Protein AF-A0A928EPZ6-F1 (afdb_monomer)

Nearest PDB structures (foldseek):
  7zp0-assembly1_A  TM=9.014E-01  e=3.364E-17  Escherichia coli 'BL21-Gold(DE3)pLysS AG'
  4q20-assembly1_B  TM=8.459E-01  e=1.369E-17  Caulobacter vibrioides CB15
  4q20-assembly1_A  TM=7.774E-01  e=3.218E-18  Caulobacter vibrioides CB15
  5c93-assembly1_B  TM=6.772E-01  e=2.621E-17  Lactiplantibacillus plantarum 16
  9eut-assembly1_B  TM=2.921E-01  e=4.269E-15  Pseudomonas aeruginosa

Mean predicted aligned error: 16.67 Å

Radius of gyration: 68.42 Å; Cα contacts (8 Å, |Δi|>4): 790; chains: 1; bounding box: 118×77×187 Å

Foldseek 3Di:
DCPAPLNVQLVVLLVVLVVVLVVVLVCVLCVLVVVVLVCLLVLVCCQCPPPHPLLVQLLVLQVDPPSQVSNVVSCVVCCVSNVPDPFKKKFKFFLVRHGDDIPDPPDDDDDCDPQNVCVNVVHWRSDDDPPDQKGKTKHWHHPPPGIIIIIMIGRCPVVVVVSVVVVVVSVVVSVVSSVVSSVVSVVVSCVPVVLVVVLVVVVVCVVVVNLPDQDDQPDPDPSSVVSVVSNVVSVVVVVVVVVVVVVVVVVLVCQQPDLKWKFWAFPQQATPDTHPNVCVQCPPVDDNRDGNCNVCVLQVNNVCVCCLVPPPDPQSKDWDFQRDHPQWGKIKIKGWDWDADPNDIGIIMMIIIDGCRVVVVVVVLVVVVVVLLVVQLVVLVVLLVVLVVVCVVCVPDDPVSNVVSVVSNVVSVVQNVVLVVLVVLVVCLVVVNDAWAWDWDDVVVLVVVLLVVCVVLLVVLQEAEEEAEDPDDDIATTRSVLLSLLVNLVVVVQSLQAHRHWYWYWYWDDDDQKIKIKIWTQGQWDDPVCQVVLLPAQDDDPVQPPDPSDDRSSSSVSSQSRLVQQVKGWHKDIDGRRTIMIMIMGGRYGPDDHDPD

Solvent-accessible surface area (backbone atoms only — not comparable to full-atom values): 32699 Å² total; per-residue (Å²): 138,86,82,49,68,50,60,54,52,35,49,51,53,50,52,50,50,53,52,53,48,52,52,50,49,54,51,49,52,52,49,53,52,53,50,52,55,50,48,53,52,53,51,46,46,66,42,62,37,92,90,20,67,60,37,52,55,46,38,57,30,55,79,45,96,62,20,62,62,53,36,47,55,53,50,58,76,39,22,78,75,68,59,51,55,98,53,24,40,46,33,36,20,39,60,86,68,48,78,76,40,59,74,54,94,85,65,72,88,82,76,85,42,75,26,50,54,33,16,55,73,68,37,74,10,68,75,79,61,90,89,53,78,46,50,56,39,14,39,49,43,63,67,91,84,49,55,35,28,46,35,38,42,27,48,47,58,70,57,54,54,52,51,51,51,52,51,52,53,52,53,52,51,50,54,54,48,50,54,52,45,47,54,52,33,53,52,52,36,51,68,57,49,52,59,55,50,50,52,54,52,49,53,58,34,44,77,71,72,53,67,88,74,78,74,86,66,89,50,95,49,74,67,16,55,50,40,50,54,50,43,50,52,46,49,52,54,45,51,54,50,52,50,52,50,49,53,47,52,50,51,52,52,51,51,45,67,37,79,51,21,35,41,30,26,38,76,89,25,40,66,71,45,70,25,54,32,31,51,63,71,45,47,89,79,57,53,94,83,47,32,50,67,56,52,30,53,76,62,75,45,57,80,52,54,62,50,72,77,67,56,80,88,64,87,62,58,46,80,49,71,77,44,73,53,95,98,33,29,28,35,37,40,36,32,70,35,81,48,77,56,96,92,37,86,43,65,21,38,32,39,40,35,38,83,40,35,75,58,52,53,50,55,48,52,51,51,51,48,55,52,48,54,55,51,68,54,46,54,41,53,51,52,34,48,50,32,53,49,51,51,68,76,46,76,84,58,58,68,70,62,52,50,49,37,51,48,53,30,50,51,34,51,54,48,50,52,50,50,54,52,53,51,54,50,46,54,28,53,77,68,69,66,60,84,47,66,53,40,80,44,56,59,68,58,52,52,52,50,52,52,57,66,48,42,61,62,31,50,76,41,52,37,49,79,45,80,50,67,64,98,76,74,78,65,31,34,35,40,63,70,61,52,48,54,34,51,52,55,50,50,52,49,44,54,72,50,27,58,75,58,32,48,35,40,39,36,46,49,80,54,97,71,30,38,38,39,36,43,36,28,53,14,54,39,42,57,78,88,49,60,86,46,53,54,38,76,60,38,74,65,72,86,56,70,82,44,95,80,61,76,79,28,41,62,56,29,48,33,47,53,55,37,45,63,39,68,25,49,75,49,79,51,50,40,67,69,60,7,37,38,39,39,36,38,34,41,38,70,30,85,57,75,38,74,82,129

Sequence (597 aa):
MYRSIYFKIVSIFAVFMVTVMVVVTAVLINGVFGFYTNEFVAQLDAHFKEGAQLRSDLESALSDESYAALQKDVLTAYSTALGIDDYRHFYICDQNGTRLESSTADAGYLQKTPNLLRAMNGEIGVEQTWGSLHTDYAVPLSNGSRSCIIYIYDTQEEMEALAWQIFTIILQALLIGLIIAVILSFVLSKAITAPIQNITRGANRIAKGEFSQKLVSYSNDEIGVLTDTFNDMSSVLKNTLDEVSGEREKLETVFSYLQDAVLAFTVDGRILNINKSAVALLGRSYNENLSFDRFLELLDIGYVRDYIENGEDNGGQFTLRDVVFDDKALDINIGRLRYIEDKQIREGTIAVIHDITARYELDKAQREFVANVSHELRTPLTSIKGATETLLMYPDMNADMRDNFLNMAVEECNRMLRIVMDLLTLSRLDNHKTKWKVARFDLKQTLIHICQVMQVESAAHRHSLRLTVPESLPEMVGDAERIEQVLINILSNAVKYTPDGGEIEVSAEHRDGFTAVSIQDNGIGIPAEDLPRLFERFYRVEKARTSEMGGTGLGLAIAKEIIAAHGGSINISSEVGKGTLVTITLPLDSKLKGEEN

Structure (mmCIF, N/CA/C/O backbone):
data_AF-A0A928EPZ6-F1
#
_entry.id   AF-A0A928EPZ6-F1
#
loop_
_atom_site.group_PDB
_atom_site.id
_atom_site.type_symbol
_atom_site.label_atom_id
_atom_site.label_alt_id
_atom_site.label_comp_id
_atom_site.label_asym_id
_atom_site.label_entity_id
_atom_site.label_seq_id
_atom_site.pdbx_PDB_ins_code
_atom_site.Cartn_x
_atom_site.Cartn_y
_atom_site.Cartn_z
_atom_site.occupancy
_atom_site.B_iso_or_equiv
_atom_site.auth_seq_id
_atom_site.auth_comp_id
_atom_site.auth_asym_id
_atom_site.auth_atom_id
_atom_site.pdbx_PDB_model_num
ATOM 1 N N . MET A 1 1 ? 10.414 8.515 -52.363 1.00 44.12 1 MET A N 1
ATOM 2 C CA . MET A 1 1 ? 11.389 7.467 -52.746 1.00 44.12 1 MET A CA 1
ATOM 3 C C . MET A 1 1 ? 12.785 7.621 -52.107 1.00 44.12 1 MET A C 1
ATOM 5 O O . MET A 1 1 ? 13.472 6.621 -51.990 1.00 44.12 1 MET A O 1
ATOM 9 N N . TYR A 1 2 ? 13.185 8.797 -51.587 1.00 45.88 2 TYR A N 1
ATOM 10 C CA . TYR A 1 2 ? 14.539 9.085 -51.047 1.00 45.88 2 TYR A CA 1
ATOM 11 C C . TYR A 1 2 ? 14.718 8.974 -49.510 1.00 45.88 2 TYR A C 1
ATOM 13 O O . TYR A 1 2 ? 15.541 9.679 -48.928 1.00 45.88 2 TYR A O 1
ATOM 21 N N . ARG A 1 3 ? 13.928 8.160 -48.795 1.00 55.47 3 ARG A N 1
ATOM 22 C CA . ARG A 1 3 ? 13.965 8.148 -47.310 1.00 55.47 3 ARG A CA 1
ATOM 23 C C . ARG A 1 3 ? 14.787 7.027 -46.671 1.00 55.47 3 ARG A C 1
ATOM 25 O O . ARG A 1 3 ? 15.021 7.090 -45.470 1.00 55.47 3 ARG A O 1
ATOM 32 N N . SER A 1 4 ? 15.249 6.038 -47.435 1.00 70.62 4 SER A N 1
ATOM 33 C CA . SER A 1 4 ? 16.093 4.977 -46.877 1.00 70.62 4 SER A CA 1
ATOM 34 C C . SER A 1 4 ? 17.544 5.446 -46.757 1.00 70.62 4 SER A C 1
ATOM 36 O O . SER A 1 4 ? 18.095 5.991 -47.716 1.00 70.62 4 SER A O 1
ATOM 38 N N . ILE A 1 5 ? 18.162 5.204 -45.596 1.00 73.75 5 ILE A N 1
ATOM 39 C CA . ILE A 1 5 ? 19.595 5.436 -45.343 1.00 73.75 5 ILE A CA 1
ATOM 40 C C . ILE A 1 5 ? 20.442 4.756 -46.427 1.00 73.75 5 ILE A C 1
ATOM 42 O O . ILE A 1 5 ? 21.387 5.359 -46.925 1.00 73.75 5 ILE A O 1
ATOM 46 N N . TYR A 1 6 ? 20.016 3.574 -46.882 1.00 76.56 6 TYR A N 1
ATOM 47 C CA . TYR A 1 6 ? 20.621 2.853 -48.000 1.00 76.56 6 TYR A CA 1
ATOM 48 C C . TYR A 1 6 ? 20.804 3.733 -49.241 1.00 76.56 6 TYR A C 1
ATOM 50 O O . TYR A 1 6 ? 21.912 3.882 -49.747 1.00 76.56 6 TYR A O 1
ATOM 58 N N . PHE A 1 7 ? 19.726 4.372 -49.706 1.00 77.31 7 PHE A N 1
ATOM 59 C CA . PHE A 1 7 ? 19.772 5.171 -50.928 1.00 77.31 7 PHE A CA 1
ATOM 60 C C . PHE A 1 7 ? 20.712 6.372 -50.771 1.00 77.31 7 PHE A C 1
ATOM 62 O O . PHE A 1 7 ? 21.450 6.698 -51.696 1.00 77.31 7 PHE A O 1
ATOM 69 N N . LYS A 1 8 ? 20.731 6.996 -49.584 1.00 82.94 8 LYS A N 1
ATOM 70 C CA . LYS A 1 8 ? 21.642 8.109 -49.289 1.00 82.94 8 LYS A CA 1
ATOM 71 C C . LYS A 1 8 ? 23.103 7.665 -49.354 1.00 82.94 8 LYS A C 1
ATOM 73 O O . LYS A 1 8 ? 23.880 8.307 -50.053 1.00 82.94 8 LYS A O 1
ATOM 78 N N . ILE A 1 9 ? 23.459 6.553 -48.707 1.00 82.50 9 ILE A N 1
ATOM 79 C CA . ILE A 1 9 ? 24.836 6.034 -48.710 1.00 82.50 9 ILE A CA 1
ATOM 80 C C . ILE A 1 9 ? 25.271 5.669 -50.136 1.00 82.50 9 ILE A C 1
ATOM 82 O O . ILE A 1 9 ? 26.319 6.130 -50.580 1.00 82.50 9 ILE A O 1
ATOM 86 N N . VAL A 1 10 ? 24.443 4.930 -50.893 1.00 83.81 10 VAL A N 1
ATOM 87 C CA . VAL A 1 10 ? 24.735 4.607 -52.305 1.00 83.81 10 VAL A CA 1
ATOM 88 C C . VAL A 1 10 ? 24.951 5.882 -53.121 1.00 83.81 10 VAL A C 1
ATOM 90 O O . VAL A 1 10 ? 25.933 5.976 -53.851 1.00 83.81 10 VAL A O 1
ATOM 93 N N . SER A 1 11 ? 24.065 6.875 -52.985 1.00 83.62 11 SER A N 1
ATOM 94 C CA . SER A 1 11 ? 24.166 8.118 -53.755 1.00 83.62 11 SER A CA 1
ATOM 95 C C . SER A 1 11 ? 25.433 8.912 -53.435 1.00 83.62 11 SER A C 1
ATOM 97 O O . SER A 1 11 ? 26.060 9.427 -54.354 1.00 83.62 11 SER A O 1
ATOM 99 N N . ILE A 1 12 ? 25.857 8.957 -52.167 1.00 86.88 12 ILE A N 1
ATOM 100 C CA . ILE A 1 12 ? 27.088 9.644 -51.756 1.00 86.88 12 ILE A CA 1
ATOM 101 C C . ILE A 1 12 ? 28.307 8.962 -52.379 1.00 86.88 12 ILE A C 1
ATOM 103 O O . ILE A 1 12 ? 29.127 9.641 -52.992 1.00 86.88 12 ILE A O 1
ATOM 107 N N . PHE A 1 13 ? 28.409 7.632 -52.285 1.00 85.88 13 PHE A N 1
ATOM 108 C CA . PHE A 1 13 ? 29.525 6.897 -52.887 1.00 85.88 13 PHE A CA 1
ATOM 109 C C . PHE A 1 13 ? 29.539 7.002 -54.413 1.00 85.88 13 PHE A C 1
ATOM 111 O O . PHE A 1 13 ? 30.608 7.173 -54.993 1.00 85.88 13 PHE A O 1
ATOM 118 N N . ALA A 1 14 ? 28.375 6.942 -55.064 1.00 85.94 14 ALA A N 1
ATOM 119 C CA . ALA A 1 14 ? 28.275 7.085 -56.513 1.00 85.94 14 ALA A CA 1
ATOM 120 C C . ALA A 1 14 ? 28.704 8.486 -56.972 1.00 85.94 14 ALA A C 1
ATOM 122 O O . ALA A 1 14 ? 29.526 8.607 -57.876 1.00 85.94 14 ALA A O 1
ATOM 123 N N . VAL A 1 15 ? 28.202 9.543 -56.322 1.00 89.25 15 VAL A N 1
ATOM 124 C CA . VAL A 1 15 ? 28.590 10.929 -56.630 1.00 89.25 15 VAL A CA 1
ATOM 125 C C . VAL A 1 15 ? 30.080 11.139 -56.380 1.00 89.25 15 VAL A C 1
ATOM 127 O O . VAL A 1 15 ? 30.765 11.686 -57.241 1.00 89.25 15 VAL A O 1
ATOM 130 N N . PHE A 1 16 ? 30.606 10.668 -55.248 1.00 88.94 16 PHE A N 1
ATOM 131 C CA . PHE A 1 16 ? 32.037 10.725 -54.948 1.00 88.94 16 PHE A CA 1
ATOM 132 C C . PHE A 1 16 ? 32.877 10.020 -56.020 1.00 88.94 16 PHE A C 1
ATOM 134 O O . PHE A 1 16 ? 33.815 10.611 -56.546 1.00 88.94 16 PHE A O 1
ATOM 141 N N . MET A 1 17 ? 32.508 8.797 -56.403 1.00 88.31 17 MET A N 1
ATOM 142 C CA . MET A 1 17 ? 33.229 8.022 -57.411 1.00 88.31 17 MET A CA 1
ATOM 143 C C . MET A 1 17 ? 33.209 8.690 -58.786 1.00 88.31 17 MET A C 1
ATOM 145 O O . MET A 1 17 ? 34.255 8.788 -59.421 1.00 88.31 17 MET A O 1
ATOM 149 N N . VAL A 1 18 ? 32.052 9.193 -59.228 1.00 88.81 18 VAL A N 1
ATOM 150 C CA . VAL A 1 18 ? 31.943 9.943 -60.488 1.00 88.81 18 VAL A CA 1
ATOM 151 C C . VAL A 1 18 ? 32.808 11.199 -60.432 1.00 88.81 18 VAL A C 1
ATOM 153 O O . VAL A 1 18 ? 33.526 11.485 -61.381 1.00 88.81 18 VAL A O 1
ATOM 156 N N . THR A 1 19 ? 32.800 11.916 -59.307 1.00 91.44 19 THR A N 1
ATOM 157 C CA . THR A 1 19 ? 33.573 13.155 -59.145 1.00 91.44 19 THR A CA 1
ATOM 158 C C . THR A 1 19 ? 35.073 12.871 -59.214 1.00 91.44 19 THR A C 1
ATOM 160 O O . THR A 1 19 ? 35.788 13.523 -59.971 1.00 91.44 19 THR A O 1
ATOM 163 N N . VAL A 1 20 ? 35.549 11.854 -58.488 1.00 91.12 20 VAL A N 1
ATOM 164 C CA . VAL A 1 20 ? 36.949 11.410 -58.534 1.00 91.12 20 VAL A CA 1
ATOM 165 C C . VAL A 1 20 ? 37.326 10.963 -59.944 1.00 91.12 20 VAL A C 1
ATOM 167 O O . VAL A 1 20 ? 38.368 11.374 -60.443 1.00 91.12 20 VAL A O 1
ATOM 170 N N . MET A 1 21 ? 36.476 10.187 -60.621 1.00 89.62 21 MET A N 1
ATOM 171 C CA . MET A 1 21 ? 36.755 9.725 -61.983 1.00 89.62 21 MET A CA 1
ATOM 172 C C . MET A 1 21 ? 36.803 10.869 -62.992 1.00 89.62 21 MET A C 1
ATOM 174 O O . MET A 1 21 ? 37.692 10.874 -63.836 1.00 89.62 21 MET A O 1
ATOM 178 N N . VAL A 1 22 ? 35.929 11.872 -62.889 1.00 90.25 22 VAL A N 1
ATOM 179 C CA . VAL A 1 22 ? 35.982 13.069 -63.747 1.00 90.25 22 VAL A CA 1
ATOM 180 C C . VAL A 1 22 ? 37.292 13.831 -63.538 1.00 90.25 22 VAL A C 1
ATOM 182 O O . VAL A 1 22 ? 37.942 14.198 -64.514 1.00 90.25 22 VAL A O 1
ATOM 185 N N . VAL A 1 23 ? 37.720 14.015 -62.286 1.00 92.25 23 VAL A N 1
ATOM 186 C CA . VAL A 1 23 ? 38.991 14.688 -61.971 1.00 92.25 23 VAL A CA 1
ATOM 187 C C . VAL A 1 23 ? 40.182 13.893 -62.504 1.00 92.25 23 VAL A C 1
ATOM 189 O O . VAL A 1 23 ? 41.041 14.462 -63.170 1.00 92.25 23 VAL A O 1
ATOM 192 N N . VAL A 1 24 ? 40.220 12.579 -62.268 1.00 89.25 24 VAL A N 1
ATOM 193 C CA . VAL A 1 24 ? 41.286 11.699 -62.773 1.00 89.25 24 VAL A CA 1
ATOM 194 C C . VAL A 1 24 ? 41.335 11.728 -64.300 1.00 89.25 24 VAL A C 1
ATOM 196 O O . VAL A 1 24 ? 42.414 11.861 -64.866 1.00 89.25 24 VAL A O 1
ATOM 199 N N . THR A 1 25 ? 40.178 11.682 -64.965 1.00 89.12 25 THR A N 1
ATOM 200 C CA . THR A 1 25 ? 40.081 11.778 -66.430 1.00 89.12 25 THR A CA 1
ATOM 201 C C . THR A 1 25 ? 40.661 13.094 -66.928 1.00 89.12 25 THR A C 1
ATOM 203 O O . THR A 1 25 ? 41.510 13.093 -67.814 1.00 89.12 25 THR A O 1
ATOM 206 N N . ALA A 1 26 ? 40.254 14.216 -66.331 1.00 88.06 26 ALA A N 1
ATOM 207 C CA . ALA A 1 26 ? 40.748 15.531 -66.716 1.00 88.06 26 ALA A CA 1
ATOM 208 C C . ALA A 1 26 ? 42.265 15.656 -66.508 1.00 88.06 26 ALA A C 1
ATOM 210 O O . ALA A 1 26 ? 42.953 16.190 -67.373 1.00 88.06 26 ALA A O 1
ATOM 211 N N . VAL A 1 27 ? 42.801 15.152 -65.392 1.00 89.88 27 VAL A N 1
ATOM 212 C CA . VAL A 1 27 ? 44.245 15.190 -65.106 1.00 89.88 27 VAL A CA 1
ATOM 213 C C . VAL A 1 27 ? 45.028 14.315 -66.083 1.00 89.88 27 VAL A C 1
ATOM 215 O O . VAL A 1 27 ? 46.040 14.767 -66.607 1.00 89.88 27 VAL A O 1
ATOM 218 N N . LEU A 1 28 ? 44.564 13.093 -66.358 1.00 87.38 28 LEU A N 1
ATOM 219 C CA . LEU A 1 28 ? 45.250 12.179 -67.272 1.00 87.38 28 LEU A CA 1
ATOM 220 C C . LEU A 1 28 ? 45.239 12.699 -68.710 1.00 87.38 28 LEU A C 1
ATOM 222 O O . LEU A 1 28 ? 46.291 12.727 -69.337 1.00 87.38 28 LEU A O 1
ATOM 226 N N . ILE A 1 29 ? 44.090 13.163 -69.212 1.00 84.12 29 ILE A N 1
ATOM 227 C CA . ILE A 1 29 ? 43.991 13.702 -70.576 1.00 84.12 29 ILE A CA 1
ATOM 228 C C . ILE A 1 29 ? 44.867 14.951 -70.724 1.00 84.12 29 ILE A C 1
ATOM 230 O O . ILE A 1 29 ? 45.654 15.033 -71.663 1.00 84.12 29 ILE A O 1
ATOM 234 N N . ASN A 1 30 ? 44.800 15.893 -69.773 1.00 84.62 30 ASN A N 1
ATOM 235 C CA . ASN A 1 30 ? 45.656 17.083 -69.811 1.00 84.62 30 ASN A CA 1
ATOM 236 C C . ASN A 1 30 ? 47.145 16.739 -69.685 1.00 84.62 30 ASN A C 1
ATOM 238 O O . ASN A 1 30 ? 47.972 17.372 -70.335 1.00 84.62 30 ASN A O 1
ATOM 242 N N . GLY A 1 31 ? 47.488 15.746 -68.862 1.00 85.25 31 GLY A N 1
ATOM 243 C CA . GLY A 1 31 ? 48.861 15.285 -68.688 1.00 85.25 31 GLY A CA 1
ATOM 244 C C . GLY A 1 31 ? 49.431 14.657 -69.957 1.00 85.25 31 GLY A C 1
ATOM 245 O O . GLY A 1 31 ? 50.537 15.009 -70.355 1.00 85.25 31 GLY A O 1
ATOM 246 N N . VAL A 1 32 ? 48.671 13.773 -70.613 1.00 83.94 32 VAL A N 1
ATOM 247 C CA . VAL A 1 32 ? 49.079 13.126 -71.872 1.00 83.94 32 VAL A CA 1
ATOM 248 C C . VAL A 1 32 ? 49.222 14.156 -72.988 1.00 83.94 32 VAL A C 1
ATOM 250 O O . VAL A 1 32 ? 50.265 14.194 -73.637 1.00 83.94 32 VAL A O 1
ATOM 253 N N . PHE A 1 33 ? 48.229 15.035 -73.161 1.00 83.00 33 PHE A N 1
ATOM 254 C CA . PHE A 1 33 ? 48.282 16.095 -74.168 1.00 83.00 33 PHE A CA 1
ATOM 255 C C . PHE A 1 33 ? 49.486 17.016 -73.944 1.00 83.00 33 PHE A C 1
ATOM 257 O O . PHE A 1 33 ? 50.293 17.210 -74.847 1.00 83.00 33 PHE A O 1
ATOM 264 N N . GLY A 1 34 ? 49.656 17.522 -72.716 1.00 83.75 34 GLY A N 1
ATOM 265 C CA . GLY A 1 34 ? 50.764 18.414 -72.380 1.00 83.75 34 GLY A CA 1
ATOM 266 C C . GLY A 1 34 ? 52.137 17.759 -72.543 1.00 83.75 34 GLY A C 1
ATOM 267 O O . GLY A 1 34 ? 53.071 18.415 -72.997 1.00 83.75 34 GLY A O 1
ATOM 268 N N . PHE A 1 35 ? 52.274 16.474 -72.202 1.00 86.19 35 PHE A N 1
ATOM 269 C CA . PHE A 1 35 ? 53.508 15.722 -72.433 1.00 86.19 35 PHE A CA 1
ATOM 270 C C . PHE A 1 35 ? 53.834 15.634 -73.929 1.00 86.19 35 PHE A C 1
ATOM 272 O O . PHE A 1 35 ? 54.938 15.998 -74.324 1.00 86.19 35 PHE A O 1
ATOM 279 N N . TYR A 1 36 ? 52.867 15.233 -74.760 1.00 84.56 36 TYR A N 1
ATOM 280 C CA . TYR A 1 36 ? 53.077 15.064 -76.198 1.00 84.56 36 TYR A CA 1
ATOM 281 C C . TYR A 1 36 ? 53.410 16.382 -76.905 1.00 84.56 36 TYR A C 1
ATOM 283 O O . TYR A 1 36 ? 54.375 16.449 -77.662 1.00 84.56 36 TYR A O 1
ATOM 291 N N . THR A 1 37 ? 52.669 17.459 -76.619 1.00 84.38 37 THR A N 1
ATOM 292 C CA . THR A 1 37 ? 52.924 18.762 -77.250 1.00 84.38 37 THR A CA 1
ATOM 293 C C . THR A 1 37 ? 54.268 19.355 -76.836 1.00 84.38 37 THR A C 1
ATOM 295 O O . THR A 1 37 ? 54.956 19.952 -77.661 1.00 84.38 37 THR A O 1
ATOM 298 N N . ASN A 1 38 ? 54.663 19.198 -75.566 1.00 87.12 38 ASN A N 1
ATOM 299 C CA . ASN A 1 38 ? 55.956 19.694 -75.093 1.00 87.12 38 ASN A CA 1
ATOM 300 C C . ASN A 1 38 ? 57.115 18.901 -75.703 1.00 87.12 38 ASN A C 1
ATOM 302 O O . ASN A 1 38 ? 58.106 19.505 -76.105 1.00 87.12 38 ASN A O 1
ATOM 306 N N . GLU A 1 39 ? 56.980 17.576 -75.802 1.00 87.81 39 GLU A N 1
ATOM 307 C CA . GLU A 1 39 ? 57.985 16.721 -76.436 1.00 87.81 39 GLU A CA 1
ATOM 308 C C . GLU A 1 39 ? 58.109 17.030 -77.933 1.00 87.81 39 GLU A C 1
ATOM 310 O O . GLU A 1 39 ? 59.222 17.188 -78.428 1.00 87.81 39 GLU A O 1
ATOM 315 N N . PHE A 1 40 ? 56.986 17.224 -78.638 1.00 88.81 40 PHE A N 1
ATOM 316 C CA . PHE A 1 40 ? 56.965 17.648 -80.042 1.00 88.81 40 PHE A CA 1
ATOM 317 C C . PHE A 1 40 ? 57.769 18.934 -80.261 1.00 88.81 40 PHE A C 1
ATOM 319 O O . PHE A 1 40 ? 58.673 18.974 -81.096 1.00 88.81 40 PHE A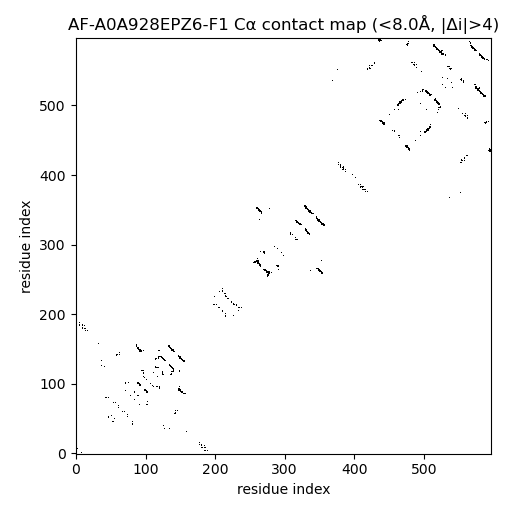 O 1
ATOM 326 N N . VAL A 1 41 ? 57.477 19.985 -79.486 1.00 89.12 41 VAL A N 1
ATOM 327 C CA . VAL A 1 41 ? 58.183 21.267 -79.616 1.00 89.12 41 VAL A CA 1
ATOM 328 C C . VAL A 1 41 ? 59.658 21.113 -79.246 1.00 89.12 41 VAL A C 1
ATOM 330 O O . VAL A 1 41 ? 60.511 21.604 -79.979 1.00 89.12 41 VAL A O 1
ATOM 333 N N . ALA A 1 42 ? 59.980 20.411 -78.155 1.00 89.81 42 ALA A N 1
ATOM 334 C CA . ALA A 1 42 ? 61.361 20.208 -77.718 1.00 89.81 42 ALA A CA 1
ATOM 335 C C . ALA A 1 42 ? 62.196 19.428 -78.750 1.00 89.81 42 ALA A C 1
ATOM 337 O O . ALA A 1 42 ? 63.345 19.792 -79.018 1.00 89.81 42 ALA A O 1
ATOM 338 N N . GLN A 1 43 ? 61.616 18.389 -79.357 1.00 89.25 43 GLN A N 1
ATOM 339 C CA . GLN A 1 43 ? 62.252 17.578 -80.394 1.00 89.25 43 GLN A CA 1
ATOM 340 C C . GLN A 1 43 ? 62.566 18.412 -81.642 1.00 89.25 43 GLN A C 1
ATOM 342 O O . GLN A 1 43 ? 63.674 18.322 -82.180 1.00 89.25 43 GLN A O 1
ATOM 347 N N . LEU A 1 44 ? 61.620 19.240 -82.093 1.00 90.69 44 LEU A N 1
ATOM 348 C CA . LEU A 1 44 ? 61.809 20.088 -83.270 1.00 90.69 44 LEU A CA 1
ATOM 349 C C . LEU A 1 44 ? 62.770 21.247 -82.994 1.00 90.69 44 LEU A C 1
ATOM 351 O O . LEU A 1 44 ? 63.690 21.480 -83.779 1.00 90.69 44 LEU A O 1
ATOM 355 N N . ASP A 1 45 ? 62.647 21.910 -81.848 1.00 90.25 45 ASP A N 1
ATOM 356 C CA . ASP A 1 45 ? 63.535 23.009 -81.462 1.00 90.25 45 ASP A CA 1
ATOM 357 C C . ASP A 1 45 ? 65.001 22.558 -81.368 1.00 90.25 45 ASP A C 1
ATOM 359 O O . ASP A 1 45 ? 65.907 23.245 -81.844 1.00 90.25 45 ASP A O 1
ATOM 363 N N . ALA A 1 46 ? 65.258 21.341 -80.876 1.00 89.44 46 ALA A N 1
ATOM 364 C CA . ALA A 1 46 ? 66.605 20.774 -80.829 1.00 89.44 46 ALA A CA 1
ATOM 365 C C . ALA A 1 46 ? 67.288 20.681 -82.209 1.00 89.44 46 ALA A C 1
ATOM 367 O O . ALA A 1 46 ? 68.516 20.811 -82.279 1.00 89.44 46 ALA A O 1
ATOM 368 N N . HIS A 1 47 ? 66.512 20.492 -83.283 1.00 90.62 47 HIS A N 1
ATOM 369 C CA . HIS A 1 47 ? 67.005 20.332 -84.654 1.00 90.62 47 HIS A CA 1
ATOM 370 C C . HIS A 1 47 ? 66.936 21.621 -85.493 1.00 90.62 47 HIS A C 1
ATOM 372 O O . HIS A 1 47 ? 67.703 21.754 -86.448 1.00 90.62 47 HIS A O 1
ATOM 378 N N . PHE A 1 48 ? 66.071 22.576 -85.137 1.00 89.62 48 PHE A N 1
ATOM 379 C CA . PHE A 1 48 ? 65.873 23.832 -85.877 1.00 89.62 48 PHE A CA 1
ATOM 380 C C . PHE A 1 48 ? 66.400 25.094 -85.172 1.00 89.62 48 PHE A C 1
ATOM 382 O O . PHE A 1 48 ? 66.380 26.184 -85.756 1.00 89.62 48 PHE A O 1
ATOM 389 N N . LYS A 1 49 ? 66.919 24.984 -83.946 1.00 86.44 49 LYS A N 1
ATOM 390 C CA . LYS A 1 49 ? 67.624 26.089 -83.281 1.00 86.44 49 LYS A CA 1
ATOM 391 C C . LYS A 1 49 ? 68.859 26.547 -84.062 1.00 86.44 49 LYS A C 1
ATOM 393 O O . LYS A 1 49 ? 69.462 25.795 -84.831 1.00 86.44 49 LYS A O 1
ATOM 398 N N . GLU A 1 50 ? 69.272 27.787 -83.829 1.00 77.44 50 GLU A N 1
ATOM 399 C CA . GLU A 1 50 ? 70.490 28.340 -84.427 1.00 77.44 50 GLU A CA 1
ATOM 400 C C . GLU A 1 50 ? 71.726 27.508 -84.047 1.00 77.44 50 GLU A C 1
ATOM 402 O O . GLU A 1 50 ? 71.931 27.153 -82.885 1.00 77.44 50 GLU A O 1
ATOM 407 N N . GLY A 1 51 ? 72.538 27.158 -85.049 1.00 77.44 51 GLY A N 1
ATOM 408 C CA . GLY A 1 51 ? 73.714 26.296 -84.889 1.00 77.44 51 GLY A CA 1
ATOM 409 C C . GLY A 1 51 ? 73.432 24.788 -84.916 1.00 77.44 51 GLY A C 1
ATOM 410 O O . GLY A 1 51 ? 74.375 24.004 -84.817 1.00 77.44 51 GLY A O 1
ATOM 411 N N . ALA A 1 52 ? 72.176 24.354 -85.063 1.00 88.25 52 ALA A N 1
ATOM 412 C CA . ALA A 1 52 ? 71.872 22.951 -85.328 1.00 88.25 52 ALA A CA 1
ATOM 413 C C . ALA A 1 52 ? 72.306 22.551 -86.750 1.00 88.25 52 ALA A C 1
ATOM 415 O O . ALA A 1 52 ? 72.121 23.309 -87.704 1.00 88.25 52 ALA A O 1
ATOM 416 N N . GLN A 1 53 ? 72.843 21.334 -86.892 1.00 89.19 53 GLN A N 1
ATOM 417 C CA . GLN A 1 53 ? 73.340 20.820 -88.173 1.00 89.19 53 GLN A CA 1
ATOM 418 C C . GLN A 1 53 ? 72.246 20.823 -89.249 1.00 89.19 53 GLN A C 1
ATOM 420 O O . GLN A 1 53 ? 72.467 21.343 -90.337 1.00 89.19 53 GLN A O 1
ATOM 425 N N . LEU A 1 54 ? 71.043 20.340 -88.906 1.00 90.06 54 LEU A N 1
ATOM 426 C CA . LEU A 1 54 ? 69.908 20.307 -89.829 1.00 90.06 54 LEU A CA 1
ATOM 427 C C . LEU A 1 54 ? 69.574 21.708 -90.361 1.00 90.06 54 LEU A C 1
ATOM 429 O O . LEU A 1 54 ? 69.430 21.888 -91.566 1.00 90.06 54 LEU A O 1
ATOM 433 N N . ARG A 1 55 ? 69.490 22.717 -89.486 1.00 90.06 55 ARG A N 1
ATOM 434 C CA . ARG A 1 55 ? 69.229 24.098 -89.912 1.00 90.06 55 ARG A CA 1
ATOM 435 C C . ARG A 1 55 ? 70.320 24.634 -90.840 1.00 90.06 55 ARG A C 1
ATOM 437 O O . ARG A 1 55 ? 69.989 25.210 -91.872 1.00 90.06 55 ARG A O 1
ATOM 444 N N . SER A 1 56 ? 71.591 24.401 -90.515 1.00 87.94 56 SER A N 1
ATOM 445 C CA . SER A 1 56 ? 72.721 24.820 -91.356 1.00 87.94 56 SER A CA 1
ATOM 446 C C . SER A 1 56 ? 72.684 24.169 -92.745 1.00 87.94 56 SER A C 1
ATOM 448 O O . SER A 1 56 ? 72.959 24.832 -93.748 1.00 87.94 56 SER A O 1
ATOM 450 N N . ASP A 1 57 ? 72.324 22.887 -92.822 1.00 88.56 57 ASP A N 1
ATOM 451 C CA . ASP A 1 57 ? 72.216 22.152 -94.085 1.00 88.56 57 ASP A CA 1
ATOM 452 C C . ASP A 1 57 ? 71.054 22.690 -94.942 1.00 88.56 57 ASP A C 1
ATOM 454 O O . ASP A 1 57 ? 71.200 22.888 -96.152 1.00 88.56 57 ASP A O 1
ATOM 458 N N . LEU A 1 58 ? 69.923 23.028 -94.312 1.00 89.31 58 LEU A N 1
ATOM 459 C CA . LEU A 1 58 ? 68.762 23.621 -94.983 1.00 89.31 58 LEU A CA 1
ATOM 460 C C . LEU A 1 58 ? 69.004 25.065 -95.452 1.00 89.31 58 LEU A C 1
ATOM 462 O O . LEU A 1 58 ? 68.537 25.439 -96.530 1.00 89.31 58 LEU A O 1
ATOM 466 N N . GLU A 1 59 ? 69.733 25.875 -94.680 1.00 88.56 59 GLU A N 1
ATOM 467 C CA . GLU A 1 59 ? 70.130 27.239 -95.064 1.00 88.56 59 GLU A CA 1
ATOM 468 C C . GLU A 1 59 ? 71.169 27.226 -96.197 1.00 88.56 59 GLU A C 1
ATOM 470 O O . GLU A 1 59 ? 71.101 28.046 -97.116 1.00 88.56 59 GLU A O 1
ATOM 475 N N . SER A 1 60 ? 72.086 26.253 -96.192 1.00 86.56 60 SER A N 1
ATOM 476 C CA . SER A 1 60 ? 73.071 26.072 -97.266 1.00 86.56 60 SER A CA 1
ATOM 477 C C . SER A 1 60 ? 72.396 25.741 -98.601 1.00 86.56 60 SER A C 1
ATOM 479 O O . SER A 1 60 ? 72.760 26.315 -99.635 1.00 86.56 60 SER A O 1
ATOM 481 N N . ALA A 1 61 ? 71.362 24.890 -98.573 1.00 87.44 61 ALA A N 1
ATOM 482 C CA . ALA A 1 61 ? 70.581 24.502 -99.749 1.00 87.44 61 ALA A CA 1
ATOM 483 C C . ALA A 1 61 ? 69.888 25.688 -100.452 1.00 87.44 61 ALA A C 1
ATOM 485 O O . ALA A 1 61 ? 69.681 25.628 -101.662 1.00 87.44 61 ALA A O 1
ATOM 486 N N . LEU A 1 62 ? 69.595 26.795 -99.747 1.00 87.50 62 LEU A N 1
ATOM 487 C CA . LEU A 1 62 ? 68.977 28.005 -100.327 1.00 87.50 62 LEU A CA 1
ATOM 488 C C . LEU A 1 62 ? 69.824 28.685 -101.414 1.00 87.50 62 LEU A C 1
ATOM 490 O O . LEU A 1 62 ? 69.300 29.492 -102.188 1.00 87.50 62 LEU A O 1
ATOM 494 N N . SER A 1 63 ? 71.119 28.368 -101.479 1.00 85.44 63 SER A N 1
ATOM 495 C CA . SER A 1 63 ? 72.037 28.901 -102.492 1.00 85.44 63 SER A CA 1
ATOM 496 C C . SER A 1 63 ? 71.767 28.339 -103.897 1.00 85.44 63 SER A C 1
ATOM 498 O O . SER A 1 63 ? 72.186 28.947 -104.881 1.00 85.44 63 SER A O 1
ATOM 500 N N . ASP A 1 64 ? 71.067 27.203 -104.000 1.00 85.25 64 ASP A N 1
ATOM 501 C CA . ASP A 1 64 ? 70.724 26.532 -105.259 1.00 85.25 64 ASP A CA 1
ATOM 502 C C . ASP A 1 64 ? 69.359 27.005 -105.803 1.00 85.25 64 ASP A C 1
ATOM 504 O O . ASP A 1 64 ? 68.442 27.317 -105.042 1.00 85.25 64 ASP A O 1
ATOM 508 N N . GLU A 1 65 ? 69.186 27.085 -107.128 1.00 78.94 65 GLU A N 1
ATOM 509 C CA . GLU A 1 65 ? 67.889 27.402 -107.757 1.00 78.94 65 GLU A CA 1
ATOM 510 C C . GLU A 1 65 ? 66.803 26.359 -107.460 1.00 78.94 65 GLU A C 1
ATOM 512 O O . GLU A 1 65 ? 65.637 26.729 -107.333 1.00 78.94 65 GLU A O 1
ATOM 517 N N . SER A 1 66 ? 67.180 25.095 -107.255 1.00 85.44 66 SER A N 1
ATOM 518 C CA . SER A 1 66 ? 66.287 23.990 -106.894 1.00 85.44 66 SER A CA 1
ATOM 519 C C . SER A 1 66 ? 66.317 23.668 -105.389 1.00 85.44 66 SER A C 1
ATOM 521 O O . SER A 1 66 ? 66.182 22.506 -104.990 1.00 85.44 66 SER A O 1
ATOM 523 N N . TYR A 1 67 ? 66.478 24.688 -104.536 1.00 87.50 67 TYR A N 1
ATOM 524 C CA . TYR A 1 67 ? 66.625 24.525 -103.083 1.00 87.50 67 TYR A CA 1
ATOM 525 C C . TYR A 1 67 ? 65.514 23.695 -102.424 1.00 87.50 67 TYR A C 1
ATOM 527 O O . TYR A 1 67 ? 65.804 22.934 -101.509 1.00 87.50 67 TYR A O 1
ATOM 535 N N . ALA A 1 68 ? 64.261 23.797 -102.884 1.00 87.06 68 ALA A N 1
ATOM 536 C CA . ALA A 1 68 ? 63.140 23.069 -102.287 1.00 87.06 68 ALA A CA 1
ATOM 537 C C . ALA A 1 68 ? 63.289 21.541 -102.436 1.00 87.06 68 ALA A C 1
ATOM 539 O O . ALA A 1 68 ? 62.965 20.800 -101.511 1.00 87.06 68 ALA A O 1
ATOM 540 N N . ALA A 1 69 ? 63.846 21.066 -103.557 1.00 86.81 69 ALA A N 1
ATOM 541 C CA . ALA A 1 69 ? 64.123 19.644 -103.763 1.00 86.81 69 ALA A CA 1
ATOM 542 C C . ALA A 1 69 ? 65.291 19.161 -102.883 1.00 86.81 69 ALA A C 1
ATOM 544 O O . ALA A 1 69 ? 65.194 18.115 -102.250 1.00 86.81 69 ALA A O 1
ATOM 545 N N . LEU A 1 70 ? 66.357 19.961 -102.759 1.00 88.00 70 LEU A N 1
ATOM 546 C CA . LEU A 1 70 ? 67.492 19.640 -101.883 1.00 88.00 70 LEU A CA 1
ATOM 547 C C . LEU A 1 70 ? 67.095 19.645 -100.400 1.00 88.00 70 LEU A C 1
ATOM 549 O O . LEU A 1 70 ? 67.477 18.755 -99.645 1.00 88.00 70 LEU A O 1
ATOM 553 N N . GLN A 1 71 ? 66.288 20.619 -99.976 1.00 91.00 71 GLN A N 1
ATOM 554 C CA . GLN A 1 71 ? 65.745 20.675 -98.619 1.00 91.00 71 GLN A CA 1
ATOM 555 C C . GLN A 1 71 ? 64.832 19.483 -98.327 1.00 91.00 71 GLN A C 1
ATOM 557 O O . GLN A 1 71 ? 64.840 18.974 -97.209 1.00 91.00 71 GLN A O 1
ATOM 562 N N . LYS A 1 72 ? 64.082 18.999 -99.324 1.00 91.06 72 LYS A N 1
ATOM 563 C CA . LYS A 1 72 ? 63.282 17.779 -99.193 1.00 91.06 72 LYS A CA 1
ATOM 564 C C . LYS A 1 72 ? 64.161 16.556 -98.952 1.00 91.06 72 LYS A C 1
ATOM 566 O O . LYS A 1 72 ? 63.845 15.781 -98.052 1.00 91.06 72 LYS A O 1
ATOM 571 N N . ASP A 1 73 ? 65.260 16.395 -99.687 1.00 90.19 73 ASP A N 1
ATOM 572 C CA . ASP A 1 73 ? 66.196 15.281 -99.481 1.00 90.19 73 ASP A CA 1
ATOM 573 C C . ASP A 1 73 ? 66.815 15.323 -98.074 1.00 90.19 73 ASP A C 1
ATOM 575 O O . ASP A 1 73 ? 66.859 14.304 -97.379 1.00 90.19 73 ASP A O 1
ATOM 579 N N . VAL A 1 74 ? 67.207 16.516 -97.610 1.00 90.56 74 VAL A N 1
ATOM 580 C CA . VAL A 1 74 ? 67.729 16.730 -96.250 1.00 90.56 74 VAL A CA 1
ATOM 581 C C . VAL A 1 74 ? 66.672 16.394 -95.193 1.00 90.56 74 VAL A C 1
ATOM 583 O O . VAL A 1 74 ? 66.932 15.584 -94.307 1.00 90.56 74 VAL A O 1
ATOM 586 N N . LEU A 1 75 ? 65.456 16.939 -95.285 1.00 91.19 75 LEU A N 1
ATOM 587 C CA . LEU A 1 75 ? 64.382 16.640 -94.325 1.00 91.19 75 LEU A CA 1
ATOM 588 C C . LEU A 1 75 ? 63.982 15.159 -94.339 1.00 91.19 75 LEU A C 1
ATOM 590 O O . LEU A 1 75 ? 63.675 14.598 -93.289 1.00 91.19 75 LEU A O 1
ATOM 594 N N . THR A 1 76 ? 64.045 14.503 -95.499 1.00 90.12 76 THR A N 1
ATOM 595 C CA . THR A 1 76 ? 63.776 13.064 -95.626 1.00 90.12 76 THR A CA 1
ATOM 596 C C . THR A 1 76 ? 64.847 12.236 -94.909 1.00 90.12 76 THR A C 1
ATOM 598 O O . THR A 1 76 ? 64.505 11.280 -94.210 1.00 90.12 76 THR A O 1
ATOM 601 N N . ALA A 1 77 ? 66.125 12.627 -94.990 1.00 90.38 77 ALA A N 1
ATOM 602 C CA . ALA A 1 77 ? 67.211 11.983 -94.245 1.00 90.38 77 ALA A CA 1
ATOM 603 C C . ALA A 1 77 ? 67.068 12.139 -92.716 1.00 90.38 77 ALA A C 1
ATOM 605 O O . ALA A 1 77 ? 67.506 11.268 -91.966 1.00 90.38 77 ALA A O 1
ATOM 606 N N . TYR A 1 78 ? 66.412 13.211 -92.259 1.00 91.00 78 TYR A N 1
ATOM 607 C CA . TYR A 1 78 ? 66.116 13.479 -90.845 1.00 91.00 78 TYR A CA 1
ATOM 608 C C . TYR A 1 78 ? 64.700 13.057 -90.410 1.00 91.00 78 TYR A C 1
ATOM 610 O O . TYR A 1 78 ? 64.310 13.334 -89.276 1.00 91.00 78 TYR A O 1
ATOM 618 N N . SER A 1 79 ? 63.941 12.352 -91.257 1.00 88.62 79 SER A N 1
ATOM 619 C CA . SER A 1 79 ? 62.546 11.951 -90.995 1.00 88.62 79 SER A CA 1
ATOM 620 C C . SER A 1 79 ? 62.351 11.283 -89.628 1.00 88.62 79 SER A C 1
ATOM 622 O O . SER A 1 79 ? 61.526 11.743 -88.843 1.00 88.62 79 SER A O 1
ATOM 624 N N . THR A 1 80 ? 63.171 10.287 -89.278 1.00 87.19 80 THR A N 1
ATOM 625 C CA . THR A 1 80 ? 63.114 9.616 -87.965 1.00 87.19 80 THR A CA 1
ATOM 626 C C . THR A 1 80 ? 63.403 10.566 -86.800 1.00 87.19 80 THR A C 1
ATOM 628 O O . THR A 1 80 ? 62.763 10.482 -85.756 1.00 87.19 80 THR A O 1
ATOM 631 N N . ALA A 1 81 ? 64.361 11.483 -86.962 1.00 87.00 81 ALA A N 1
ATOM 632 C CA . ALA A 1 81 ? 64.761 12.419 -85.910 1.00 87.00 81 ALA A CA 1
ATOM 633 C C . ALA A 1 81 ? 63.712 13.516 -85.667 1.00 87.00 81 ALA A C 1
ATOM 635 O O . ALA A 1 81 ? 63.591 14.013 -84.549 1.00 87.00 81 ALA A O 1
ATOM 636 N N . LEU A 1 82 ? 62.935 13.855 -86.698 1.00 87.88 82 LEU A N 1
ATOM 637 C CA . LEU A 1 82 ? 61.821 14.804 -86.656 1.00 87.88 82 LEU A CA 1
ATOM 638 C C . LEU A 1 82 ? 60.471 14.132 -86.321 1.00 87.88 82 LEU A C 1
ATOM 640 O O . LEU A 1 82 ? 59.466 14.820 -86.130 1.00 87.88 82 LEU A O 1
ATOM 644 N N . GLY A 1 83 ? 60.445 12.797 -86.241 1.00 86.44 83 GLY A N 1
ATOM 645 C CA . GLY A 1 83 ? 59.228 12.012 -86.026 1.00 86.44 83 GLY A CA 1
ATOM 646 C C . GLY A 1 83 ? 58.235 12.123 -87.184 1.00 86.44 83 GLY A C 1
ATOM 647 O O . GLY A 1 83 ? 57.041 12.181 -86.943 1.00 86.44 83 GLY A O 1
ATOM 648 N N . ILE A 1 84 ? 58.725 12.245 -88.421 1.00 89.31 84 ILE A N 1
ATOM 649 C CA . ILE A 1 84 ? 57.885 12.279 -89.624 1.00 89.31 84 ILE A CA 1
ATOM 650 C C . ILE A 1 84 ? 57.353 10.872 -89.881 1.00 89.31 84 ILE A C 1
ATOM 652 O O . ILE A 1 84 ? 58.135 9.934 -90.052 1.00 89.31 84 ILE A O 1
ATOM 656 N N . ASP A 1 85 ? 56.035 10.753 -89.935 1.00 85.88 85 ASP A N 1
ATOM 657 C CA . ASP A 1 85 ? 55.309 9.501 -90.102 1.00 85.88 85 ASP A CA 1
ATOM 658 C C . ASP A 1 85 ? 54.018 9.726 -90.914 1.00 85.88 85 ASP A C 1
ATOM 660 O O . ASP A 1 85 ? 53.909 10.686 -91.689 1.00 85.88 85 ASP A O 1
ATOM 664 N N . ASP A 1 86 ? 53.053 8.817 -90.768 1.00 85.19 86 ASP A N 1
ATOM 665 C CA . ASP A 1 86 ? 51.764 8.872 -91.458 1.00 85.19 86 ASP A CA 1
ATOM 666 C C . ASP A 1 86 ? 50.872 10.038 -90.984 1.00 85.19 86 ASP A C 1
ATOM 668 O O . ASP A 1 86 ? 49.979 10.445 -91.722 1.00 85.19 86 ASP A O 1
ATOM 672 N N . TYR A 1 87 ? 51.127 10.610 -89.801 1.00 85.88 87 TYR A N 1
ATOM 673 C CA . TYR A 1 87 ? 50.310 11.660 -89.179 1.00 85.88 87 TYR A CA 1
ATOM 674 C C . TYR A 1 87 ? 51.028 13.008 -89.090 1.00 85.88 87 TYR A C 1
ATOM 676 O O . TYR A 1 87 ? 50.369 14.052 -89.005 1.00 85.88 87 TYR A O 1
ATOM 684 N N . ARG A 1 88 ? 52.366 12.996 -89.134 1.00 90.00 88 ARG A N 1
ATOM 685 C CA . ARG A 1 88 ? 53.237 14.167 -89.099 1.00 90.00 88 ARG A CA 1
ATOM 686 C C . ARG A 1 88 ? 53.957 14.360 -90.419 1.00 90.00 88 ARG A C 1
ATOM 688 O O . ARG A 1 88 ? 54.753 13.535 -90.862 1.00 90.00 88 ARG A O 1
ATOM 695 N N . HIS A 1 89 ? 53.746 15.518 -91.025 1.00 90.31 89 HIS A N 1
ATOM 696 C CA . HIS A 1 89 ? 54.270 15.848 -92.340 1.00 90.31 89 HIS A CA 1
ATOM 697 C C . HIS A 1 89 ? 55.044 17.159 -92.327 1.00 90.31 89 HIS A C 1
ATOM 699 O O . HIS A 1 89 ? 54.684 18.096 -91.616 1.00 90.31 89 HIS A O 1
ATOM 705 N N . PHE A 1 90 ? 56.087 17.246 -93.153 1.00 92.19 90 PHE A N 1
ATOM 706 C CA . PHE A 1 90 ? 56.777 18.506 -93.405 1.00 92.19 90 PHE A CA 1
ATOM 707 C C . PHE A 1 90 ? 56.347 19.109 -94.743 1.00 92.19 90 PHE A C 1
ATOM 709 O O . PHE A 1 90 ? 56.057 18.411 -95.718 1.00 92.19 90 PHE A O 1
ATOM 716 N N . TYR A 1 91 ? 56.377 20.431 -94.786 1.00 91.38 91 TYR A N 1
ATOM 717 C CA . TYR A 1 91 ? 56.067 21.275 -95.921 1.00 91.38 91 TYR A CA 1
ATOM 718 C C . TYR A 1 91 ? 57.174 22.308 -96.065 1.00 91.38 91 TYR A C 1
ATOM 720 O O . TYR A 1 91 ? 57.576 22.951 -95.097 1.00 91.38 91 TYR A O 1
ATOM 728 N N . ILE A 1 92 ? 57.658 22.471 -97.286 1.00 92.19 92 ILE A N 1
ATOM 729 C CA . ILE A 1 92 ? 58.598 23.525 -97.645 1.00 92.19 92 ILE A CA 1
ATOM 730 C C . ILE A 1 92 ? 57.777 24.594 -98.345 1.00 92.19 92 ILE A C 1
ATOM 732 O O . ILE A 1 92 ? 57.157 24.322 -99.374 1.00 92.19 92 ILE A O 1
ATOM 736 N N . CYS A 1 93 ? 57.749 25.791 -97.778 1.00 90.75 93 CYS A N 1
ATOM 737 C CA . CYS A 1 93 ? 56.924 26.897 -98.238 1.00 90.75 93 CYS A CA 1
ATOM 738 C C . CYS A 1 93 ? 57.783 28.086 -98.675 1.00 90.75 93 CYS A C 1
ATOM 740 O O . CYS A 1 93 ? 58.870 28.316 -98.143 1.00 90.75 93 CYS A O 1
ATOM 742 N N . ASP A 1 94 ? 57.276 28.877 -99.618 1.00 88.81 94 ASP A N 1
ATOM 743 C CA . ASP A 1 94 ? 57.841 30.191 -99.918 1.00 88.81 94 ASP A CA 1
ATOM 744 C C . ASP A 1 94 ? 57.577 31.194 -98.772 1.00 88.81 94 ASP A C 1
ATOM 746 O O . ASP A 1 94 ? 56.843 30.920 -97.818 1.00 88.81 94 ASP A O 1
ATOM 750 N N . GLN A 1 95 ? 58.140 32.398 -98.885 1.00 84.12 95 GLN A N 1
ATOM 751 C CA . GLN A 1 95 ? 57.937 33.497 -97.928 1.00 84.12 95 GLN A CA 1
ATOM 752 C C . GLN A 1 95 ? 56.464 33.920 -97.732 1.00 84.12 95 GLN A C 1
ATOM 754 O O . GLN A 1 95 ? 56.133 34.569 -96.744 1.00 84.12 95 GLN A O 1
ATOM 759 N N . ASN A 1 96 ? 55.568 33.559 -98.658 1.00 83.69 96 ASN A N 1
ATOM 760 C CA . ASN A 1 96 ? 54.138 33.864 -98.592 1.00 83.69 96 ASN A CA 1
ATOM 761 C C . ASN A 1 96 ? 53.309 32.710 -97.988 1.00 83.69 96 ASN A C 1
ATOM 763 O O . ASN A 1 96 ? 52.074 32.815 -97.903 1.00 83.69 96 ASN A O 1
ATOM 767 N N . GLY A 1 97 ? 53.965 31.619 -97.575 1.00 80.94 97 GLY A N 1
ATOM 768 C CA . GLY A 1 97 ? 53.328 30.412 -97.052 1.00 80.94 97 GLY A CA 1
ATOM 769 C C . GLY A 1 97 ? 52.722 29.518 -98.140 1.00 80.94 97 GLY A C 1
ATOM 770 O O . GLY A 1 97 ? 51.808 28.748 -97.849 1.00 80.94 97 GLY A O 1
ATOM 771 N N . THR A 1 98 ? 53.167 29.642 -99.393 1.00 85.88 98 THR A N 1
ATOM 772 C CA . THR A 1 98 ? 52.751 28.775 -100.506 1.00 85.88 98 THR A CA 1
ATOM 773 C C . THR A 1 98 ? 53.627 27.530 -100.533 1.00 85.88 98 THR A C 1
ATOM 775 O O . THR A 1 98 ? 54.850 27.643 -100.542 1.00 85.88 98 THR A O 1
ATOM 778 N N . ARG A 1 99 ? 53.018 26.342 -100.582 1.00 88.50 99 ARG A N 1
ATOM 779 C CA . ARG A 1 99 ? 53.745 25.066 -100.637 1.00 88.50 99 ARG A CA 1
ATOM 780 C C . ARG A 1 99 ? 54.563 24.940 -101.928 1.00 88.50 99 ARG A C 1
ATOM 782 O O . ARG A 1 99 ? 54.013 25.071 -103.019 1.00 88.50 99 ARG A O 1
ATOM 789 N N . LEU A 1 100 ? 55.838 24.602 -101.778 1.00 88.19 100 LEU A N 1
ATOM 790 C CA . LEU A 1 100 ? 56.773 24.243 -102.845 1.00 88.19 100 LEU A CA 1
ATOM 791 C C . LEU A 1 100 ? 56.963 22.723 -102.912 1.00 88.19 100 LEU A C 1
ATOM 793 O O . LEU A 1 100 ? 56.814 22.135 -103.975 1.00 88.19 100 LEU A O 1
ATOM 797 N N . GLU A 1 101 ? 57.225 22.091 -101.767 1.00 89.38 101 GLU A N 1
ATOM 798 C CA . GLU A 1 101 ? 57.459 20.647 -101.625 1.00 89.38 101 GLU A CA 1
ATOM 799 C C . GLU A 1 101 ? 56.862 20.123 -100.307 1.00 89.38 101 GLU A C 1
ATOM 801 O O . GLU A 1 101 ? 56.569 20.901 -99.394 1.00 89.38 101 GLU A O 1
ATOM 806 N N . SER A 1 102 ? 56.664 18.807 -100.196 1.00 89.56 102 SER A N 1
ATOM 807 C CA . SER A 1 102 ? 56.132 18.155 -98.987 1.00 89.56 102 SER A CA 1
ATOM 808 C C . SER A 1 102 ? 56.594 16.708 -98.826 1.00 89.56 102 SER A C 1
ATOM 810 O O . SER A 1 102 ? 57.029 16.069 -99.789 1.00 89.56 102 SER A O 1
ATOM 812 N N . SER A 1 103 ? 56.468 16.182 -97.604 1.00 88.19 103 SER A N 1
ATOM 813 C CA . SER A 1 103 ? 56.715 14.767 -97.289 1.00 88.19 103 SER A CA 1
ATOM 814 C C . SER A 1 103 ? 55.621 13.828 -97.800 1.00 88.19 103 SER A C 1
ATOM 816 O O . SER A 1 103 ? 55.902 12.667 -98.075 1.00 88.19 103 SER A O 1
ATOM 818 N N . THR A 1 104 ? 54.389 14.323 -97.956 1.00 80.81 104 THR A N 1
ATOM 819 C CA . THR A 1 104 ? 53.259 13.565 -98.514 1.00 80.81 104 THR A CA 1
ATOM 820 C C . THR A 1 104 ? 52.884 14.066 -99.909 1.00 80.81 104 THR A C 1
ATOM 822 O O . THR A 1 104 ? 52.924 15.270 -100.181 1.00 80.81 104 THR A O 1
ATOM 825 N N . ALA A 1 105 ? 52.534 13.136 -100.802 1.00 67.44 105 ALA A N 1
ATOM 826 C CA . ALA A 1 105 ? 52.058 13.436 -102.153 1.00 67.44 105 ALA A CA 1
ATOM 827 C C . ALA A 1 105 ? 50.582 13.876 -102.170 1.00 67.44 105 ALA A C 1
ATOM 829 O O . ALA A 1 105 ? 50.178 14.603 -103.076 1.00 67.44 105 ALA A O 1
ATOM 830 N N . ASP A 1 106 ? 49.804 13.483 -101.154 1.00 63.34 106 ASP A N 1
ATOM 831 C CA . ASP A 1 106 ? 48.381 13.812 -100.994 1.00 63.34 106 ASP A CA 1
ATOM 832 C C . ASP A 1 106 ? 48.188 14.958 -99.990 1.00 63.34 106 ASP A C 1
ATOM 834 O O . ASP A 1 106 ? 47.422 14.906 -99.032 1.00 63.34 106 ASP A O 1
ATOM 838 N N . ALA A 1 107 ? 48.971 16.016 -100.176 1.00 61.44 107 ALA A N 1
ATOM 839 C CA . ALA A 1 107 ? 48.846 17.216 -99.376 1.00 61.44 107 ALA A CA 1
ATOM 840 C C . ALA A 1 107 ? 47.710 18.072 -99.947 1.00 61.44 107 ALA A C 1
ATOM 842 O O . ALA A 1 107 ? 47.877 18.719 -100.989 1.00 61.44 107 ALA A O 1
ATOM 843 N N . GLY A 1 108 ? 46.564 18.103 -99.269 1.00 62.22 108 GLY A N 1
ATOM 844 C CA . GLY A 1 108 ? 45.466 19.026 -99.568 1.00 62.22 108 GLY A CA 1
ATOM 845 C C . GLY A 1 108 ? 45.864 20.512 -99.474 1.00 62.22 108 GLY A C 1
ATOM 846 O O . GLY A 1 108 ? 47.039 20.887 -99.501 1.00 62.22 108 GLY A O 1
ATOM 847 N N . TYR A 1 109 ? 44.873 21.401 -99.378 1.00 69.31 109 TYR A N 1
ATOM 848 C CA . TYR A 1 109 ? 45.134 22.829 -99.163 1.00 69.31 109 TYR A CA 1
ATOM 849 C C . TYR A 1 109 ? 45.834 23.052 -97.812 1.00 69.31 109 TYR A C 1
ATOM 851 O O . TYR A 1 109 ? 45.300 22.667 -96.774 1.00 69.31 109 TYR A O 1
ATOM 859 N N . LEU A 1 110 ? 47.008 23.693 -97.824 1.00 78.06 110 LEU A N 1
ATOM 860 C CA . LEU A 1 110 ? 47.749 24.015 -96.604 1.00 78.06 110 LEU A CA 1
ATOM 861 C C . LEU A 1 110 ? 47.040 25.151 -95.855 1.00 78.06 110 LEU A C 1
ATOM 863 O O . LEU A 1 110 ? 47.046 26.302 -96.299 1.00 78.06 110 LEU A O 1
ATOM 867 N N . GLN A 1 111 ? 46.412 24.829 -94.725 1.00 79.12 111 GLN A N 1
ATOM 868 C CA . GLN A 1 111 ? 45.745 25.825 -93.895 1.00 79.12 111 GLN A CA 1
ATOM 869 C C . GLN A 1 111 ? 46.777 26.775 -93.273 1.00 79.12 111 GLN A C 1
ATOM 871 O O . GLN A 1 111 ? 47.765 26.343 -92.686 1.00 79.12 111 GLN A O 1
ATOM 876 N N . LYS A 1 112 ? 46.538 28.088 -93.376 1.00 84.56 112 LYS A N 1
ATOM 877 C CA . LYS A 1 112 ? 47.392 29.097 -92.736 1.00 84.56 112 LYS A CA 1
ATOM 878 C C . LYS A 1 112 ? 47.104 29.166 -91.241 1.00 84.56 112 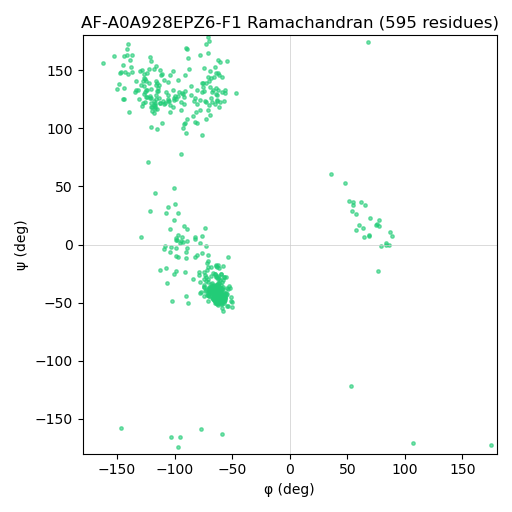LYS A C 1
ATOM 880 O O . LYS A 1 112 ? 46.178 29.856 -90.815 1.00 84.56 112 LYS A O 1
ATOM 885 N N . THR A 1 113 ? 47.882 28.430 -90.462 1.00 88.69 113 THR A N 1
ATOM 886 C CA . THR A 1 113 ? 47.808 28.422 -88.999 1.00 88.69 113 THR A CA 1
ATOM 887 C C . THR A 1 113 ? 48.490 29.653 -88.389 1.00 88.69 113 THR A C 1
ATOM 889 O O . THR A 1 113 ? 49.296 30.312 -89.057 1.00 88.69 113 THR A O 1
ATOM 892 N N . PRO A 1 114 ? 48.218 29.983 -87.111 1.00 89.38 114 PRO A N 1
ATOM 893 C CA . PRO A 1 114 ? 48.913 31.063 -86.409 1.00 89.38 114 PRO A CA 1
ATOM 894 C C . PRO A 1 114 ? 50.442 30.915 -86.418 1.00 89.38 114 PRO A C 1
ATOM 896 O O . PRO A 1 114 ? 51.149 31.908 -86.590 1.00 89.38 114 PRO A O 1
ATOM 899 N N . ASN A 1 115 ? 50.956 29.685 -86.306 1.00 91.31 115 ASN A N 1
ATOM 900 C CA . ASN A 1 115 ? 52.393 29.413 -86.346 1.00 91.31 115 ASN A CA 1
ATOM 901 C C . ASN A 1 115 ? 52.987 29.652 -87.733 1.00 91.31 115 ASN A C 1
ATOM 903 O O . ASN A 1 115 ? 54.022 30.309 -87.843 1.00 91.31 115 ASN A O 1
ATOM 907 N N . LEU A 1 116 ? 52.306 29.224 -88.801 1.00 89.19 116 LEU A N 1
ATOM 908 C CA . LEU A 1 116 ? 52.747 29.518 -90.164 1.00 89.19 116 LEU A CA 1
ATOM 909 C C . LEU A 1 116 ? 52.739 31.028 -90.450 1.00 89.19 116 LEU A C 1
ATOM 911 O O . LEU A 1 116 ? 53.672 31.547 -91.057 1.00 89.19 116 LEU A O 1
ATOM 915 N N . LEU A 1 117 ? 51.725 31.753 -89.966 1.00 90.12 117 LEU A N 1
ATOM 916 C CA . LEU A 1 117 ? 51.647 33.212 -90.094 1.00 90.12 117 LEU A CA 1
ATOM 917 C C . LEU A 1 117 ? 52.766 33.934 -89.325 1.00 90.12 117 LEU A C 1
ATOM 919 O O . LEU A 1 117 ? 53.279 34.940 -89.812 1.00 90.12 117 LEU A O 1
ATOM 923 N N . ARG A 1 118 ? 53.179 33.427 -88.156 1.00 90.38 118 ARG A N 1
ATOM 924 C CA . ARG A 1 118 ? 54.359 33.941 -87.439 1.00 90.38 118 ARG A CA 1
ATOM 925 C C . ARG A 1 118 ? 55.649 33.733 -88.225 1.00 90.38 118 ARG A C 1
ATOM 927 O O . ARG A 1 118 ? 56.415 34.683 -88.374 1.00 90.38 118 ARG A O 1
ATOM 934 N N . ALA A 1 119 ? 55.830 32.553 -88.815 1.00 90.75 119 ALA A N 1
ATOM 935 C CA . ALA A 1 119 ? 56.981 32.278 -89.673 1.00 90.75 119 ALA A CA 1
ATOM 936 C C . ALA A 1 119 ? 57.011 33.159 -90.926 1.00 90.75 119 ALA A C 1
ATOM 938 O O . ALA A 1 119 ? 58.080 33.618 -91.3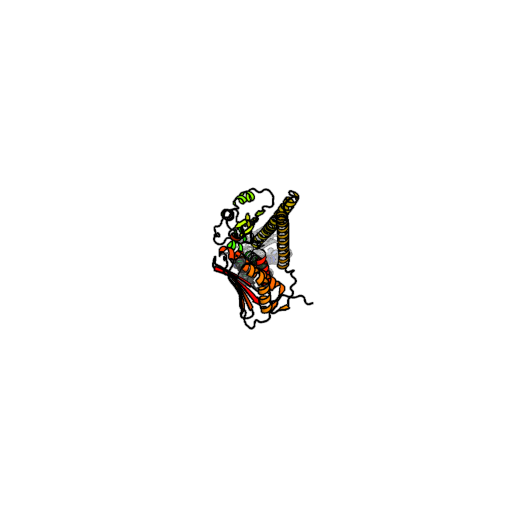20 1.00 90.75 119 ALA A O 1
ATOM 939 N N . MET A 1 120 ? 55.852 33.497 -91.500 1.00 89.25 120 MET A N 1
ATOM 940 C CA . MET A 1 120 ? 55.763 34.480 -92.590 1.00 89.25 120 MET A CA 1
ATOM 941 C C . MET A 1 120 ? 56.236 35.882 -92.177 1.00 89.25 120 MET A C 1
ATOM 943 O O . MET A 1 120 ? 56.721 36.635 -93.018 1.00 89.25 120 MET A O 1
ATOM 947 N N . ASN A 1 121 ? 56.140 36.222 -90.890 1.00 88.81 121 ASN A N 1
ATOM 948 C CA . ASN A 1 121 ? 56.667 37.468 -90.331 1.00 88.81 121 ASN A CA 1
ATOM 949 C C . ASN A 1 121 ? 58.129 37.351 -89.855 1.00 88.81 121 ASN A C 1
ATOM 951 O O . ASN A 1 121 ? 58.670 38.321 -89.329 1.00 88.81 121 ASN A O 1
ATOM 955 N N . GLY A 1 122 ? 58.782 36.199 -90.051 1.00 84.75 122 GLY A N 1
ATOM 956 C CA . GLY A 1 122 ? 60.182 35.969 -89.685 1.00 84.75 122 GLY A CA 1
ATOM 957 C C . GLY A 1 122 ? 60.415 35.461 -88.257 1.00 84.75 122 GLY A C 1
ATOM 958 O O . GLY A 1 122 ? 61.568 35.340 -87.852 1.00 84.75 122 GLY A O 1
ATOM 959 N N . GLU A 1 123 ? 59.364 35.116 -87.508 1.00 88.62 123 GLU A N 1
ATOM 960 C CA . GLU A 1 123 ? 59.461 34.543 -86.156 1.00 88.62 123 GLU A CA 1
ATOM 961 C C . GLU A 1 123 ? 59.190 33.033 -86.165 1.00 88.62 123 GLU A C 1
ATOM 963 O O . GLU A 1 123 ? 58.341 32.557 -86.915 1.00 88.62 123 GLU A O 1
ATOM 968 N N . ILE A 1 124 ? 59.854 32.254 -85.306 1.00 89.25 124 ILE A N 1
ATOM 969 C CA . ILE A 1 124 ? 59.542 30.822 -85.180 1.00 89.25 124 ILE A CA 1
ATOM 970 C C . ILE A 1 124 ? 58.139 30.667 -84.568 1.00 89.25 124 ILE A C 1
ATOM 972 O O . ILE A 1 124 ? 57.858 31.159 -83.474 1.00 89.25 124 ILE A O 1
ATOM 976 N N . GLY A 1 125 ? 57.248 29.977 -85.278 1.00 89.75 125 GLY A N 1
ATOM 977 C CA . GLY A 1 125 ? 55.901 29.659 -84.819 1.00 89.75 125 GLY A CA 1
ATOM 978 C C . GLY A 1 125 ? 55.877 28.333 -84.066 1.00 89.75 125 GLY A C 1
ATOM 979 O O . GLY A 1 125 ? 55.989 27.283 -84.693 1.00 89.75 125 GLY A O 1
ATOM 980 N N . VAL A 1 126 ? 55.713 28.382 -82.741 1.00 89.12 126 VAL A N 1
ATOM 981 C CA . VAL A 1 126 ? 55.690 27.196 -81.854 1.00 89.12 126 VAL A CA 1
ATOM 982 C C . VAL A 1 126 ? 54.487 27.157 -80.906 1.00 89.12 126 VAL A C 1
ATOM 984 O O . VAL A 1 126 ? 54.425 26.323 -80.005 1.00 89.12 126 VAL A O 1
ATOM 987 N N . GLU A 1 127 ? 53.546 28.088 -81.050 1.00 85.50 127 GLU A N 1
ATOM 988 C CA . GLU A 1 127 ? 52.420 28.245 -80.132 1.00 85.50 127 GLU A CA 1
ATOM 989 C C . GLU A 1 127 ? 51.424 27.100 -80.288 1.00 85.50 127 GLU A C 1
ATOM 991 O O . GLU A 1 127 ? 50.796 26.943 -81.331 1.00 85.50 127 GLU A O 1
ATOM 996 N N . GLN A 1 128 ? 51.264 26.307 -79.233 1.00 83.00 128 GLN A N 1
ATOM 997 C CA . GLN A 1 128 ? 50.304 25.211 -79.207 1.00 83.00 128 GLN A CA 1
ATOM 998 C C . GLN A 1 128 ? 48.992 25.687 -78.589 1.00 83.00 128 GLN A C 1
ATOM 1000 O O . GLN A 1 128 ? 48.979 26.274 -77.506 1.00 83.00 128 GLN A O 1
ATOM 1005 N N . THR A 1 129 ? 47.878 25.420 -79.269 1.00 78.44 129 THR A N 1
ATOM 1006 C CA . THR A 1 129 ? 46.541 25.722 -78.746 1.00 78.44 129 THR A CA 1
ATOM 1007 C C . THR A 1 129 ? 45.960 24.470 -78.107 1.00 78.44 129 THR A C 1
ATOM 1009 O O . THR A 1 129 ? 45.909 23.411 -78.723 1.00 78.44 129 THR A O 1
ATOM 1012 N N . TRP A 1 130 ? 45.499 24.573 -76.862 1.00 73.06 130 TRP A N 1
ATOM 1013 C CA . TRP A 1 130 ? 44.851 23.440 -76.208 1.00 73.06 130 TRP A CA 1
ATOM 1014 C C . TRP A 1 130 ? 43.567 23.045 -76.955 1.00 73.06 130 TRP A C 1
ATOM 1016 O O . TRP A 1 130 ? 42.711 23.895 -77.207 1.00 73.06 130 TRP A O 1
ATOM 1026 N N . GLY A 1 131 ? 43.434 21.760 -77.294 1.00 70.56 131 GLY A N 1
ATOM 1027 C CA . GLY A 1 131 ? 42.270 21.223 -78.003 1.00 70.56 131 GLY A CA 1
ATOM 1028 C C . GLY A 1 131 ? 42.230 21.509 -79.510 1.00 70.56 131 GLY A C 1
ATOM 1029 O O . GLY A 1 131 ? 41.163 21.379 -80.111 1.00 70.56 131 GLY A O 1
ATOM 1030 N N . SER A 1 132 ? 43.342 21.918 -80.134 1.00 78.38 132 SER A N 1
ATOM 1031 C CA . SER A 1 132 ? 43.439 21.959 -81.597 1.00 78.38 132 SER A CA 1
ATOM 1032 C C . SER A 1 132 ? 43.502 20.547 -82.185 1.00 78.38 132 SER A C 1
ATOM 1034 O O . SER A 1 132 ? 44.152 19.671 -81.633 1.00 78.38 132 SER A O 1
ATOM 1036 N N . LEU A 1 133 ? 42.888 20.356 -83.357 1.00 79.38 133 LEU A N 1
ATOM 1037 C CA . LEU A 1 133 ? 42.956 19.115 -84.157 1.00 79.38 133 LEU A CA 1
ATOM 1038 C C . LEU A 1 133 ? 44.318 18.918 -84.851 1.00 79.38 133 LEU A C 1
ATOM 1040 O O . LEU A 1 133 ? 44.421 18.204 -85.837 1.00 79.38 133 LEU A O 1
ATOM 1044 N N . HIS A 1 134 ? 45.331 19.676 -84.443 1.00 85.44 134 HIS A N 1
ATOM 1045 C CA . HIS A 1 134 ? 46.670 19.613 -85.003 1.00 85.44 134 HIS A CA 1
ATOM 1046 C C . HIS A 1 134 ? 47.668 20.263 -84.059 1.00 85.44 134 HIS A C 1
ATOM 1048 O O . HIS A 1 134 ? 47.323 21.159 -83.285 1.00 85.44 134 HIS A O 1
ATOM 1054 N N . THR A 1 135 ? 48.919 19.858 -84.193 1.00 88.94 135 THR A N 1
ATOM 1055 C CA . THR A 1 135 ? 50.071 20.521 -83.598 1.00 88.94 135 THR A CA 1
ATOM 1056 C C . THR A 1 135 ? 51.054 20.834 -84.705 1.00 88.94 135 THR A C 1
ATOM 1058 O O . THR A 1 135 ? 51.329 20.001 -85.561 1.00 88.94 135 THR A O 1
ATOM 1061 N N . ASP A 1 136 ? 51.558 22.057 -84.728 1.00 91.06 136 ASP A N 1
ATOM 1062 C CA . ASP A 1 136 ? 52.410 22.506 -85.814 1.00 91.06 136 ASP A CA 1
ATOM 1063 C C . ASP A 1 136 ? 53.594 23.344 -85.337 1.00 91.06 136 ASP A C 1
ATOM 1065 O O . ASP A 1 136 ? 53.616 23.876 -84.226 1.00 91.06 136 ASP A O 1
ATOM 1069 N N . TYR A 1 137 ? 54.613 23.405 -86.188 1.00 92.50 137 TYR A N 1
ATOM 1070 C CA . TYR A 1 137 ? 55.875 24.086 -85.937 1.00 92.50 137 TYR A CA 1
ATOM 1071 C C . TYR A 1 137 ? 56.369 24.713 -87.237 1.00 92.50 137 TYR A C 1
ATOM 1073 O O . TYR A 1 137 ? 5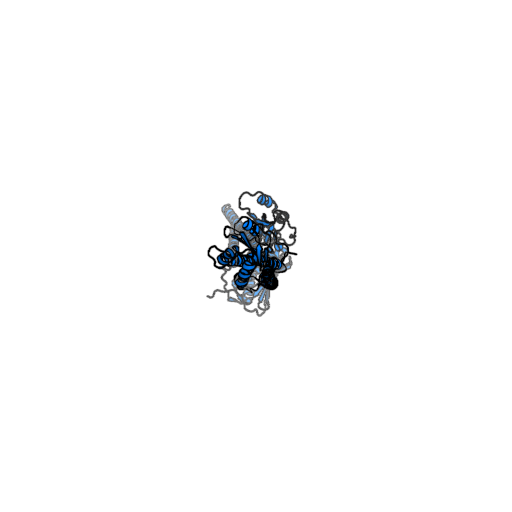6.498 24.030 -88.253 1.00 92.50 137 TYR A O 1
ATOM 1081 N N . ALA A 1 138 ? 56.631 26.016 -87.226 1.00 92.88 138 ALA A N 1
ATOM 1082 C CA . ALA A 1 138 ? 56.996 26.770 -88.419 1.00 92.88 138 ALA A CA 1
ATOM 1083 C C . ALA A 1 138 ? 58.308 27.529 -88.207 1.00 92.88 138 ALA A C 1
ATOM 1085 O O . ALA A 1 138 ? 58.406 28.364 -87.308 1.00 92.88 138 ALA A O 1
ATOM 1086 N N . VAL A 1 139 ? 59.301 27.283 -89.061 1.00 93.38 139 VAL A N 1
ATOM 1087 C CA . VAL A 1 139 ? 60.629 27.905 -88.975 1.00 93.38 139 VAL A CA 1
ATOM 1088 C C . VAL A 1 139 ? 60.914 28.696 -90.243 1.00 93.38 139 VAL A C 1
ATOM 1090 O O . VAL A 1 139 ? 60.991 28.096 -91.319 1.00 93.38 139 VAL A O 1
ATOM 1093 N N . PRO A 1 140 ? 61.116 30.017 -90.149 1.00 92.19 140 PRO A N 1
ATOM 1094 C CA . PRO A 1 140 ? 61.647 30.790 -91.258 1.00 92.19 140 PRO A CA 1
ATOM 1095 C C . PRO A 1 140 ? 63.154 30.550 -91.395 1.00 92.19 140 PRO A C 1
ATOM 1097 O O . PRO A 1 140 ? 63.905 30.649 -90.426 1.00 92.19 140 PRO A O 1
ATOM 1100 N N . LEU A 1 141 ? 63.603 30.267 -92.614 1.00 90.25 141 LEU A N 1
ATOM 1101 C CA . LEU A 1 141 ? 65.011 30.144 -92.979 1.00 90.25 141 LEU A CA 1
ATOM 1102 C C . LEU A 1 141 ? 65.369 31.233 -93.989 1.00 90.25 141 LEU A C 1
ATOM 1104 O O . LEU A 1 141 ? 64.586 31.539 -94.891 1.00 90.25 141 LEU A O 1
ATOM 1108 N N . SER A 1 142 ? 66.559 31.815 -93.856 1.00 85.56 142 SER A N 1
ATOM 1109 C CA . SER A 1 142 ? 67.066 32.830 -94.780 1.00 85.56 142 SER A CA 1
ATOM 1110 C C . SER A 1 142 ? 68.583 32.769 -94.865 1.00 85.56 142 SER A C 1
ATOM 1112 O O . SER A 1 142 ? 69.261 32.746 -93.844 1.00 85.56 142 SER A O 1
ATOM 1114 N N . ASN A 1 143 ? 69.114 32.813 -96.085 1.00 81.69 143 ASN A N 1
ATOM 1115 C CA . ASN A 1 143 ? 70.552 32.946 -96.349 1.00 81.69 143 ASN A CA 1
ATOM 1116 C C . ASN A 1 143 ? 70.889 34.358 -96.885 1.00 81.69 143 ASN A C 1
ATOM 1118 O O . ASN A 1 143 ? 71.789 34.559 -97.697 1.00 81.69 143 ASN A O 1
ATOM 1122 N N . GLY A 1 144 ? 70.073 35.358 -96.528 1.00 74.44 144 GLY A N 1
ATOM 1123 C CA . GLY A 1 144 ? 70.230 36.759 -96.945 1.00 74.44 144 GLY A CA 1
ATOM 1124 C C . GLY A 1 144 ? 69.801 37.083 -98.386 1.00 74.44 144 GLY A C 1
ATOM 1125 O O . GLY A 1 144 ? 69.470 38.234 -98.661 1.00 74.44 144 GLY A O 1
ATOM 1126 N N . SER A 1 145 ? 69.758 36.101 -99.295 1.00 75.19 145 SER A N 1
ATOM 1127 C CA . SER A 1 145 ? 69.322 36.264 -100.698 1.00 75.19 145 SER A CA 1
ATOM 1128 C C . SER A 1 145 ? 67.943 35.661 -101.003 1.00 75.19 145 SER A C 1
ATOM 1130 O O . SER A 1 145 ? 67.206 36.195 -101.831 1.00 75.19 145 SER A O 1
ATOM 1132 N N . ARG A 1 146 ? 67.582 34.561 -100.333 1.00 83.44 146 ARG A N 1
ATOM 1133 C CA . ARG A 1 146 ? 66.294 33.861 -100.442 1.00 83.44 146 ARG A CA 1
ATOM 1134 C C . ARG A 1 146 ? 65.807 33.461 -99.057 1.00 83.44 146 ARG A C 1
ATOM 1136 O O . ARG A 1 146 ? 66.623 33.154 -98.187 1.00 83.44 146 ARG A O 1
ATOM 1143 N N . SER A 1 147 ? 64.489 33.441 -98.888 1.00 87.94 147 SER A N 1
ATOM 1144 C CA . SER A 1 147 ? 63.810 32.990 -97.678 1.00 87.94 147 SER A CA 1
ATOM 1145 C C . SER A 1 147 ? 62.785 31.906 -98.002 1.00 87.94 147 SER A C 1
ATOM 1147 O O . SER A 1 147 ? 62.111 31.945 -99.035 1.00 87.94 147 SER A O 1
ATOM 1149 N N . CYS A 1 148 ? 62.672 30.932 -97.108 1.00 91.25 148 CYS A N 1
ATOM 1150 C CA . CYS A 1 148 ? 61.652 29.893 -97.153 1.00 91.25 148 CYS A CA 1
ATOM 1151 C C . CYS A 1 148 ? 61.171 29.585 -95.735 1.00 91.25 148 CYS A C 1
ATOM 1153 O O . CYS A 1 148 ? 61.786 30.002 -94.754 1.00 91.25 148 CYS A O 1
ATOM 1155 N N . ILE A 1 149 ? 60.078 28.842 -95.619 1.00 92.81 149 ILE A N 1
ATOM 1156 C CA . ILE A 1 149 ? 59.547 28.390 -94.336 1.00 92.81 149 ILE A CA 1
ATOM 1157 C C . ILE A 1 149 ? 59.498 26.870 -94.353 1.00 92.81 149 ILE A C 1
ATOM 1159 O O . ILE A 1 149 ? 58.919 26.279 -95.263 1.00 92.81 149 ILE A O 1
ATOM 1163 N N . ILE A 1 150 ? 60.084 26.243 -93.338 1.00 92.62 150 ILE A N 1
ATOM 1164 C CA . ILE A 1 150 ? 59.873 24.823 -93.065 1.00 92.62 150 ILE A CA 1
ATOM 1165 C C . ILE A 1 150 ? 58.719 24.718 -92.085 1.00 92.62 150 ILE A C 1
ATOM 1167 O O . ILE A 1 150 ? 58.767 25.282 -90.994 1.00 92.62 150 ILE A O 1
ATOM 1171 N N . TYR A 1 151 ? 57.670 24.021 -92.493 1.00 92.69 151 TYR A N 1
ATOM 1172 C CA . TYR A 1 151 ? 56.448 23.874 -91.728 1.00 92.69 151 TYR A CA 1
ATOM 1173 C C . TYR A 1 151 ? 56.185 22.401 -91.447 1.00 92.69 151 TYR A C 1
ATOM 1175 O O . TYR A 1 151 ? 56.023 21.614 -92.372 1.00 92.69 151 TYR A O 1
ATOM 1183 N N . ILE A 1 152 ? 56.161 22.021 -90.176 1.00 92.19 152 ILE A N 1
ATOM 1184 C CA . ILE A 1 152 ? 55.852 20.666 -89.724 1.00 92.19 152 ILE A CA 1
ATOM 1185 C C . ILE A 1 152 ? 54.451 20.682 -89.134 1.00 92.19 152 ILE A C 1
ATOM 1187 O O . ILE A 1 152 ? 54.147 21.515 -88.285 1.00 92.19 152 ILE A O 1
ATOM 1191 N N . TYR A 1 153 ? 53.612 19.765 -89.597 1.00 89.56 153 TYR A N 1
ATOM 1192 C CA . TYR A 1 153 ? 52.212 19.644 -89.222 1.00 89.56 153 TYR A CA 1
ATOM 1193 C C . TYR A 1 153 ? 51.925 18.217 -88.775 1.00 89.56 153 TYR A C 1
ATOM 1195 O O . TYR A 1 153 ? 52.129 17.282 -89.546 1.00 89.56 153 TYR A O 1
ATOM 1203 N N . ASP A 1 154 ? 51.451 18.063 -87.549 1.00 89.12 154 ASP A N 1
ATOM 1204 C CA . ASP A 1 154 ? 50.996 16.815 -86.950 1.00 89.12 154 ASP A CA 1
ATOM 1205 C C . ASP A 1 154 ? 49.469 16.872 -86.814 1.00 89.12 154 ASP A C 1
ATOM 1207 O O . ASP A 1 154 ? 48.930 17.782 -86.180 1.00 89.12 154 ASP A O 1
ATOM 1211 N N . THR A 1 155 ? 48.774 15.923 -87.441 1.00 85.06 155 THR A N 1
ATOM 1212 C CA . THR A 1 155 ? 47.303 15.808 -87.433 1.00 85.06 155 THR A CA 1
ATOM 1213 C C . THR A 1 155 ? 46.736 15.364 -86.080 1.00 85.06 155 THR A C 1
ATOM 1215 O O . THR A 1 155 ? 45.526 15.407 -85.892 1.00 85.06 155 THR A O 1
ATOM 1218 N N . GLN A 1 156 ? 47.584 14.947 -85.131 1.00 84.25 156 GLN A N 1
ATOM 1219 C CA . GLN A 1 156 ? 47.206 14.407 -83.820 1.00 84.25 156 GLN A CA 1
ATOM 1220 C C . GLN A 1 156 ? 46.285 13.168 -83.849 1.00 84.25 156 GLN A C 1
ATOM 1222 O O . GLN A 1 156 ? 45.792 12.760 -82.797 1.00 84.25 156 GLN A O 1
ATOM 1227 N N . GLU A 1 157 ? 46.077 12.510 -84.993 1.00 84.19 157 GLU A N 1
ATOM 1228 C CA . GLU A 1 157 ? 45.174 11.348 -85.084 1.00 84.19 157 GLU A CA 1
ATOM 1229 C C . GLU A 1 157 ? 45.616 10.184 -84.175 1.00 84.19 157 GLU A C 1
ATOM 1231 O O . GLU A 1 157 ? 44.785 9.547 -83.520 1.00 84.19 157 GLU A O 1
ATOM 1236 N N . GLU A 1 158 ? 46.927 9.948 -84.045 1.00 82.25 158 GLU A N 1
ATOM 1237 C CA . GLU A 1 158 ? 47.470 8.957 -83.105 1.00 82.25 158 GLU A CA 1
ATOM 1238 C C . GLU A 1 158 ? 47.141 9.317 -81.642 1.00 82.25 158 GLU A C 1
ATOM 1240 O O . GLU A 1 158 ? 46.765 8.453 -80.840 1.00 82.25 158 GLU A O 1
ATOM 1245 N N . MET A 1 159 ? 47.214 10.606 -81.295 1.00 82.12 159 MET A N 1
ATOM 1246 C CA . MET A 1 159 ? 46.868 11.103 -79.961 1.00 82.12 159 MET A CA 1
ATOM 1247 C C . MET A 1 159 ? 45.377 10.973 -79.669 1.00 82.12 159 MET A C 1
ATOM 1249 O O . MET A 1 159 ? 45.009 10.566 -78.564 1.00 82.12 159 MET A O 1
ATOM 1253 N N . GLU A 1 160 ? 44.511 11.265 -80.641 1.00 82.50 160 GLU A N 1
ATOM 1254 C CA . GLU A 1 160 ? 43.070 11.065 -80.490 1.00 82.50 160 GLU A CA 1
ATOM 1255 C C . GLU A 1 160 ? 42.736 9.590 -80.238 1.00 82.50 160 GLU A C 1
ATOM 1257 O O . GLU A 1 160 ? 41.962 9.278 -79.326 1.00 82.50 160 GLU A O 1
ATOM 1262 N N . ALA A 1 161 ? 43.353 8.666 -80.982 1.00 84.38 161 ALA A N 1
ATOM 1263 C CA . ALA A 1 161 ? 43.155 7.231 -80.792 1.00 84.38 161 ALA A CA 1
ATOM 1264 C C . ALA A 1 161 ? 43.570 6.770 -79.381 1.00 84.38 161 ALA A C 1
ATOM 1266 O O . ALA A 1 161 ? 42.815 6.055 -78.708 1.00 84.38 161 ALA A O 1
ATOM 1267 N N . LEU A 1 162 ? 44.729 7.227 -78.892 1.00 84.56 162 LEU A N 1
ATOM 1268 C CA . LEU A 1 162 ? 45.200 6.960 -77.528 1.00 84.56 162 LEU A CA 1
ATOM 1269 C C . LEU A 1 162 ? 44.268 7.564 -76.467 1.00 84.56 162 LEU A C 1
ATOM 1271 O O . LEU A 1 162 ? 43.940 6.896 -75.481 1.00 84.56 162 LEU A O 1
ATOM 1275 N N . ALA A 1 163 ? 43.788 8.794 -76.671 1.00 84.12 163 ALA A N 1
ATOM 1276 C CA . ALA A 1 163 ? 42.840 9.448 -75.772 1.00 84.12 163 ALA A CA 1
ATOM 1277 C C . ALA A 1 163 ? 41.516 8.672 -75.679 1.00 84.12 163 ALA A C 1
ATOM 1279 O O . ALA A 1 163 ? 41.007 8.449 -74.575 1.00 84.12 163 ALA A O 1
ATOM 1280 N N . TRP A 1 164 ? 40.989 8.183 -76.806 1.00 85.50 164 TRP A N 1
ATOM 1281 C CA . TRP A 1 164 ? 39.806 7.320 -76.829 1.00 85.50 164 TRP A CA 1
ATOM 1282 C C . TRP A 1 164 ? 40.045 5.987 -76.119 1.00 85.50 164 TRP A C 1
ATOM 1284 O O . TRP A 1 164 ? 39.189 5.538 -75.351 1.00 85.50 164 TRP A O 1
ATOM 1294 N N . GLN A 1 165 ? 41.212 5.366 -76.301 1.00 88.88 165 GLN A N 1
ATOM 1295 C CA . GLN A 1 165 ? 41.558 4.139 -75.587 1.00 88.88 165 GLN A CA 1
ATOM 1296 C C . GLN A 1 165 ? 41.593 4.369 -74.068 1.00 88.88 165 GLN A C 1
ATOM 1298 O O . GLN A 1 165 ? 40.952 3.625 -73.321 1.00 88.88 165 GLN A O 1
ATOM 1303 N N . ILE A 1 166 ? 42.244 5.439 -73.602 1.00 88.06 166 ILE A N 1
ATOM 1304 C CA . ILE A 1 166 ? 42.258 5.830 -72.183 1.00 88.06 166 ILE A CA 1
ATOM 1305 C C . ILE A 1 166 ? 40.832 6.079 -71.676 1.00 88.06 166 ILE A C 1
ATOM 1307 O O . ILE A 1 166 ? 40.457 5.565 -70.620 1.00 88.06 166 ILE A O 1
ATOM 1311 N N . PHE A 1 167 ? 40.008 6.804 -72.436 1.00 86.44 167 PHE A N 1
ATOM 1312 C CA . PHE A 1 167 ? 38.618 7.073 -72.071 1.00 86.44 167 PHE A CA 1
ATOM 1313 C C . PHE A 1 167 ? 37.803 5.783 -71.901 1.00 86.44 167 PHE A C 1
ATOM 1315 O O . PHE A 1 167 ? 37.084 5.637 -70.911 1.00 86.44 167 PHE A O 1
ATOM 1322 N N . THR A 1 168 ? 37.939 4.813 -72.813 1.00 89.31 168 THR A N 1
ATOM 1323 C CA . THR A 1 168 ? 37.230 3.524 -72.695 1.00 89.31 168 THR A CA 1
ATOM 1324 C C . THR A 1 168 ? 37.668 2.720 -71.470 1.00 89.31 168 THR A C 1
ATOM 1326 O O . THR A 1 168 ? 36.812 2.168 -70.776 1.00 89.31 168 THR A O 1
ATOM 1329 N N . ILE A 1 169 ? 38.967 2.704 -71.147 1.00 90.62 169 ILE A N 1
ATOM 1330 C CA . ILE A 1 169 ? 39.496 2.048 -69.940 1.00 90.62 169 ILE A CA 1
ATOM 1331 C C . ILE A 1 169 ? 38.920 2.706 -68.681 1.00 90.62 169 ILE A C 1
ATOM 1333 O O . ILE A 1 169 ? 38.452 2.011 -67.776 1.00 90.62 169 ILE A O 1
ATOM 1337 N N . ILE A 1 170 ? 38.895 4.041 -68.628 1.00 90.25 170 ILE A N 1
ATOM 1338 C CA . ILE A 1 170 ? 38.320 4.787 -67.502 1.00 90.25 170 ILE A CA 1
ATOM 1339 C C . ILE A 1 170 ? 36.820 4.503 -67.366 1.00 90.25 170 ILE A C 1
ATOM 1341 O O . ILE A 1 170 ? 36.336 4.280 -66.256 1.00 90.25 170 ILE A O 1
ATOM 1345 N N . LEU A 1 171 ? 36.078 4.464 -68.475 1.00 89.12 171 LEU A N 1
ATOM 1346 C CA . LEU A 1 171 ? 34.645 4.171 -68.463 1.00 89.12 171 LEU A CA 1
ATOM 1347 C C . LEU A 1 171 ? 34.357 2.761 -67.919 1.00 89.12 171 LEU A C 1
ATOM 1349 O O . LEU A 1 171 ? 33.449 2.583 -67.104 1.00 89.12 171 LEU A O 1
ATOM 1353 N N . GLN A 1 172 ? 35.146 1.763 -68.325 1.00 92.81 172 GLN A N 1
ATOM 1354 C CA . GLN A 1 172 ? 35.049 0.399 -67.795 1.00 92.81 172 GLN A CA 1
ATOM 1355 C C . GLN A 1 172 ? 35.378 0.351 -66.297 1.00 92.81 172 GLN A C 1
ATOM 1357 O O . GLN A 1 172 ? 34.640 -0.264 -65.522 1.00 92.81 172 GLN A O 1
ATOM 1362 N N . ALA A 1 173 ? 36.440 1.040 -65.869 1.00 90.62 173 ALA A N 1
ATOM 1363 C CA . ALA A 1 173 ? 36.822 1.136 -64.463 1.00 90.62 173 ALA A CA 1
ATOM 1364 C C . ALA A 1 173 ? 35.735 1.815 -63.612 1.00 90.62 173 ALA A C 1
ATOM 1366 O O . ALA A 1 173 ? 35.427 1.338 -62.518 1.00 90.62 173 ALA A O 1
ATOM 1367 N N . LEU A 1 174 ? 35.099 2.873 -64.129 1.00 91.12 174 LEU A N 1
ATOM 1368 C CA . LEU A 1 174 ? 33.968 3.543 -63.484 1.00 91.12 174 LEU A CA 1
ATOM 1369 C C . LEU A 1 174 ? 32.789 2.582 -63.291 1.00 91.12 174 LEU A C 1
ATOM 1371 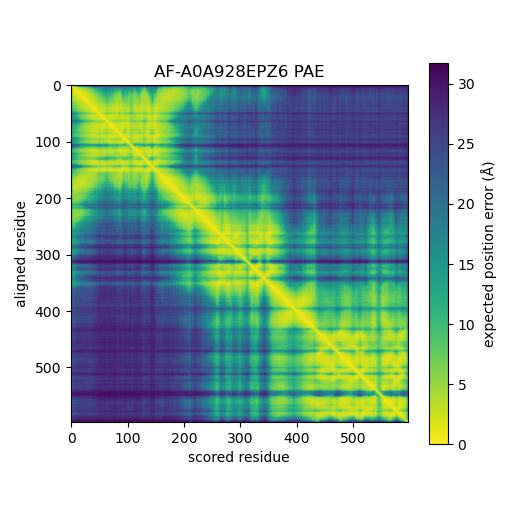O O . LEU A 1 174 ? 32.203 2.544 -62.209 1.00 91.12 174 LEU A O 1
ATOM 1375 N N . LEU A 1 175 ? 32.451 1.787 -64.310 1.00 90.81 175 LEU A N 1
ATOM 1376 C CA . LEU A 1 175 ? 31.341 0.835 -64.235 1.00 90.81 175 LEU A CA 1
ATOM 1377 C C . LEU A 1 175 ? 31.606 -0.253 -63.185 1.00 90.81 175 LEU A C 1
ATOM 1379 O O . LEU A 1 175 ? 30.741 -0.527 -62.351 1.00 90.81 175 LEU A O 1
ATOM 1383 N N . ILE A 1 176 ? 32.809 -0.835 -63.179 1.00 93.00 176 ILE A N 1
ATOM 1384 C CA . ILE A 1 176 ? 33.213 -1.834 -62.177 1.00 93.00 176 ILE A CA 1
ATOM 1385 C C . ILE A 1 176 ? 33.192 -1.217 -60.774 1.00 93.00 176 ILE A C 1
ATOM 1387 O O . ILE A 1 176 ? 32.627 -1.802 -59.847 1.00 93.00 176 ILE A O 1
ATOM 1391 N N . GLY A 1 177 ? 33.752 -0.016 -60.622 1.00 89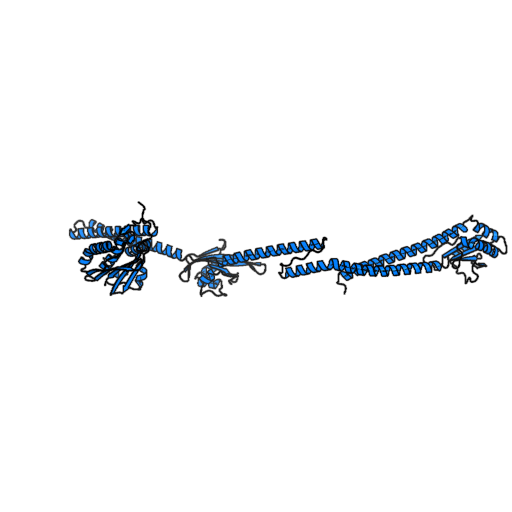.88 177 GLY A N 1
ATOM 1392 C CA . GLY A 1 177 ? 33.731 0.721 -59.366 1.00 89.88 177 GLY A CA 1
ATOM 1393 C C . GLY A 1 177 ? 32.308 0.939 -58.853 1.00 89.88 177 GLY A C 1
ATOM 1394 O O . GLY A 1 177 ? 32.038 0.686 -57.679 1.00 89.88 177 GLY A O 1
ATOM 1395 N N . LEU A 1 178 ? 31.377 1.337 -59.726 1.00 89.88 178 LEU A N 1
ATOM 1396 C CA . LEU A 1 178 ? 29.982 1.572 -59.358 1.00 89.88 178 LEU A CA 1
ATOM 1397 C C . LEU A 1 178 ? 29.323 0.292 -58.826 1.00 89.88 178 LEU A C 1
ATOM 1399 O O . LEU A 1 178 ? 28.623 0.334 -57.814 1.00 89.88 178 LEU A O 1
ATOM 1403 N N . ILE A 1 179 ? 29.577 -0.853 -59.467 1.00 90.69 179 ILE A N 1
ATOM 1404 C CA . ILE A 1 179 ? 29.063 -2.154 -59.016 1.00 90.69 179 ILE A CA 1
ATOM 1405 C C . ILE A 1 179 ? 29.592 -2.477 -57.613 1.00 90.69 179 ILE A C 1
ATOM 1407 O O . ILE A 1 179 ? 28.809 -2.809 -56.719 1.00 90.69 179 ILE A O 1
ATOM 1411 N N . ILE A 1 180 ? 30.901 -2.329 -57.393 1.00 89.81 180 ILE A N 1
ATOM 1412 C CA . ILE A 1 180 ? 31.531 -2.554 -56.083 1.00 89.81 180 ILE A CA 1
ATOM 1413 C C . ILE A 1 180 ? 30.941 -1.604 -55.032 1.00 89.81 180 ILE A C 1
ATOM 1415 O O . ILE A 1 180 ? 30.608 -2.039 -53.929 1.00 89.81 180 ILE A O 1
ATOM 1419 N N . ALA A 1 181 ? 30.750 -0.327 -55.374 1.00 87.94 181 ALA A N 1
ATOM 1420 C CA . ALA A 1 181 ? 30.178 0.677 -54.482 1.00 87.94 181 ALA A CA 1
ATOM 1421 C C . ALA A 1 181 ? 28.741 0.331 -54.062 1.00 87.94 181 ALA A C 1
ATOM 1423 O O . ALA A 1 181 ? 28.393 0.476 -52.889 1.00 87.94 181 ALA A O 1
ATOM 1424 N N . VAL A 1 182 ? 27.911 -0.172 -54.982 1.00 87.94 182 VAL A N 1
ATOM 1425 C CA . VAL A 1 182 ? 26.546 -0.626 -54.668 1.00 87.94 182 VAL A CA 1
ATOM 1426 C C . VAL A 1 182 ? 26.571 -1.817 -53.708 1.00 87.94 182 VAL A C 1
ATOM 1428 O O . VAL A 1 182 ? 25.855 -1.801 -52.705 1.00 87.94 182 VAL A O 1
ATOM 1431 N N . ILE A 1 183 ? 27.416 -2.820 -53.970 1.00 89.00 183 ILE A N 1
ATOM 1432 C CA . ILE A 1 183 ? 27.544 -4.009 -53.112 1.00 89.00 183 ILE A CA 1
ATOM 1433 C C . ILE A 1 183 ? 28.019 -3.613 -51.709 1.00 89.00 183 ILE A C 1
ATOM 1435 O O . ILE A 1 183 ? 27.396 -3.990 -50.713 1.00 89.00 183 ILE A O 1
ATOM 1439 N N . LEU A 1 184 ? 29.084 -2.813 -51.616 1.00 87.00 184 LEU A N 1
ATOM 1440 C CA . LEU A 1 184 ? 29.642 -2.371 -50.340 1.00 87.00 184 LEU A CA 1
ATOM 1441 C C . LEU A 1 184 ? 28.640 -1.517 -49.553 1.00 87.00 184 LEU A C 1
ATOM 1443 O O . LEU A 1 184 ? 28.464 -1.712 -48.350 1.00 87.00 184 LEU A O 1
ATOM 1447 N N . SER A 1 185 ? 27.931 -0.617 -50.237 1.00 86.12 185 SER A N 1
ATOM 1448 C CA . SER A 1 185 ? 26.892 0.215 -49.630 1.00 86.12 185 SER A CA 1
ATOM 1449 C C . SER A 1 185 ? 25.727 -0.617 -49.085 1.00 86.12 185 SER A C 1
ATOM 1451 O O . SER A 1 185 ? 25.216 -0.333 -48.000 1.00 86.12 185 SER A O 1
ATOM 1453 N N . PHE A 1 186 ? 25.336 -1.694 -49.773 1.00 84.94 186 PHE A N 1
ATOM 1454 C CA . PHE A 1 186 ? 24.323 -2.623 -49.270 1.00 84.94 186 PHE A CA 1
ATOM 1455 C C . PHE A 1 186 ? 24.761 -3.318 -47.977 1.00 84.94 186 PHE A C 1
ATOM 1457 O O . PHE A 1 186 ? 23.996 -3.351 -47.007 1.00 84.94 186 PHE A O 1
ATOM 1464 N N . VAL A 1 187 ? 25.999 -3.816 -47.931 1.00 86.06 187 VAL A N 1
ATOM 1465 C CA . VAL A 1 187 ? 26.564 -4.460 -46.734 1.00 86.06 187 VAL A CA 1
ATOM 1466 C C . VAL A 1 187 ? 26.635 -3.473 -45.567 1.00 86.06 187 VAL A C 1
ATOM 1468 O O . VAL A 1 187 ? 26.107 -3.764 -44.491 1.00 86.06 187 VAL A O 1
ATOM 1471 N N . LEU A 1 188 ? 27.201 -2.282 -45.787 1.00 84.06 188 LEU A N 1
ATOM 1472 C CA . LEU A 1 188 ? 27.351 -1.254 -44.754 1.00 84.06 188 LEU A CA 1
ATOM 1473 C C . LEU A 1 188 ? 25.993 -0.754 -44.244 1.00 84.06 188 LEU A C 1
ATOM 1475 O O . LEU A 1 188 ? 25.774 -0.625 -43.039 1.00 84.06 188 LEU A O 1
ATOM 1479 N N . SER A 1 189 ? 25.037 -0.543 -45.153 1.00 83.38 189 SER A N 1
ATOM 1480 C CA . SER A 1 189 ? 23.681 -0.150 -44.780 1.00 83.38 189 SER A CA 1
ATOM 1481 C C . SER A 1 189 ? 23.028 -1.194 -43.882 1.00 83.38 189 SER A C 1
ATOM 1483 O O . SER A 1 189 ? 22.349 -0.810 -42.928 1.00 83.38 189 SER A O 1
ATOM 1485 N N . LYS A 1 190 ? 23.203 -2.492 -44.162 1.00 83.00 190 LYS A N 1
ATOM 1486 C CA . LYS A 1 190 ? 22.626 -3.563 -43.340 1.00 83.00 190 LYS A CA 1
ATOM 1487 C C . LYS A 1 190 ? 23.313 -3.663 -41.977 1.00 83.00 190 LYS A C 1
ATOM 1489 O O . LYS A 1 190 ? 22.610 -3.823 -40.981 1.00 83.00 190 LYS A O 1
ATOM 1494 N N . ALA A 1 191 ? 24.636 -3.514 -41.933 1.00 83.12 191 ALA A N 1
ATOM 1495 C CA . ALA A 1 191 ? 25.423 -3.554 -40.701 1.00 83.12 191 ALA A CA 1
ATOM 1496 C C . ALA A 1 191 ? 25.029 -2.442 -39.710 1.00 83.12 191 ALA A C 1
ATOM 1498 O O . ALA A 1 191 ? 24.905 -2.707 -38.521 1.00 83.12 191 ALA A O 1
ATOM 1499 N N . ILE A 1 192 ? 24.745 -1.229 -40.199 1.00 83.62 192 ILE A N 1
ATOM 1500 C CA . ILE A 1 192 ? 24.407 -0.076 -39.344 1.00 83.62 192 ILE A CA 1
ATOM 1501 C C . ILE A 1 192 ? 22.897 0.029 -39.080 1.00 83.62 192 ILE A C 1
ATOM 1503 O O . ILE A 1 192 ? 22.455 0.270 -37.957 1.00 83.62 192 ILE A O 1
ATOM 1507 N N . THR A 1 193 ? 22.065 -0.137 -40.112 1.00 83.62 193 THR A N 1
ATOM 1508 C CA . THR A 1 193 ? 20.628 0.174 -40.001 1.00 83.62 193 THR A CA 1
ATOM 1509 C C . THR A 1 193 ? 19.870 -0.879 -39.193 1.00 83.62 193 THR A C 1
ATOM 1511 O O . THR A 1 193 ? 18.926 -0.533 -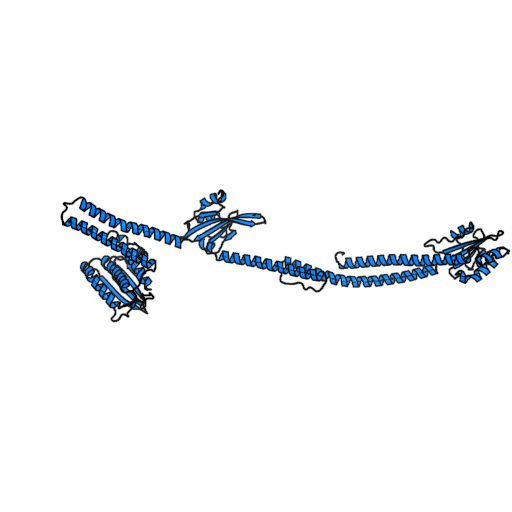38.481 1.00 83.62 193 THR A O 1
ATOM 1514 N N . ALA A 1 194 ? 20.249 -2.159 -39.287 1.00 82.75 194 ALA A N 1
ATOM 1515 C CA . ALA A 1 194 ? 19.510 -3.228 -38.618 1.00 82.75 194 ALA A CA 1
ATOM 1516 C C . ALA A 1 194 ? 19.567 -3.130 -37.075 1.00 82.75 194 ALA A C 1
ATOM 1518 O O . ALA A 1 194 ? 18.497 -3.163 -36.460 1.00 82.75 194 ALA A O 1
ATOM 1519 N N . PRO A 1 195 ? 20.734 -2.926 -36.428 1.00 85.81 195 PRO A N 1
ATOM 1520 C CA . PRO A 1 195 ? 20.788 -2.705 -34.981 1.00 85.81 195 PRO A CA 1
ATOM 1521 C C . PRO A 1 195 ? 20.014 -1.464 -34.519 1.00 85.81 195 PRO A C 1
ATOM 1523 O O . PRO A 1 195 ? 19.235 -1.547 -33.573 1.00 85.81 195 PRO A O 1
ATOM 1526 N N . ILE A 1 196 ? 20.134 -0.333 -35.227 1.00 87.75 196 ILE A N 1
ATOM 1527 C CA . ILE A 1 196 ? 19.417 0.910 -34.881 1.00 87.75 196 ILE A CA 1
ATOM 1528 C C . ILE A 1 196 ? 17.897 0.699 -34.932 1.00 87.75 196 ILE A C 1
ATOM 1530 O O . ILE A 1 196 ? 17.164 1.162 -34.055 1.00 87.75 196 ILE A O 1
ATOM 1534 N N . GLN A 1 197 ? 17.400 -0.036 -35.932 1.00 85.62 197 GLN A N 1
ATOM 1535 C CA . GLN A 1 197 ? 15.985 -0.402 -36.000 1.00 85.62 197 GLN A CA 1
ATOM 1536 C C . GLN A 1 197 ? 15.561 -1.303 -34.835 1.00 85.62 197 GLN A C 1
ATOM 1538 O O . GLN A 1 197 ? 14.452 -1.138 -34.327 1.00 85.62 197 GLN A O 1
ATOM 1543 N N . ASN A 1 198 ? 16.417 -2.226 -34.391 1.00 86.38 198 ASN A N 1
ATOM 1544 C CA . ASN A 1 198 ? 16.128 -3.073 -33.233 1.00 86.38 198 ASN A CA 1
ATOM 1545 C C . ASN A 1 198 ? 16.037 -2.250 -31.941 1.00 86.38 198 ASN A C 1
ATOM 1547 O O . ASN A 1 198 ? 15.073 -2.425 -31.197 1.00 86.38 198 ASN A O 1
ATOM 1551 N N . ILE A 1 199 ? 16.950 -1.296 -31.727 1.00 90.44 199 ILE A N 1
ATOM 1552 C CA . ILE A 1 199 ? 16.893 -0.359 -30.592 1.00 90.44 199 ILE A CA 1
ATOM 1553 C C . ILE A 1 199 ? 15.631 0.504 -30.662 1.00 90.44 199 ILE A C 1
ATOM 1555 O O . ILE A 1 199 ? 14.903 0.621 -29.681 1.00 90.44 199 ILE A O 1
ATOM 1559 N N . THR A 1 200 ? 15.291 1.027 -31.843 1.00 89.75 200 THR A N 1
ATOM 1560 C CA . THR A 1 200 ? 14.068 1.825 -32.049 1.00 89.75 200 THR A CA 1
ATOM 1561 C C . THR A 1 200 ? 12.801 1.022 -31.728 1.00 89.75 200 THR A C 1
ATOM 1563 O O . THR A 1 200 ? 11.869 1.527 -31.101 1.00 89.75 200 THR A O 1
ATOM 1566 N N . ARG A 1 201 ? 12.745 -0.252 -32.140 1.00 88.69 201 ARG A N 1
ATOM 1567 C CA . ARG A 1 201 ? 11.638 -1.155 -31.786 1.00 88.69 201 ARG A CA 1
ATOM 1568 C C . ARG A 1 201 ? 11.606 -1.437 -30.286 1.00 88.69 201 ARG A C 1
ATOM 1570 O O . ARG A 1 201 ? 10.518 -1.444 -29.722 1.00 88.69 201 ARG A O 1
ATOM 1577 N N . GLY A 1 202 ? 12.764 -1.632 -29.653 1.00 89.06 202 GLY A N 1
ATOM 1578 C CA . GLY A 1 202 ? 12.884 -1.769 -28.201 1.00 89.06 202 GLY A CA 1
ATOM 1579 C C . GLY A 1 202 ? 12.318 -0.553 -27.468 1.00 89.06 202 GLY A C 1
ATOM 1580 O O . GLY A 1 202 ? 11.461 -0.705 -26.603 1.00 89.06 202 GLY A O 1
ATOM 1581 N N . ALA A 1 203 ? 12.702 0.657 -27.881 1.00 90.56 203 ALA A N 1
ATOM 1582 C CA . ALA A 1 203 ? 12.211 1.903 -27.295 1.00 90.56 203 ALA A CA 1
ATOM 1583 C C . ALA A 1 203 ? 10.682 2.040 -27.408 1.00 90.56 203 ALA A C 1
ATOM 1585 O O . ALA A 1 203 ? 10.011 2.372 -26.434 1.00 90.56 203 ALA A O 1
ATOM 1586 N N . ASN A 1 204 ? 10.107 1.704 -28.569 1.00 89.38 204 ASN A N 1
ATOM 1587 C CA . ASN A 1 204 ? 8.652 1.705 -28.763 1.00 89.38 204 ASN A CA 1
ATOM 1588 C C . ASN A 1 204 ? 7.915 0.684 -27.883 1.00 89.38 204 ASN A C 1
ATOM 1590 O O . ASN A 1 204 ? 6.743 0.886 -27.574 1.00 89.38 204 ASN A O 1
ATOM 1594 N N . ARG A 1 205 ? 8.562 -0.421 -27.505 1.00 87.88 205 ARG A N 1
ATOM 1595 C CA . ARG A 1 205 ? 7.979 -1.425 -26.604 1.00 87.88 205 ARG A CA 1
ATOM 1596 C C . ARG A 1 205 ? 8.020 -0.970 -25.153 1.00 87.88 205 ARG A C 1
ATOM 1598 O O . ARG A 1 205 ? 7.001 -1.059 -24.477 1.00 87.88 205 ARG A O 1
ATOM 1605 N N . ILE A 1 206 ? 9.125 -0.362 -24.726 1.00 90.00 206 ILE A N 1
ATOM 1606 C CA . ILE A 1 206 ? 9.214 0.313 -23.424 1.00 90.00 206 ILE A CA 1
ATOM 1607 C C . ILE A 1 206 ? 8.138 1.397 -23.300 1.00 90.00 206 ILE A C 1
ATOM 1609 O O . ILE A 1 206 ? 7.445 1.459 -22.291 1.00 90.00 206 ILE A O 1
ATOM 1613 N N . ALA A 1 207 ? 7.922 2.199 -24.348 1.00 88.06 207 ALA A N 1
ATOM 1614 C CA . ALA A 1 207 ? 6.866 3.217 -24.366 1.00 88.06 207 ALA A CA 1
ATOM 1615 C C . ALA A 1 207 ? 5.442 2.636 -24.226 1.00 88.06 207 ALA A C 1
ATOM 1617 O O . ALA A 1 207 ? 4.521 3.356 -23.850 1.00 88.06 207 ALA A O 1
ATOM 1618 N N . LYS A 1 208 ? 5.257 1.341 -24.513 1.00 88.94 208 LYS A N 1
ATOM 1619 C CA . LYS A 1 208 ? 4.008 0.594 -24.296 1.00 88.94 208 LYS A CA 1
ATOM 1620 C C . LYS A 1 208 ? 3.965 -0.149 -22.952 1.00 88.94 208 LYS A C 1
ATOM 1622 O O . LYS A 1 208 ? 2.994 -0.853 -22.698 1.00 88.94 208 LYS A O 1
ATOM 1627 N N . GLY A 1 209 ? 4.990 -0.011 -22.109 1.00 85.12 209 GLY A N 1
ATOM 1628 C CA . GLY A 1 209 ? 5.093 -0.676 -20.807 1.00 85.12 209 GLY A CA 1
ATOM 1629 C C . GLY A 1 209 ? 5.717 -2.078 -20.838 1.00 85.12 209 GLY A C 1
ATOM 1630 O O . GLY A 1 209 ? 5.671 -2.788 -19.838 1.00 85.12 209 GLY A O 1
ATOM 1631 N N . GLU A 1 210 ? 6.305 -2.510 -21.957 1.00 87.69 210 GLU A N 1
ATOM 1632 C CA . GLU A 1 210 ? 6.956 -3.822 -22.064 1.00 87.69 210 GLU A CA 1
ATOM 1633 C C . GLU A 1 210 ? 8.462 -3.734 -21.746 1.00 87.69 210 GLU A C 1
ATOM 1635 O O . GLU A 1 210 ? 9.265 -3.382 -22.611 1.00 87.69 210 GLU A O 1
ATOM 1640 N N . PHE A 1 211 ? 8.862 -4.114 -20.527 1.00 84.88 211 PHE A N 1
ATOM 1641 C CA . PHE A 1 211 ? 10.257 -4.014 -20.047 1.00 84.88 211 PHE A CA 1
ATOM 1642 C C . PHE A 1 211 ? 11.037 -5.343 -20.018 1.00 84.88 211 PHE A C 1
ATOM 1644 O O . PHE A 1 211 ? 12.205 -5.382 -19.636 1.00 84.88 211 PHE A O 1
ATOM 1651 N N . SER A 1 212 ? 10.404 -6.463 -20.372 1.00 73.88 212 SER A N 1
ATOM 1652 C CA . SER A 1 212 ? 10.928 -7.807 -20.069 1.00 73.88 212 SER A CA 1
ATOM 1653 C C . SER A 1 212 ? 12.011 -8.320 -21.020 1.00 73.88 212 SER A C 1
ATOM 1655 O O . SER A 1 212 ? 12.592 -9.372 -20.759 1.00 73.88 212 SER A O 1
ATOM 1657 N N . GLN A 1 213 ? 12.281 -7.630 -22.130 1.00 72.94 213 GLN A N 1
ATOM 1658 C CA . GLN A 1 213 ? 13.162 -8.149 -23.173 1.00 72.94 213 GLN A CA 1
ATOM 1659 C C . GLN A 1 213 ? 14.392 -7.267 -23.360 1.00 72.94 213 GLN A C 1
ATOM 1661 O O . GLN A 1 213 ? 14.295 -6.150 -23.861 1.00 72.94 213 GLN A O 1
ATOM 1666 N N . LYS A 1 214 ? 15.559 -7.816 -23.012 1.00 83.31 214 LYS A N 1
ATOM 1667 C CA . LYS A 1 214 ? 16.853 -7.199 -23.311 1.00 83.31 214 LYS A CA 1
ATOM 1668 C C . LYS A 1 214 ? 17.167 -7.327 -24.798 1.00 83.31 214 LYS A C 1
ATOM 1670 O O . LYS A 1 214 ? 16.922 -8.370 -25.411 1.00 83.31 214 LYS A O 1
ATOM 1675 N N . LEU A 1 215 ? 17.716 -6.264 -25.372 1.00 86.94 215 LEU A N 1
ATOM 1676 C CA . LEU A 1 215 ? 18.268 -6.288 -26.719 1.00 86.94 215 LEU A CA 1
ATOM 1677 C C . LEU A 1 215 ? 19.626 -6.992 -26.693 1.00 86.94 215 LEU A C 1
ATOM 1679 O O . LEU A 1 215 ? 20.416 -6.791 -25.774 1.00 86.94 215 LEU A O 1
ATOM 1683 N N . VAL A 1 216 ? 19.898 -7.824 -27.695 1.00 84.38 216 VAL A N 1
ATOM 1684 C CA . VAL A 1 216 ? 21.192 -8.504 -27.824 1.00 84.38 216 VAL A CA 1
ATOM 1685 C C . VAL A 1 216 ? 22.190 -7.551 -28.479 1.00 84.38 216 VAL A C 1
ATOM 1687 O O . VAL A 1 216 ? 21.919 -7.029 -29.563 1.00 84.38 216 VAL A O 1
ATOM 1690 N N . SER A 1 217 ? 23.336 -7.346 -27.832 1.00 84.25 217 SER A N 1
ATOM 1691 C CA . SER A 1 217 ? 24.464 -6.597 -28.389 1.00 84.25 217 SER A CA 1
ATOM 1692 C C . SER A 1 217 ? 25.273 -7.512 -29.318 1.00 84.25 217 SER A C 1
ATOM 1694 O O . SER A 1 217 ? 25.809 -8.529 -28.883 1.00 84.25 217 SER A O 1
ATOM 1696 N N . TYR A 1 218 ? 25.288 -7.205 -30.621 1.00 78.19 218 TYR A N 1
ATOM 1697 C CA . TYR A 1 218 ? 25.983 -7.997 -31.655 1.00 78.19 218 TYR A CA 1
ATOM 1698 C C . TYR A 1 218 ? 27.297 -7.363 -32.134 1.00 78.19 218 TYR A C 1
ATOM 1700 O O . TYR A 1 218 ? 27.994 -7.969 -32.947 1.00 78.19 218 TYR A O 1
ATOM 1708 N N . SER A 1 219 ? 27.609 -6.146 -31.688 1.00 79.81 219 SER A N 1
ATOM 1709 C CA . SER A 1 219 ? 28.769 -5.380 -32.146 1.00 79.81 219 SER A CA 1
ATOM 1710 C C . SER A 1 219 ? 29.564 -4.858 -30.956 1.00 79.81 219 SER A C 1
ATOM 1712 O O . SER A 1 219 ? 28.984 -4.569 -29.916 1.00 79.81 219 SER A O 1
ATOM 1714 N N . ASN A 1 220 ? 30.878 -4.721 -31.123 1.00 85.69 220 ASN A N 1
ATOM 1715 C CA . ASN A 1 220 ? 31.787 -4.164 -30.111 1.00 85.69 220 ASN A CA 1
ATOM 1716 C C . ASN A 1 220 ? 32.150 -2.696 -30.410 1.00 85.69 220 ASN A C 1
ATOM 1718 O O . ASN A 1 220 ? 33.192 -2.208 -29.979 1.00 85.69 220 ASN A O 1
ATOM 1722 N N . ASP A 1 221 ? 31.326 -2.020 -31.206 1.00 88.75 221 ASP A N 1
ATOM 1723 C CA . ASP A 1 221 ? 31.469 -0.621 -31.607 1.00 88.75 221 ASP A CA 1
ATOM 1724 C C . ASP A 1 221 ? 30.502 0.286 -30.814 1.00 88.75 221 ASP A C 1
ATOM 1726 O O . ASP A 1 221 ? 29.898 -0.116 -29.813 1.00 88.75 221 ASP A O 1
ATOM 1730 N N . GLU A 1 222 ? 30.317 1.523 -31.275 1.00 89.88 222 GLU A N 1
ATOM 1731 C CA . GLU A 1 222 ? 29.397 2.496 -30.683 1.00 89.88 222 GLU A CA 1
ATOM 1732 C C . GLU A 1 222 ? 27.935 2.015 -30.676 1.00 89.88 222 GLU A C 1
ATOM 1734 O O . GLU A 1 222 ? 27.149 2.431 -29.822 1.00 89.88 222 GLU A O 1
ATOM 1739 N N . ILE A 1 223 ? 27.553 1.122 -31.595 1.00 89.94 223 ILE A N 1
ATOM 1740 C CA . ILE A 1 223 ? 26.213 0.527 -31.639 1.00 89.94 223 ILE A CA 1
ATOM 1741 C C . ILE A 1 223 ? 26.048 -0.510 -30.524 1.00 89.94 223 ILE A C 1
ATOM 1743 O O . ILE A 1 223 ? 24.969 -0.603 -29.931 1.00 89.94 223 ILE A O 1
ATOM 1747 N N . GLY A 1 224 ? 27.108 -1.257 -30.209 1.00 88.56 224 GLY A N 1
ATOM 1748 C CA . GLY A 1 224 ? 27.161 -2.135 -29.041 1.00 88.56 224 GLY A CA 1
ATOM 1749 C C . GLY A 1 224 ? 26.954 -1.366 -27.742 1.00 88.56 224 GLY A C 1
ATOM 1750 O O . GLY A 1 224 ? 26.002 -1.632 -27.009 1.00 88.56 224 GLY A O 1
ATOM 1751 N N . VAL A 1 225 ? 27.765 -0.324 -27.530 1.00 91.62 225 VAL A N 1
ATOM 1752 C CA . VAL A 1 225 ? 27.672 0.556 -26.350 1.00 91.62 225 VAL A CA 1
ATOM 1753 C C . VAL A 1 225 ? 26.283 1.189 -26.227 1.00 91.62 225 VAL A C 1
ATOM 1755 O O . VAL A 1 225 ? 25.717 1.240 -25.134 1.00 91.62 225 VAL A O 1
ATOM 1758 N N . LEU A 1 226 ? 25.693 1.640 -27.339 1.00 91.44 226 LEU A N 1
ATOM 1759 C CA . LEU A 1 226 ? 24.333 2.181 -27.348 1.00 91.44 226 LEU A CA 1
ATOM 1760 C C . LEU A 1 226 ? 23.287 1.125 -26.956 1.00 91.44 226 LEU A C 1
ATOM 1762 O O . LEU A 1 226 ? 22.334 1.443 -26.245 1.00 91.44 226 LEU A O 1
ATOM 1766 N N . THR A 1 227 ? 23.459 -0.121 -27.406 1.00 91.69 227 THR A N 1
ATOM 1767 C CA . THR A 1 227 ? 22.568 -1.239 -27.055 1.00 91.69 227 THR A CA 1
ATOM 1768 C C . THR A 1 227 ? 22.643 -1.550 -25.562 1.00 91.69 227 THR A C 1
ATOM 1770 O O . THR A 1 227 ? 21.605 -1.709 -24.918 1.00 91.69 227 THR A O 1
ATOM 1773 N N . ASP A 1 228 ? 23.851 -1.577 -25.002 1.00 91.81 228 ASP A N 1
ATOM 1774 C CA . ASP A 1 228 ? 24.069 -1.832 -23.577 1.00 91.81 228 ASP A CA 1
ATOM 1775 C C . ASP A 1 228 ? 23.513 -0.688 -22.721 1.00 91.81 228 ASP A C 1
ATOM 1777 O O . ASP A 1 228 ? 22.715 -0.927 -21.817 1.00 91.81 228 ASP A O 1
ATOM 1781 N N . THR A 1 229 ? 23.786 0.564 -23.099 1.00 91.69 229 THR A N 1
ATOM 1782 C CA . THR A 1 229 ? 23.232 1.752 -22.423 1.00 91.69 229 THR A CA 1
ATOM 1783 C C . THR A 1 229 ? 21.700 1.758 -22.457 1.00 91.69 229 THR A C 1
ATOM 1785 O O . THR A 1 229 ? 21.043 2.104 -21.475 1.00 91.69 229 THR A O 1
ATOM 1788 N N . PHE A 1 230 ? 21.095 1.355 -23.580 1.00 92.06 230 PHE A N 1
ATOM 1789 C CA . PHE A 1 230 ? 19.644 1.214 -23.687 1.00 92.06 230 PHE A CA 1
ATOM 1790 C C . PHE A 1 230 ? 19.098 0.135 -22.741 1.00 92.06 230 PHE A C 1
ATOM 1792 O O . PHE A 1 230 ? 18.087 0.360 -22.071 1.00 92.06 230 PHE A O 1
ATOM 1799 N N . ASN A 1 231 ? 19.762 -1.022 -22.662 1.00 91.31 231 ASN A N 1
ATOM 1800 C CA . ASN A 1 231 ? 19.383 -2.094 -21.743 1.00 91.31 231 ASN A CA 1
ATOM 1801 C C . ASN A 1 231 ? 19.490 -1.653 -20.275 1.00 91.31 231 ASN A C 1
ATOM 1803 O O . ASN A 1 231 ? 18.592 -1.961 -19.488 1.00 91.31 231 ASN A O 1
ATOM 1807 N N . ASP A 1 232 ? 20.539 -0.910 -19.921 1.00 92.19 232 ASP A N 1
ATOM 1808 C CA . ASP A 1 232 ? 20.738 -0.375 -18.573 1.00 92.19 232 ASP A CA 1
ATOM 1809 C C . ASP A 1 232 ? 19.633 0.617 -18.203 1.00 92.19 232 ASP A C 1
ATOM 1811 O O . ASP A 1 232 ? 18.980 0.452 -17.172 1.00 92.19 232 ASP A O 1
ATOM 1815 N N . MET A 1 233 ? 19.333 1.586 -19.079 1.00 92.19 233 MET A N 1
ATOM 1816 C CA . MET A 1 233 ? 18.215 2.518 -18.877 1.00 92.19 233 MET A CA 1
ATOM 1817 C C . MET A 1 233 ? 16.878 1.783 -18.724 1.00 92.19 233 MET A C 1
ATOM 1819 O O . MET A 1 233 ? 16.098 2.107 -17.828 1.00 92.19 233 MET A O 1
ATOM 1823 N N . SER A 1 234 ? 16.616 0.776 -19.565 1.00 92.12 234 SER A N 1
ATOM 1824 C CA . SER A 1 234 ? 15.405 -0.046 -19.467 1.00 92.12 234 SER A CA 1
ATOM 1825 C C . SER A 1 234 ? 15.320 -0.781 -18.130 1.00 92.12 234 SER A C 1
ATOM 1827 O O . SER A 1 234 ? 14.230 -0.913 -17.576 1.00 92.12 234 SER A O 1
ATOM 1829 N N . SER A 1 235 ? 16.449 -1.280 -17.622 1.00 91.12 235 SER A N 1
ATOM 1830 C CA . SER A 1 235 ? 16.506 -1.992 -16.348 1.00 91.12 235 SER A CA 1
ATOM 1831 C C . SER A 1 235 ? 16.283 -1.053 -15.168 1.00 91.12 235 SER A C 1
ATOM 1833 O O . SER A 1 235 ? 15.518 -1.392 -14.270 1.00 91.12 235 SER A O 1
ATOM 1835 N N . VAL A 1 236 ? 16.922 0.121 -15.168 1.00 91.94 236 VAL A N 1
ATOM 1836 C CA . VAL A 1 236 ? 16.734 1.138 -14.124 1.00 91.94 236 VAL A CA 1
ATOM 1837 C C . VAL A 1 236 ? 15.278 1.584 -14.090 1.00 91.94 236 VAL A C 1
ATOM 1839 O O . VAL A 1 236 ? 14.659 1.544 -13.033 1.00 91.94 236 VAL A O 1
ATOM 1842 N N . LEU A 1 237 ? 14.701 1.920 -15.247 1.00 90.50 237 LEU A N 1
ATOM 1843 C CA . LEU A 1 237 ? 13.312 2.362 -15.336 1.00 90.50 237 LEU A CA 1
ATOM 1844 C C . LEU A 1 237 ? 12.331 1.290 -14.845 1.00 90.50 237 LEU A C 1
ATOM 1846 O O . LEU A 1 237 ? 11.408 1.611 -14.100 1.00 90.50 237 LEU A O 1
ATOM 1850 N N . LYS A 1 238 ? 12.549 0.022 -15.221 1.00 90.06 238 LYS A N 1
ATOM 1851 C CA . LYS A 1 238 ? 11.746 -1.099 -14.723 1.00 90.06 238 LYS A CA 1
ATOM 1852 C C . LYS A 1 238 ? 11.830 -1.205 -13.200 1.00 90.06 238 LYS A C 1
ATOM 1854 O O . LYS A 1 238 ? 10.798 -1.239 -12.547 1.00 90.06 238 LYS A O 1
ATOM 1859 N N . ASN A 1 239 ? 13.042 -1.216 -12.646 1.00 91.06 239 ASN A N 1
ATOM 1860 C CA . ASN A 1 239 ? 13.244 -1.353 -11.206 1.00 91.06 239 ASN A CA 1
ATOM 1861 C C . ASN A 1 239 ? 12.598 -0.197 -10.431 1.00 91.06 239 ASN A C 1
ATOM 1863 O O . ASN A 1 239 ? 11.935 -0.445 -9.434 1.00 91.06 239 ASN A O 1
ATOM 1867 N N . THR A 1 240 ? 12.731 1.046 -10.905 1.00 91.69 240 THR A N 1
ATOM 1868 C CA . THR A 1 240 ? 12.080 2.206 -10.277 1.00 91.69 240 THR A CA 1
ATOM 1869 C C . THR A 1 240 ? 10.557 2.104 -10.342 1.00 91.69 240 THR A C 1
ATOM 1871 O O . THR A 1 240 ? 9.879 2.453 -9.381 1.00 91.69 240 THR A O 1
ATOM 1874 N N . LEU A 1 241 ? 9.995 1.623 -11.454 1.00 89.50 241 LEU A N 1
ATOM 1875 C CA . LEU A 1 241 ? 8.549 1.448 -11.580 1.00 89.50 241 LEU A CA 1
ATOM 1876 C C . LEU A 1 241 ? 8.029 0.318 -10.680 1.00 89.50 241 LEU A C 1
ATOM 1878 O O . LEU A 1 241 ? 6.989 0.488 -10.044 1.00 89.50 241 LEU A O 1
ATOM 1882 N N . ASP A 1 242 ? 8.755 -0.799 -10.604 1.00 89.94 242 ASP A N 1
ATOM 1883 C CA . ASP A 1 242 ? 8.449 -1.922 -9.714 1.00 89.94 242 ASP A CA 1
ATOM 1884 C C . ASP A 1 242 ? 8.541 -1.483 -8.239 1.00 89.94 242 ASP A C 1
ATOM 1886 O O . ASP A 1 242 ? 7.656 -1.800 -7.449 1.00 89.94 242 ASP A O 1
ATOM 1890 N N . GLU A 1 243 ? 9.552 -0.688 -7.871 1.00 92.38 243 GLU A N 1
ATOM 1891 C CA . GLU A 1 243 ? 9.719 -0.120 -6.525 1.00 92.38 243 GLU A CA 1
ATOM 1892 C C . GLU A 1 243 ? 8.576 0.837 -6.160 1.00 92.38 243 GLU A C 1
ATOM 1894 O O . GLU A 1 243 ? 7.953 0.682 -5.111 1.00 92.38 243 GLU A O 1
ATOM 1899 N N . VAL A 1 244 ? 8.238 1.784 -7.043 1.00 91.12 244 VAL A N 1
ATOM 1900 C CA . VAL A 1 244 ? 7.120 2.719 -6.828 1.00 91.12 244 VAL A CA 1
ATOM 1901 C C . VAL A 1 244 ? 5.787 1.975 -6.741 1.00 91.12 244 VAL A C 1
ATOM 1903 O O . VAL A 1 244 ? 4.951 2.306 -5.899 1.00 91.12 244 VAL A O 1
ATOM 1906 N N . SER A 1 245 ? 5.578 0.967 -7.589 1.00 88.12 245 SER A N 1
ATOM 1907 C CA . SER A 1 245 ? 4.362 0.148 -7.562 1.00 88.12 245 SER A CA 1
ATOM 1908 C C . SER A 1 245 ? 4.281 -0.680 -6.280 1.00 88.12 245 SER A C 1
ATOM 1910 O O . SER A 1 245 ? 3.221 -0.726 -5.662 1.00 88.12 245 SER A O 1
ATOM 1912 N N . GLY A 1 246 ? 5.399 -1.262 -5.838 1.00 89.94 246 GLY A N 1
ATOM 1913 C CA . GLY A 1 246 ? 5.485 -2.021 -4.593 1.00 89.94 246 GLY A CA 1
ATOM 1914 C C . GLY A 1 246 ? 5.249 -1.161 -3.349 1.00 89.94 246 GLY A C 1
ATOM 1915 O O . GLY A 1 246 ? 4.479 -1.550 -2.473 1.00 89.94 246 GLY A O 1
ATOM 1916 N N . GLU A 1 247 ? 5.842 0.035 -3.274 1.00 90.31 247 GLU A N 1
ATOM 1917 C CA . GLU A 1 247 ? 5.572 0.978 -2.179 1.00 90.31 247 GLU A CA 1
ATOM 1918 C C . GLU A 1 247 ? 4.112 1.451 -2.190 1.00 90.31 247 GLU A C 1
ATOM 1920 O O . GLU A 1 247 ? 3.479 1.529 -1.136 1.00 90.31 247 GLU A O 1
ATOM 1925 N N . ARG A 1 248 ? 3.522 1.680 -3.370 1.00 88.62 248 ARG A N 1
ATOM 1926 C CA . ARG A 1 248 ? 2.094 1.997 -3.485 1.00 88.62 248 ARG A CA 1
ATOM 1927 C C . ARG A 1 248 ? 1.204 0.851 -2.994 1.00 88.62 248 ARG A C 1
ATOM 1929 O O . ARG A 1 248 ? 0.293 1.104 -2.211 1.00 88.62 248 ARG A O 1
ATOM 1936 N N . GLU A 1 249 ? 1.462 -0.387 -3.412 1.00 88.94 249 GLU A N 1
ATOM 1937 C CA . GLU A 1 249 ? 0.696 -1.568 -2.982 1.00 88.94 249 GLU A CA 1
ATOM 1938 C C . GLU A 1 249 ? 0.812 -1.793 -1.466 1.00 88.94 249 GLU A C 1
ATOM 1940 O O . GLU A 1 249 ? -0.171 -2.098 -0.785 1.00 88.94 249 GLU A O 1
ATOM 1945 N N . LYS A 1 250 ? 2.002 -1.564 -0.904 1.00 88.94 250 LYS A N 1
ATOM 1946 C CA . LYS A 1 250 ? 2.243 -1.606 0.541 1.00 88.94 250 LYS A CA 1
ATOM 1947 C C . LYS A 1 250 ? 1.427 -0.547 1.282 1.00 88.94 250 LYS A C 1
ATOM 1949 O O . LYS A 1 250 ? 0.798 -0.874 2.287 1.00 88.94 250 LYS A O 1
ATOM 1954 N N . LEU A 1 251 ? 1.392 0.693 0.787 1.00 90.31 251 LEU A N 1
ATOM 1955 C CA . LEU A 1 251 ? 0.569 1.763 1.362 1.00 90.31 251 LEU A CA 1
ATOM 1956 C C . LEU A 1 251 ? -0.930 1.455 1.257 1.00 90.31 251 LEU A C 1
ATOM 1958 O O . LEU A 1 251 ? -1.642 1.640 2.240 1.00 90.31 251 LEU A O 1
ATOM 1962 N N . GLU A 1 252 ? -1.406 0.942 0.119 1.00 88.25 252 GLU A N 1
ATOM 1963 C CA . GLU A 1 252 ? -2.807 0.525 -0.051 1.00 88.25 252 GLU A CA 1
ATOM 1964 C C . GLU A 1 252 ? -3.175 -0.619 0.907 1.00 88.25 252 GLU A C 1
ATOM 1966 O O . GLU A 1 252 ? -4.245 -0.602 1.520 1.00 88.25 252 GLU A O 1
ATOM 1971 N N . THR A 1 253 ? -2.264 -1.574 1.112 1.00 89.31 253 THR A N 1
ATOM 1972 C CA . THR A 1 253 ? -2.452 -2.666 2.074 1.00 89.31 253 THR A CA 1
ATOM 1973 C C . THR A 1 253 ? -2.542 -2.130 3.499 1.00 89.31 253 THR A C 1
ATOM 1975 O O . THR A 1 253 ? -3.494 -2.450 4.210 1.00 89.31 253 THR A O 1
ATOM 1978 N N . VAL A 1 254 ? -1.597 -1.279 3.918 1.00 90.62 254 VAL A N 1
ATOM 1979 C CA . VAL A 1 254 ? -1.633 -0.643 5.245 1.00 90.62 254 VAL A CA 1
ATOM 1980 C C . VAL A 1 254 ? -2.941 0.123 5.418 1.00 90.62 254 VAL A C 1
ATOM 1982 O O . VAL A 1 254 ? -3.659 -0.126 6.380 1.00 90.62 254 VAL A O 1
ATOM 1985 N N . PHE A 1 255 ? -3.297 0.977 4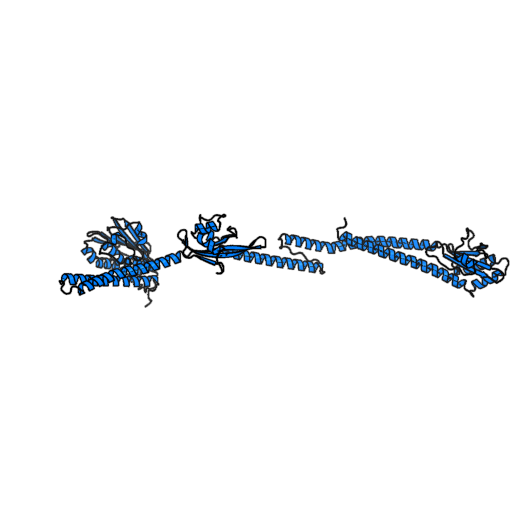.456 1.00 91.06 255 PHE A N 1
ATOM 1986 C CA . PHE A 1 255 ? -4.526 1.769 4.474 1.00 91.06 255 PHE A CA 1
ATOM 1987 C C . PHE A 1 255 ? -5.785 0.903 4.641 1.00 91.06 255 PHE A C 1
ATOM 1989 O O . PHE A 1 255 ? -6.665 1.248 5.429 1.00 91.06 255 PHE A O 1
ATOM 1996 N N . SER A 1 256 ? -5.853 -0.248 3.962 1.00 89.69 256 SER A N 1
ATOM 1997 C CA . SER A 1 256 ? -6.990 -1.178 4.022 1.00 89.69 256 SER A CA 1
ATOM 1998 C C . SER A 1 256 ? -7.120 -1.922 5.361 1.00 89.69 256 SER A C 1
ATOM 2000 O O . SER A 1 256 ? -8.236 -2.249 5.767 1.00 89.69 256 SER A O 1
ATOM 2002 N N . TYR A 1 257 ? -6.003 -2.169 6.061 1.00 87.69 257 TYR A N 1
ATOM 2003 C CA . TYR A 1 257 ? -5.962 -2.882 7.349 1.00 87.69 257 TYR A CA 1
ATOM 2004 C C . TYR A 1 257 ? -5.894 -1.974 8.588 1.00 87.69 257 TYR A C 1
ATOM 2006 O O . TYR A 1 257 ? -5.936 -2.487 9.709 1.00 87.69 257 TYR A O 1
ATOM 2014 N N . LEU A 1 258 ? -5.809 -0.648 8.426 1.00 92.38 258 LEU A N 1
ATOM 2015 C CA . LEU A 1 258 ? -5.951 0.290 9.544 1.00 92.38 258 LEU A CA 1
ATOM 2016 C C . LEU A 1 258 ? -7.295 0.069 10.250 1.00 92.38 258 LEU A C 1
ATOM 2018 O O . LEU A 1 258 ? -8.335 0.012 9.598 1.00 92.38 258 LEU A O 1
ATOM 2022 N N . GLN A 1 259 ? -7.277 -0.049 11.581 1.00 89.69 259 GLN A N 1
ATOM 2023 C CA . GLN A 1 259 ? -8.503 -0.216 12.373 1.00 89.69 259 GLN A CA 1
ATOM 2024 C C . GLN A 1 259 ? -9.344 1.062 12.410 1.00 89.69 259 GLN A C 1
ATOM 2026 O O . GLN A 1 259 ? -10.570 0.984 12.419 1.00 89.69 259 GLN A O 1
ATOM 2031 N N . ASP A 1 260 ? -8.688 2.220 12.366 1.00 94.00 260 ASP A N 1
ATOM 2032 C CA . ASP A 1 260 ? -9.360 3.510 12.281 1.00 94.00 260 ASP A CA 1
ATOM 2033 C C . ASP A 1 260 ? -10.048 3.678 10.927 1.00 94.00 260 ASP A C 1
ATOM 2035 O O . ASP A 1 260 ? -9.539 3.269 9.877 1.00 94.00 260 ASP A O 1
ATOM 2039 N N . ALA A 1 261 ? -11.213 4.309 10.945 1.00 94.56 261 ALA A N 1
ATOM 2040 C CA . ALA A 1 261 ? -11.961 4.629 9.743 1.00 94.56 261 ALA A CA 1
ATOM 2041 C C . ALA A 1 261 ? -11.383 5.896 9.102 1.00 94.56 261 ALA A C 1
ATOM 2043 O O . ALA A 1 261 ? -11.344 6.951 9.728 1.00 94.56 261 ALA A O 1
ATOM 2044 N N . VAL A 1 262 ? -10.934 5.801 7.848 1.00 95.06 262 VAL A N 1
ATOM 2045 C CA . VAL A 1 262 ? -10.320 6.922 7.122 1.00 95.06 262 VAL A CA 1
ATOM 2046 C C . VAL A 1 262 ? -11.092 7.215 5.842 1.00 95.06 262 VAL A C 1
ATOM 2048 O O . VAL A 1 262 ? -11.280 6.330 5.002 1.00 95.06 262 VAL A O 1
ATOM 2051 N N . LEU A 1 263 ? -11.499 8.474 5.687 1.00 94.06 263 LEU A N 1
ATOM 2052 C CA . LEU A 1 263 ? -12.169 9.007 4.505 1.00 94.06 263 LEU A CA 1
ATOM 2053 C C . LEU A 1 263 ? -11.418 10.233 3.997 1.00 94.06 263 LEU A C 1
ATOM 2055 O O . LEU A 1 263 ? -11.123 11.142 4.763 1.00 94.06 263 LEU A O 1
ATOM 2059 N N . ALA A 1 264 ? -11.142 10.282 2.703 1.00 93.12 264 ALA A N 1
ATOM 2060 C CA . ALA A 1 264 ? -10.609 11.454 2.030 1.00 93.12 264 ALA A CA 1
ATOM 2061 C C . ALA A 1 264 ? -11.632 11.970 1.021 1.00 93.12 264 ALA A C 1
ATOM 2063 O O . ALA A 1 264 ? -12.244 11.179 0.304 1.00 93.12 264 ALA A O 1
ATOM 2064 N N . PHE A 1 265 ? -11.779 13.286 0.937 1.00 91.62 265 PHE A N 1
ATOM 2065 C CA . PHE A 1 265 ? -12.704 13.991 0.064 1.00 91.62 265 PHE A CA 1
ATOM 2066 C C . PHE A 1 265 ? -11.960 15.000 -0.820 1.00 91.62 265 PHE A C 1
ATOM 2068 O O . PHE A 1 265 ? -10.955 15.582 -0.408 1.00 91.62 265 PHE A O 1
ATOM 2075 N N . THR A 1 266 ? -12.458 15.209 -2.036 1.00 91.19 266 THR A N 1
ATOM 2076 C CA . THR A 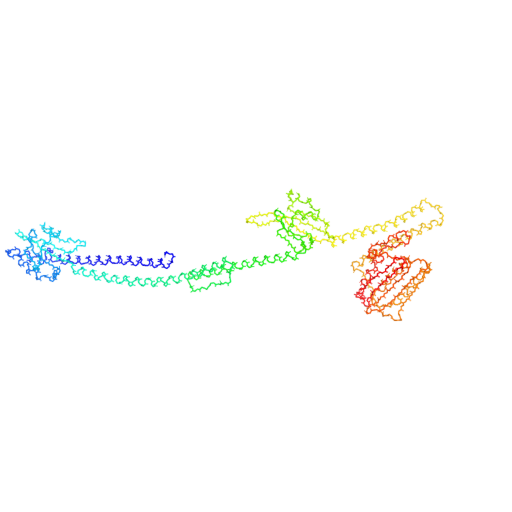1 266 ? -11.994 16.245 -2.967 1.00 91.19 266 THR A CA 1
ATOM 2077 C C . THR A 1 266 ? -12.434 17.640 -2.517 1.00 91.19 266 THR A C 1
ATOM 2079 O O . THR A 1 266 ? -13.248 17.775 -1.604 1.00 91.19 266 THR A O 1
ATOM 2082 N N . VAL A 1 267 ? -11.946 18.682 -3.203 1.00 86.06 267 VAL A N 1
ATOM 2083 C CA . VAL A 1 267 ? -12.385 20.083 -3.002 1.00 86.06 267 VAL A CA 1
ATOM 2084 C C . VAL A 1 267 ? -13.911 20.222 -3.128 1.00 86.06 267 VAL A C 1
ATOM 2086 O O . VAL A 1 267 ? -14.535 20.949 -2.367 1.00 86.06 267 VAL A O 1
ATOM 2089 N N . ASP A 1 268 ? -14.520 19.485 -4.062 1.00 86.69 268 ASP A N 1
ATOM 2090 C CA . ASP A 1 268 ? -15.969 19.496 -4.312 1.00 86.69 268 ASP A CA 1
ATOM 2091 C C . ASP A 1 268 ? -16.754 18.581 -3.347 1.00 86.69 268 ASP A C 1
ATOM 2093 O O . ASP A 1 268 ? -17.943 18.326 -3.548 1.00 86.69 268 ASP A O 1
ATOM 2097 N N . GLY A 1 269 ? -16.084 18.013 -2.338 1.00 86.81 269 GLY A N 1
ATOM 2098 C CA . GLY A 1 269 ? -16.690 17.157 -1.323 1.00 86.81 269 GLY A CA 1
ATOM 2099 C C . GLY A 1 269 ? -17.018 15.735 -1.785 1.00 86.81 269 GLY A C 1
ATOM 2100 O O . GLY A 1 269 ? -17.817 15.072 -1.131 1.00 86.81 269 GLY A O 1
ATOM 2101 N N . ARG A 1 270 ? -16.444 15.235 -2.887 1.00 90.81 270 ARG A N 1
ATOM 2102 C CA . ARG A 1 270 ? -16.630 13.836 -3.337 1.00 90.81 270 ARG A CA 1
ATOM 2103 C C . ARG A 1 270 ? -15.597 12.924 -2.689 1.00 90.81 270 ARG A C 1
ATOM 2105 O O . ARG A 1 270 ? -14.490 13.377 -2.439 1.00 90.81 270 ARG A O 1
ATOM 2112 N N . ILE A 1 271 ? -15.904 11.647 -2.468 1.00 91.38 271 ILE A N 1
ATOM 2113 C CA . ILE A 1 271 ? -14.916 10.700 -1.926 1.00 91.38 271 ILE A CA 1
ATOM 2114 C C . ILE A 1 271 ? -13.743 10.540 -2.904 1.00 91.38 271 ILE A C 1
ATOM 2116 O O . ILE A 1 271 ? -13.929 10.170 -4.060 1.00 91.38 271 ILE A O 1
ATOM 2120 N N . LEU A 1 272 ? -12.535 10.797 -2.407 1.00 91.06 272 LEU A N 1
ATOM 2121 C CA . LEU A 1 272 ? -11.265 10.504 -3.064 1.00 91.06 272 LEU A CA 1
ATOM 2122 C C . LEU A 1 272 ? -10.799 9.082 -2.712 1.00 91.06 272 LEU A C 1
ATOM 2124 O O . LEU A 1 272 ? -10.514 8.281 -3.597 1.00 91.06 272 LEU A O 1
ATOM 2128 N N . ASN A 1 273 ? -10.776 8.748 -1.417 1.00 90.62 273 ASN A N 1
ATOM 2129 C CA . ASN A 1 273 ? -10.412 7.424 -0.909 1.00 90.62 273 ASN A CA 1
ATOM 2130 C C . ASN A 1 273 ? -11.212 7.092 0.353 1.00 90.62 273 ASN A C 1
ATOM 2132 O O . ASN A 1 273 ? -11.520 7.970 1.155 1.00 90.62 273 ASN A O 1
ATOM 2136 N N . ILE A 1 274 ? -11.493 5.809 0.560 1.00 92.94 274 ILE A N 1
ATOM 2137 C CA . ILE A 1 274 ? -12.129 5.294 1.773 1.00 92.94 274 ILE A CA 1
ATOM 2138 C C . ILE A 1 274 ? -11.537 3.924 2.103 1.00 92.94 274 ILE A C 1
ATOM 2140 O O . ILE A 1 274 ? -11.352 3.104 1.201 1.00 92.94 274 ILE A O 1
ATOM 2144 N N . ASN A 1 275 ? -11.195 3.678 3.369 1.00 94.38 275 ASN A N 1
ATOM 2145 C CA . ASN A 1 275 ? -10.702 2.365 3.783 1.00 94.38 275 ASN A CA 1
ATOM 2146 C C . ASN A 1 275 ? -11.837 1.419 4.204 1.00 94.38 275 ASN A C 1
ATOM 2148 O O . ASN A 1 275 ? -12.985 1.817 4.411 1.00 94.38 275 ASN A O 1
ATOM 2152 N N . LYS A 1 276 ? -11.504 0.133 4.361 1.00 93.19 276 LYS A N 1
ATOM 2153 C CA . LYS A 1 276 ? -12.467 -0.909 4.745 1.00 93.19 276 LYS A CA 1
ATOM 2154 C C . LYS A 1 276 ? -13.144 -0.615 6.088 1.00 93.19 276 LYS A C 1
ATOM 2156 O O . LYS A 1 276 ? -14.339 -0.867 6.229 1.00 93.19 276 LYS A O 1
ATOM 2161 N N . SER A 1 277 ? -12.399 -0.074 7.048 1.00 94.06 277 SER A N 1
ATOM 2162 C CA . SER A 1 277 ? -12.906 0.256 8.383 1.00 94.06 277 SER A CA 1
ATOM 2163 C C . SER A 1 277 ? -13.942 1.378 8.348 1.00 94.06 277 SER A C 1
ATOM 2165 O O . SER A 1 277 ? -14.963 1.273 9.019 1.00 94.06 277 SER A O 1
ATOM 2167 N N . ALA A 1 278 ? -13.766 2.393 7.496 1.00 93.00 278 ALA A N 1
ATOM 2168 C CA . ALA A 1 278 ? -14.763 3.443 7.282 1.00 93.00 278 ALA A CA 1
ATOM 2169 C C . ALA A 1 278 ? -16.052 2.923 6.638 1.00 93.00 278 ALA A C 1
ATOM 2171 O O . ALA A 1 278 ? -17.140 3.290 7.077 1.00 93.00 278 ALA A O 1
ATOM 2172 N N . VAL A 1 279 ? -15.953 2.028 5.650 1.00 91.62 279 VAL A N 1
ATOM 2173 C CA . VAL A 1 279 ? -17.140 1.380 5.061 1.00 91.62 279 VAL A CA 1
ATOM 2174 C C . VAL A 1 279 ? -17.879 0.548 6.112 1.00 91.62 279 VAL A C 1
ATOM 2176 O O . VAL A 1 279 ? -19.103 0.614 6.202 1.00 91.62 279 VAL A O 1
ATOM 2179 N N . ALA A 1 280 ? -17.147 -0.210 6.935 1.00 90.94 280 ALA A N 1
ATOM 2180 C CA . ALA A 1 280 ? -17.732 -1.009 8.008 1.00 90.94 280 ALA A CA 1
ATOM 2181 C C . ALA A 1 280 ? -18.390 -0.145 9.098 1.00 90.94 280 ALA A C 1
ATOM 2183 O O . ALA A 1 280 ? -19.452 -0.516 9.590 1.00 90.94 280 ALA A O 1
ATOM 2184 N N . LEU A 1 281 ? -17.787 0.998 9.445 1.00 90.19 281 LEU A N 1
ATOM 2185 C CA . LEU A 1 281 ? -18.325 1.949 10.419 1.00 90.19 281 LEU A CA 1
ATOM 2186 C C . LEU A 1 281 ? -19.608 2.622 9.917 1.00 90.19 281 LEU A C 1
ATOM 2188 O O . LEU A 1 281 ? -20.578 2.712 10.658 1.00 90.19 281 LEU A O 1
ATOM 2192 N N . LEU A 1 282 ? -19.622 3.089 8.665 1.00 87.94 282 LEU A N 1
ATOM 2193 C CA . LEU A 1 282 ? -20.787 3.760 8.079 1.00 87.94 282 LEU A CA 1
ATOM 2194 C C . LEU A 1 282 ? -21.922 2.783 7.733 1.00 87.94 282 LEU A C 1
ATOM 2196 O O . LEU A 1 282 ? -23.080 3.193 7.634 1.00 87.94 282 LEU A O 1
ATOM 2200 N N . GLY A 1 283 ? -21.610 1.500 7.533 1.00 86.56 283 GLY A N 1
ATOM 2201 C CA . GLY A 1 283 ? -22.589 0.433 7.351 1.00 86.56 283 GLY A CA 1
ATOM 2202 C C . GLY A 1 283 ? -23.596 0.736 6.238 1.00 86.56 283 GLY A C 1
ATOM 2203 O O . GLY A 1 283 ? -23.230 0.966 5.087 1.00 86.56 283 GLY A O 1
ATOM 2204 N N . ARG A 1 284 ? -24.891 0.744 6.580 1.00 80.12 284 ARG A N 1
ATOM 2205 C CA . ARG A 1 284 ? -25.984 1.018 5.623 1.00 80.12 284 ARG A CA 1
ATOM 2206 C C . ARG A 1 284 ? -26.066 2.481 5.181 1.00 80.12 284 ARG A C 1
ATOM 2208 O O . ARG A 1 284 ? -26.741 2.766 4.195 1.00 80.12 284 ARG A O 1
ATOM 2215 N N . SER A 1 285 ? -25.410 3.386 5.900 1.00 80.88 285 SER A N 1
ATOM 2216 C CA . SER A 1 285 ? -25.375 4.816 5.585 1.00 80.88 285 SER A CA 1
ATOM 2217 C C . SER A 1 285 ? -24.330 5.150 4.517 1.00 80.88 285 SER A C 1
ATOM 2219 O O . SER A 1 285 ? -24.335 6.260 3.985 1.00 80.88 285 SER A O 1
ATOM 2221 N N . TYR A 1 286 ? -23.451 4.201 4.171 1.00 83.62 286 TYR A N 1
ATOM 2222 C CA . TYR A 1 286 ? -22.487 4.361 3.088 1.00 83.62 286 TYR A CA 1
ATOM 2223 C C . TYR A 1 286 ? -23.145 4.243 1.704 1.00 83.62 286 TYR A C 1
ATOM 2225 O O . TYR A 1 286 ? -23.923 3.330 1.428 1.00 83.62 286 TYR A O 1
ATOM 2233 N N . ASN A 1 287 ? -22.768 5.154 0.809 1.00 82.56 287 ASN A N 1
ATOM 2234 C CA . ASN A 1 287 ? -23.072 5.125 -0.618 1.00 82.56 287 ASN A CA 1
ATOM 2235 C C . ASN A 1 287 ? -21.847 5.667 -1.377 1.00 82.56 287 ASN A C 1
ATOM 2237 O O . ASN A 1 287 ? -21.167 6.559 -0.871 1.00 82.56 287 ASN A O 1
ATOM 2241 N N . GLU A 1 288 ? -21.582 5.186 -2.594 1.00 78.12 288 GLU A N 1
ATOM 2242 C CA . GLU A 1 288 ? -20.486 5.677 -3.450 1.00 78.12 288 GLU A CA 1
ATOM 2243 C C . GLU A 1 288 ? -20.589 7.187 -3.729 1.00 78.12 288 GLU A C 1
ATOM 2245 O O . GLU A 1 288 ? -19.577 7.863 -3.891 1.00 78.12 288 GLU A O 1
ATOM 2250 N N . ASN A 1 289 ? -21.808 7.734 -3.707 1.00 82.50 289 ASN A N 1
ATOM 2251 C CA . ASN A 1 289 ? -22.081 9.163 -3.882 1.00 82.50 289 ASN A CA 1
ATOM 2252 C C . ASN A 1 289 ? -22.136 9.958 -2.562 1.00 82.50 289 ASN A C 1
ATOM 2254 O O . ASN A 1 289 ? -22.682 11.062 -2.542 1.00 82.50 289 ASN A O 1
ATOM 2258 N N . LEU A 1 290 ? -21.638 9.411 -1.449 1.00 88.38 290 LEU A N 1
ATOM 2259 C CA . LEU A 1 290 ? -21.589 10.133 -0.178 1.00 88.38 290 LEU A CA 1
ATOM 2260 C C . LEU A 1 290 ? -20.710 11.385 -0.327 1.00 88.38 290 LEU A C 1
ATOM 2262 O O . LEU A 1 290 ? -19.520 11.289 -0.625 1.00 88.38 290 LEU A O 1
ATOM 2266 N N . SER A 1 291 ? -21.304 12.560 -0.120 1.00 90.31 291 SER A N 1
ATOM 2267 C CA . SER A 1 291 ? -20.576 13.826 -0.094 1.00 90.31 291 SER A CA 1
ATOM 2268 C C . SER A 1 291 ? -20.060 14.143 1.308 1.00 90.31 291 SER A C 1
ATOM 2270 O O . SER A 1 291 ? -20.585 13.638 2.303 1.00 90.31 291 SER A O 1
ATOM 2272 N N . PHE A 1 292 ? -19.064 15.023 1.392 1.00 89.81 292 PHE A N 1
ATOM 2273 C CA . PHE A 1 292 ? -18.545 15.530 2.660 1.00 89.81 292 PHE A CA 1
ATOM 2274 C C . PHE A 1 292 ? -19.650 16.167 3.521 1.00 89.81 292 PHE A C 1
ATOM 2276 O O . PHE A 1 292 ? -19.758 15.868 4.706 1.00 89.81 292 PHE A O 1
ATOM 2283 N N . ASP A 1 293 ? -20.547 16.944 2.912 1.00 87.88 293 ASP A N 1
ATOM 2284 C CA . ASP A 1 293 ? -21.686 17.559 3.610 1.00 87.88 293 ASP A CA 1
ATOM 2285 C C . ASP A 1 293 ? -22.616 16.514 4.211 1.00 87.88 293 ASP A C 1
ATOM 2287 O O . ASP A 1 293 ? -22.998 16.593 5.378 1.00 87.88 293 ASP A O 1
ATOM 2291 N N . ARG A 1 294 ? -22.933 15.480 3.426 1.00 87.62 294 ARG A N 1
ATOM 2292 C CA . ARG A 1 294 ? -23.789 14.398 3.893 1.00 87.62 294 ARG A CA 1
ATOM 2293 C C . ARG A 1 294 ? -23.120 13.597 5.007 1.00 87.62 294 ARG A C 1
ATOM 2295 O O . ARG A 1 294 ? -23.805 13.137 5.913 1.00 87.62 294 ARG A O 1
ATOM 2302 N N . PHE A 1 295 ? -21.800 13.439 4.949 1.00 90.75 295 PHE A N 1
ATOM 2303 C CA . PHE A 1 295 ? -21.016 12.818 6.011 1.00 90.75 295 PHE A CA 1
ATOM 2304 C C . PHE A 1 295 ? -21.097 13.617 7.322 1.00 90.75 295 PHE A C 1
ATOM 2306 O O . PHE A 1 295 ? -21.348 13.021 8.368 1.00 90.75 295 PHE A O 1
ATOM 2313 N N . LEU A 1 296 ? -20.963 14.948 7.274 1.00 89.56 296 LEU A N 1
ATOM 2314 C CA . LEU A 1 296 ? -21.100 15.794 8.465 1.00 89.56 296 LEU A CA 1
ATOM 2315 C C . LEU A 1 296 ? -22.522 15.762 9.048 1.00 89.56 296 LEU A C 1
ATOM 2317 O O . LEU A 1 296 ? -22.680 15.721 10.265 1.00 89.56 296 LEU A O 1
ATOM 2321 N N . GLU A 1 297 ? -23.553 15.749 8.197 1.00 88.31 297 GLU A N 1
ATOM 2322 C CA . GLU A 1 297 ? -24.954 15.618 8.626 1.00 88.31 297 GLU A CA 1
ATOM 2323 C C . GLU A 1 297 ? -25.240 14.276 9.308 1.00 88.31 297 GLU A C 1
ATOM 2325 O O . GLU A 1 297 ? -25.938 14.236 10.316 1.00 88.31 297 GLU A O 1
ATOM 2330 N N . LEU A 1 298 ? -24.712 13.173 8.766 1.00 87.44 298 LEU A N 1
ATOM 2331 C CA . LEU A 1 298 ? -24.921 11.829 9.320 1.00 87.44 298 LEU A CA 1
ATOM 2332 C C . LEU A 1 298 ? -24.399 11.692 10.754 1.00 87.44 298 LEU A C 1
ATOM 2334 O O . LEU A 1 298 ? -24.940 10.902 11.522 1.00 87.44 298 LEU A O 1
ATOM 2338 N N . LEU A 1 299 ? -23.354 12.446 11.088 1.00 87.19 299 LEU A N 1
ATOM 2339 C CA . LEU A 1 299 ? -22.690 12.435 12.389 1.00 87.19 299 LEU A CA 1
ATOM 2340 C C . LEU A 1 299 ? -23.143 13.589 13.302 1.00 87.19 299 LEU A C 1
ATOM 2342 O O . LEU A 1 299 ? -22.575 13.755 14.374 1.00 87.19 299 LEU A O 1
ATOM 2346 N N . ASP A 1 300 ? -24.136 14.380 12.879 1.00 86.50 300 ASP A N 1
ATOM 2347 C CA . ASP A 1 300 ? -24.649 15.564 13.588 1.00 86.50 300 ASP A CA 1
ATOM 2348 C C . ASP A 1 300 ? -23.562 16.610 13.932 1.00 86.50 300 ASP A C 1
ATOM 2350 O O . ASP A 1 300 ? -23.570 17.266 14.972 1.00 86.50 300 ASP A O 1
ATOM 2354 N N . ILE A 1 301 ? -22.588 16.778 13.028 1.00 85.06 301 ILE A N 1
ATOM 2355 C CA . ILE A 1 301 ? -21.421 17.673 13.183 1.00 85.06 301 ILE A CA 1
ATOM 2356 C C . ILE A 1 301 ? -21.352 18.730 12.074 1.00 85.06 301 ILE A C 1
ATOM 2358 O O . ILE A 1 301 ? -20.281 19.220 11.715 1.00 85.06 301 ILE A O 1
ATOM 2362 N N . GLY A 1 302 ? -22.505 19.117 11.522 1.00 78.31 302 GLY A N 1
ATOM 2363 C CA . GLY A 1 302 ? -22.603 20.085 10.420 1.00 78.31 302 GLY A CA 1
ATOM 2364 C C . GLY A 1 302 ? -21.965 21.451 10.712 1.00 78.31 302 GLY A C 1
ATOM 2365 O O . GLY A 1 302 ? -21.448 22.095 9.802 1.00 78.31 302 GLY A O 1
ATOM 2366 N N . TYR A 1 303 ? -21.910 21.863 11.984 1.00 76.81 303 TYR A N 1
ATOM 2367 C CA . TYR A 1 303 ? -21.285 23.121 12.417 1.00 76.81 303 TYR A CA 1
ATOM 2368 C C . TYR A 1 303 ? -19.771 23.182 12.158 1.00 76.81 303 TYR A C 1
ATOM 2370 O O . TYR A 1 303 ? -19.192 24.263 12.170 1.00 76.81 303 TYR A O 1
ATOM 2378 N N . VAL A 1 304 ? -19.113 22.043 11.921 1.00 77.75 304 VAL A N 1
ATOM 2379 C CA . VAL A 1 304 ? -17.661 21.965 11.695 1.00 77.75 304 VAL A CA 1
ATOM 2380 C C . VAL A 1 304 ? -17.252 22.526 10.333 1.00 77.75 304 VAL A C 1
ATOM 2382 O O . VAL A 1 304 ? -16.111 22.961 10.169 1.00 77.75 304 VAL A O 1
ATOM 2385 N N . ARG A 1 305 ? -18.180 22.580 9.370 1.00 75.06 305 ARG A N 1
ATOM 2386 C CA . ARG A 1 305 ? -17.925 23.090 8.017 1.00 75.06 305 ARG A CA 1
ATOM 2387 C C . ARG A 1 305 ? -17.329 24.495 8.032 1.00 75.06 305 ARG A C 1
ATOM 2389 O O . ARG A 1 305 ? -16.251 24.718 7.482 1.00 75.06 305 ARG A O 1
ATOM 2396 N N . ASP A 1 306 ? -17.993 25.403 8.740 1.00 69.75 306 ASP A N 1
ATOM 2397 C CA . ASP A 1 306 ? -17.608 26.811 8.796 1.00 69.75 306 ASP A CA 1
ATOM 2398 C C . ASP A 1 306 ? -16.226 26.997 9.435 1.00 69.75 306 ASP A C 1
ATOM 2400 O O . ASP A 1 306 ? -15.508 27.930 9.083 1.00 69.75 306 ASP A O 1
ATOM 2404 N N . TYR A 1 307 ? -15.811 26.091 10.328 1.00 70.81 307 TYR A N 1
ATOM 2405 C CA . TYR A 1 307 ? -14.490 26.120 10.960 1.00 70.81 307 TYR A CA 1
ATOM 2406 C C . TYR A 1 307 ? -13.371 25.610 10.047 1.00 70.81 307 TYR A C 1
ATOM 2408 O O . TYR A 1 307 ? -12.246 26.096 10.141 1.00 70.81 307 TYR A O 1
ATOM 2416 N N . ILE A 1 308 ? -13.650 24.655 9.157 1.00 71.12 308 ILE A N 1
ATOM 2417 C CA . ILE A 1 308 ? -12.659 24.153 8.190 1.00 71.12 308 ILE A CA 1
ATOM 2418 C C . ILE A 1 308 ? -12.417 25.189 7.083 1.00 71.12 308 ILE A C 1
ATOM 2420 O O . ILE A 1 308 ? -11.268 25.396 6.671 1.00 71.12 308 ILE A O 1
ATOM 2424 N N . GLU A 1 309 ? -13.492 25.845 6.634 1.00 67.94 309 GLU A N 1
ATOM 2425 C CA . GLU A 1 309 ? -13.467 26.859 5.575 1.00 67.94 309 GLU A CA 1
ATOM 2426 C C . GLU A 1 309 ? -12.930 28.215 6.073 1.00 67.94 309 GLU A C 1
ATOM 2428 O O . GLU A 1 309 ? -12.117 28.828 5.381 1.00 67.94 309 GLU A O 1
ATOM 2433 N N . ASN A 1 310 ? -13.307 28.658 7.283 1.00 64.38 310 ASN A N 1
ATOM 2434 C CA . ASN A 1 310 ? -12.973 29.996 7.804 1.00 64.38 310 ASN A CA 1
ATOM 2435 C C . ASN A 1 310 ? -11.922 30.017 8.932 1.00 64.38 310 ASN A C 1
ATOM 2437 O O . ASN A 1 310 ? -11.600 31.088 9.444 1.00 64.38 310 ASN A O 1
ATOM 2441 N N . GLY A 1 311 ? -11.406 28.865 9.370 1.00 58.03 311 GLY A N 1
ATOM 2442 C CA . GLY A 1 311 ? -10.482 28.782 10.504 1.00 58.03 311 GLY A CA 1
ATOM 2443 C C . GLY A 1 311 ? -9.100 29.378 10.216 1.00 58.03 311 GLY A C 1
ATOM 2444 O O . GLY A 1 311 ? -8.313 28.798 9.465 1.00 58.03 311 GLY A O 1
ATOM 2445 N N . GLU A 1 312 ? -8.782 30.502 10.865 1.00 52.25 312 GLU A N 1
ATOM 2446 C CA . GLU A 1 312 ? -7.425 31.052 10.943 1.00 52.25 312 GLU A CA 1
ATOM 2447 C C . GLU A 1 312 ? -6.519 30.166 11.829 1.00 52.25 312 GLU A C 1
ATOM 2449 O O . GLU A 1 312 ? -6.767 29.944 13.012 1.00 52.25 312 GLU A O 1
ATOM 2454 N N . ASP A 1 313 ? -5.448 29.667 11.209 1.00 52.06 313 ASP A N 1
ATOM 2455 C CA . ASP A 1 313 ? -4.108 29.471 11.785 1.00 52.06 313 ASP A CA 1
ATOM 2456 C C . ASP A 1 313 ? -3.903 28.512 12.982 1.00 52.06 313 ASP A C 1
ATOM 2458 O O . ASP A 1 313 ? -3.025 28.720 13.813 1.00 52.06 313 ASP A O 1
ATOM 2462 N N . ASN A 1 314 ? -4.629 27.388 13.029 1.00 48.78 314 ASN A N 1
ATOM 2463 C CA . ASN A 1 314 ? -4.270 26.223 13.867 1.00 48.78 314 ASN A CA 1
ATOM 2464 C C . ASN A 1 314 ? -3.977 24.961 13.030 1.00 48.78 314 ASN A C 1
ATOM 2466 O O . ASN A 1 314 ? -4.459 23.865 13.313 1.00 48.78 314 ASN A O 1
ATOM 2470 N N . GLY A 1 315 ? -3.214 25.104 11.941 1.00 55.16 315 GLY A N 1
ATOM 2471 C CA . GLY A 1 315 ? -2.717 23.962 11.153 1.00 55.16 315 GLY A CA 1
ATOM 2472 C C . GLY A 1 315 ? -3.779 23.166 10.377 1.00 55.16 315 GLY A C 1
ATOM 2473 O O . GLY A 1 315 ? -3.456 22.132 9.797 1.00 55.16 315 GLY A O 1
ATOM 2474 N N . GLY A 1 316 ? -5.029 23.641 10.334 1.00 61.66 316 GLY A N 1
ATOM 2475 C CA . GLY A 1 316 ? -6.105 23.049 9.536 1.00 61.66 316 GLY A CA 1
ATOM 2476 C C . GLY A 1 316 ? -6.603 21.690 10.033 1.00 61.66 316 GLY A C 1
ATOM 2477 O O . GLY A 1 316 ? -7.145 20.944 9.220 1.00 61.66 316 GLY A O 1
ATOM 2478 N N . GLN A 1 317 ? -6.406 21.362 11.317 1.00 72.25 317 GLN A N 1
ATOM 2479 C CA . GLN A 1 317 ? -6.892 20.130 11.944 1.00 72.25 317 GLN A CA 1
ATOM 2480 C C . GLN A 1 317 ? -7.948 20.439 13.016 1.00 72.25 317 GLN A C 1
ATOM 2482 O O . GLN A 1 317 ? -7.766 21.327 13.847 1.00 72.25 317 GLN A O 1
ATOM 2487 N N . PHE A 1 318 ? -9.044 19.686 13.010 1.00 82.50 318 PHE A N 1
ATOM 2488 C CA . PHE A 1 318 ? -10.164 19.805 13.935 1.00 82.50 318 PHE A CA 1
ATOM 2489 C C . PHE A 1 318 ? -10.457 18.448 14.578 1.00 82.50 318 PHE A C 1
ATOM 2491 O O . PHE A 1 318 ? -10.591 17.451 13.873 1.00 82.50 318 PHE A O 1
ATOM 2498 N N . THR A 1 319 ? -10.559 18.408 15.907 1.00 85.56 319 THR A N 1
ATOM 2499 C CA . THR A 1 319 ? -10.825 17.179 16.664 1.00 85.56 319 THR A CA 1
ATOM 2500 C C . THR A 1 319 ? -12.149 17.293 17.402 1.00 85.56 319 THR A C 1
ATOM 2502 O O . THR A 1 319 ? -12.310 18.142 18.278 1.00 85.56 319 THR A O 1
ATOM 2505 N N . LEU A 1 320 ? -13.070 16.394 17.084 1.00 88.00 320 LEU A N 1
ATOM 2506 C CA . LEU A 1 320 ? -14.292 16.137 17.832 1.00 88.00 320 LEU A CA 1
ATOM 2507 C C . LEU A 1 320 ? -14.064 14.944 18.752 1.00 88.00 320 LEU A C 1
ATOM 2509 O O . LEU A 1 320 ? -13.412 13.981 18.348 1.00 88.00 320 LEU A O 1
ATOM 2513 N N . ARG A 1 321 ? -14.611 15.004 19.966 1.00 89.31 321 ARG A N 1
ATOM 2514 C CA . ARG A 1 321 ? -14.515 13.918 20.942 1.00 89.31 321 ARG A CA 1
ATOM 2515 C C . ARG A 1 321 ? -15.881 13.429 21.370 1.00 89.31 321 ARG A C 1
ATOM 2517 O O . ARG A 1 321 ? -16.814 14.230 21.410 1.00 89.31 321 ARG A O 1
ATOM 2524 N N . ASP A 1 322 ? -15.944 12.155 21.740 1.00 87.88 322 ASP A N 1
ATOM 2525 C CA . ASP A 1 322 ? -17.132 11.509 22.309 1.00 87.88 322 ASP A CA 1
ATOM 2526 C C . ASP A 1 322 ? -18.395 11.655 21.424 1.00 87.88 322 ASP A C 1
ATOM 2528 O O . ASP A 1 322 ? -19.514 11.770 21.928 1.00 87.88 322 ASP A O 1
ATOM 2532 N N . VAL A 1 323 ? -18.234 11.669 20.094 1.00 89.06 323 VAL A N 1
ATOM 2533 C CA . VAL A 1 323 ? -19.354 11.748 19.142 1.00 89.06 323 VAL A CA 1
ATOM 2534 C C . VAL A 1 323 ? -20.064 10.402 19.104 1.00 89.06 323 VAL A C 1
ATOM 2536 O O . VAL A 1 323 ? -19.439 9.381 18.827 1.00 89.06 323 VAL A O 1
ATOM 2539 N N . VAL A 1 324 ? -21.368 10.385 19.373 1.00 88.19 324 VAL A N 1
ATOM 2540 C CA . VAL A 1 324 ? -22.150 9.143 19.411 1.00 88.19 324 VAL A CA 1
ATOM 2541 C C . VAL A 1 324 ? -22.810 8.893 18.059 1.00 88.19 324 VAL A C 1
ATOM 2543 O O . VAL A 1 324 ? -23.587 9.717 17.584 1.00 88.19 324 VAL A O 1
ATOM 2546 N N . PHE A 1 325 ? -22.528 7.741 17.455 1.00 89.56 325 PHE A N 1
ATOM 2547 C CA . PHE A 1 325 ? -23.115 7.313 16.188 1.00 89.56 325 PHE A CA 1
ATOM 2548 C C . PHE A 1 325 ? -23.330 5.797 16.183 1.00 89.56 325 PHE A C 1
ATOM 2550 O O . PHE A 1 325 ? -22.381 5.051 16.402 1.00 89.56 325 PHE A O 1
ATOM 2557 N N . ASP A 1 326 ? -24.563 5.354 15.918 1.00 85.00 326 ASP A N 1
ATOM 2558 C CA . ASP A 1 326 ? -24.948 3.930 15.824 1.00 85.00 326 ASP A CA 1
ATOM 2559 C C . ASP A 1 326 ? -24.426 3.080 17.006 1.00 85.00 326 ASP A C 1
ATOM 2561 O O . ASP A 1 326 ? -23.708 2.098 16.826 1.00 85.00 326 ASP A O 1
ATOM 2565 N N . ASP A 1 327 ? -24.726 3.525 18.235 1.00 84.62 327 ASP A N 1
ATOM 2566 C CA . ASP A 1 327 ? -24.284 2.927 19.511 1.00 84.62 327 ASP A CA 1
ATOM 2567 C C . ASP A 1 327 ? -22.757 2.860 19.725 1.00 84.62 327 ASP A C 1
ATOM 2569 O O . ASP A 1 327 ? -22.270 2.161 20.617 1.00 84.62 327 ASP A O 1
ATOM 2573 N N . LYS A 1 328 ? -21.983 3.621 18.944 1.00 88.56 328 LYS A N 1
ATOM 2574 C CA . LYS A 1 328 ? -20.534 3.772 19.108 1.00 88.56 328 LYS A CA 1
ATOM 2575 C C . LYS A 1 328 ? -20.164 5.173 19.557 1.00 88.56 328 LYS A C 1
ATOM 2577 O O . LYS A 1 328 ? -20.777 6.148 19.131 1.00 88.56 328 LYS A O 1
ATOM 2582 N N . ALA A 1 329 ? -19.114 5.269 20.367 1.00 91.75 329 ALA A N 1
ATOM 2583 C CA . ALA A 1 329 ? -18.483 6.535 20.722 1.00 91.75 329 ALA A CA 1
ATOM 2584 C C . ALA A 1 329 ? -17.230 6.741 19.865 1.00 91.75 329 ALA A C 1
ATOM 2586 O O . ALA A 1 329 ? -16.371 5.858 19.786 1.00 91.75 329 ALA A O 1
ATOM 2587 N N . LEU A 1 330 ? -17.133 7.901 19.220 1.00 93.94 330 LEU A N 1
ATOM 2588 C CA . LEU A 1 330 ? -16.154 8.192 18.183 1.00 93.94 330 LEU A CA 1
ATOM 2589 C C . LEU A 1 330 ? -15.368 9.468 18.495 1.00 93.94 330 LEU A C 1
ATOM 2591 O O . LEU A 1 330 ? -15.946 10.508 18.811 1.00 93.94 330 LEU A O 1
ATOM 2595 N N . ASP A 1 331 ? -14.055 9.405 18.294 1.00 93.50 331 ASP A N 1
ATOM 2596 C CA . ASP A 1 331 ? -13.203 10.590 18.182 1.00 93.50 331 ASP A CA 1
ATOM 2597 C C . ASP A 1 331 ? -12.920 10.844 16.698 1.00 93.50 331 ASP A C 1
ATOM 2599 O O . ASP A 1 331 ? -12.419 9.963 15.996 1.00 93.50 331 ASP A O 1
ATOM 2603 N N . ILE A 1 332 ? -13.235 12.042 16.201 1.00 93.19 332 ILE A N 1
ATOM 2604 C CA . ILE A 1 332 ? -13.131 12.378 14.775 1.00 93.19 332 ILE A CA 1
ATOM 2605 C C . ILE A 1 332 ? -12.108 13.491 14.585 1.00 93.19 332 ILE A C 1
ATOM 2607 O O . ILE A 1 332 ? -12.291 14.612 15.053 1.00 93.19 332 ILE A O 1
ATOM 2611 N N . ASN A 1 333 ? -11.051 13.189 13.841 1.00 91.75 333 ASN A N 1
ATOM 2612 C CA . ASN A 1 333 ? -10.016 14.123 13.428 1.00 91.75 333 ASN A CA 1
ATOM 2613 C C . ASN A 1 333 ? -10.206 14.485 11.956 1.00 91.75 333 ASN A C 1
ATOM 2615 O O . ASN A 1 333 ? -10.020 13.640 11.083 1.00 91.75 333 ASN A O 1
ATOM 2619 N N . ILE A 1 334 ? -10.533 15.739 11.668 1.00 90.19 334 ILE A N 1
ATOM 2620 C CA . ILE A 1 334 ? -10.678 16.255 10.307 1.00 90.19 334 ILE A CA 1
ATOM 2621 C C . ILE A 1 334 ? -9.501 17.174 9.996 1.00 90.19 334 ILE A C 1
ATOM 2623 O O . ILE A 1 334 ? -9.173 18.046 10.792 1.00 90.19 334 ILE A O 1
ATOM 2627 N N . GLY A 1 335 ? -8.849 16.980 8.854 1.00 87.06 335 GLY A N 1
ATOM 2628 C CA . GLY A 1 335 ? -7.686 17.746 8.423 1.00 87.06 335 GLY A CA 1
ATOM 2629 C C . GLY A 1 335 ? -7.696 18.055 6.930 1.00 87.06 335 GLY A C 1
ATOM 2630 O O . GLY A 1 335 ? -8.519 17.537 6.174 1.00 87.06 335 GLY A O 1
ATOM 2631 N N . ARG A 1 336 ? -6.750 18.882 6.479 1.00 86.62 336 ARG A N 1
ATOM 2632 C CA . ARG A 1 336 ? -6.542 19.167 5.049 1.00 86.62 336 ARG A CA 1
ATOM 2633 C C . ARG A 1 336 ? -5.640 18.118 4.400 1.00 86.62 336 ARG A C 1
ATOM 2635 O O . ARG A 1 336 ? -4.601 17.755 4.949 1.00 86.62 336 ARG A O 1
ATOM 2642 N N . LEU A 1 337 ? -6.007 17.669 3.204 1.00 88.00 337 LEU A N 1
ATOM 2643 C CA . LEU A 1 337 ? -5.243 16.714 2.402 1.00 88.00 337 LEU A CA 1
ATOM 2644 C C . LEU A 1 337 ? -4.797 17.370 1.096 1.00 88.00 337 LEU A C 1
ATOM 2646 O O . LEU A 1 337 ? -5.627 17.779 0.294 1.00 88.00 337 LEU A O 1
ATOM 2650 N N . ARG A 1 338 ? -3.489 17.422 0.833 1.00 88.44 338 ARG A N 1
ATOM 2651 C CA . ARG A 1 338 ? -2.974 17.888 -0.464 1.00 88.44 338 ARG A CA 1
ATOM 2652 C C . ARG A 1 338 ? -2.799 16.716 -1.419 1.00 88.44 338 ARG A C 1
ATOM 2654 O O . ARG A 1 338 ? -2.109 15.758 -1.083 1.00 88.44 338 ARG A O 1
ATOM 2661 N N . TYR A 1 339 ? -3.378 16.819 -2.609 1.00 87.06 339 TYR A N 1
ATOM 2662 C CA . TYR A 1 339 ? -3.258 15.816 -3.665 1.00 87.06 339 TYR A CA 1
ATOM 2663 C C . TYR A 1 339 ? -3.032 16.485 -5.026 1.00 87.06 339 TYR A C 1
ATOM 2665 O O . TYR A 1 339 ? -3.219 17.691 -5.175 1.00 87.06 339 TYR A O 1
ATOM 2673 N N . ILE A 1 340 ? -2.563 15.718 -6.011 1.00 86.81 340 ILE A N 1
ATOM 2674 C CA . ILE A 1 340 ? -2.312 16.220 -7.368 1.00 86.81 340 ILE A CA 1
ATOM 2675 C C . ILE A 1 340 ? -3.418 15.710 -8.287 1.00 86.81 340 ILE A C 1
ATOM 2677 O O . ILE A 1 340 ? -3.602 14.503 -8.421 1.00 86.81 340 ILE A O 1
ATOM 2681 N N . GLU A 1 341 ? -4.102 16.629 -8.957 1.00 86.25 341 GLU A N 1
ATOM 2682 C CA . GLU A 1 341 ? -5.130 16.354 -9.962 1.00 86.25 341 GLU A CA 1
ATOM 2683 C C . GLU A 1 341 ? -4.878 17.270 -11.162 1.00 86.25 341 GLU A C 1
ATOM 2685 O O . GLU A 1 341 ? -4.600 18.457 -10.996 1.00 86.25 341 GLU A O 1
ATOM 2690 N N . ASP A 1 342 ? -4.873 16.714 -12.376 1.00 83.94 342 ASP A N 1
ATOM 2691 C CA . ASP A 1 342 ? -4.562 17.449 -13.614 1.00 83.94 342 ASP A CA 1
ATOM 2692 C C . ASP A 1 342 ? -3.247 18.255 -13.572 1.00 83.94 342 ASP A C 1
ATOM 2694 O O . ASP A 1 342 ? -3.133 19.342 -14.139 1.00 83.94 342 ASP A O 1
ATOM 2698 N N . LYS A 1 343 ? -2.218 17.705 -12.910 1.00 85.19 343 LYS A N 1
ATOM 2699 C CA . LYS A 1 343 ? -0.899 18.341 -12.691 1.00 85.19 343 LYS A CA 1
ATOM 2700 C C . LYS A 1 343 ? -0.944 19.623 -11.846 1.00 85.19 343 LYS A C 1
ATOM 2702 O O . LYS A 1 343 ? 0.051 20.346 -11.801 1.00 85.19 343 LYS A O 1
ATOM 2707 N N . GLN A 1 344 ? -2.049 19.895 -11.159 1.00 86.38 344 GLN A N 1
ATOM 2708 C CA . GLN A 1 344 ? -2.157 20.968 -10.178 1.00 86.38 344 GLN A CA 1
ATOM 2709 C C . GLN A 1 344 ? -2.303 20.394 -8.772 1.00 86.38 344 GLN A C 1
ATOM 2711 O O . GLN A 1 344 ? -2.885 19.328 -8.574 1.00 86.38 344 GLN A O 1
ATOM 2716 N N . ILE A 1 345 ? -1.745 21.102 -7.792 1.00 86.50 345 ILE A N 1
ATOM 2717 C CA . ILE A 1 345 ? -1.925 20.767 -6.380 1.00 86.50 345 ILE A CA 1
ATOM 2718 C C . ILE A 1 345 ? -3.311 21.259 -5.970 1.00 86.50 345 ILE A C 1
ATOM 2720 O O . ILE A 1 345 ? -3.617 22.440 -6.127 1.00 86.50 345 ILE A O 1
ATOM 2724 N N . ARG A 1 346 ? -4.131 20.353 -5.443 1.00 87.81 346 ARG A N 1
ATOM 2725 C CA . ARG A 1 346 ? -5.446 20.639 -4.871 1.00 87.81 346 ARG A CA 1
ATOM 2726 C C . ARG A 1 346 ? -5.463 20.315 -3.383 1.00 87.81 346 ARG A C 1
ATOM 2728 O O . ARG A 1 346 ? -4.704 19.465 -2.913 1.00 87.81 346 ARG A O 1
ATOM 2735 N N . GLU A 1 347 ? -6.337 21.000 -2.655 1.00 86.69 347 GLU A N 1
ATOM 2736 C CA . GLU A 1 347 ? -6.542 20.808 -1.218 1.00 86.69 347 GLU A CA 1
ATOM 2737 C C . GLU A 1 347 ? -7.918 20.188 -0.970 1.00 86.69 347 GLU A C 1
ATOM 2739 O O . GLU A 1 347 ? -8.941 20.848 -1.093 1.00 86.69 347 GLU A O 1
ATOM 2744 N N . GLY A 1 348 ? -7.943 18.899 -0.656 1.00 89.00 348 GLY A N 1
ATOM 2745 C CA . GLY A 1 348 ? -9.121 18.195 -0.170 1.00 89.00 348 GLY A CA 1
ATOM 2746 C C . GLY A 1 348 ? -9.165 18.125 1.356 1.00 89.00 348 GLY A C 1
ATOM 2747 O O . GLY A 1 348 ? -8.390 18.774 2.067 1.00 89.00 348 GLY A O 1
ATOM 2748 N N . THR A 1 349 ? -10.035 17.261 1.863 1.00 89.56 349 THR A N 1
ATOM 2749 C CA . THR A 1 349 ? -10.251 17.053 3.301 1.00 89.56 349 THR A CA 1
ATOM 2750 C C . THR A 1 349 ? -10.070 15.581 3.641 1.00 89.56 349 THR A C 1
ATOM 2752 O O . THR A 1 349 ? -10.493 14.717 2.884 1.00 89.56 349 THR A O 1
ATOM 2755 N N . ILE A 1 350 ? -9.450 15.270 4.774 1.00 92.25 350 ILE A N 1
ATOM 2756 C CA . ILE A 1 350 ? -9.337 13.908 5.303 1.00 92.25 350 ILE A CA 1
ATOM 2757 C C . ILE A 1 350 ? -9.983 13.846 6.683 1.00 92.25 350 ILE A C 1
ATOM 2759 O O . ILE A 1 350 ? -9.741 14.713 7.514 1.00 92.25 350 ILE A O 1
ATOM 2763 N N . ALA A 1 351 ? -10.804 12.832 6.925 1.00 92.56 351 ALA A N 1
ATOM 2764 C CA . ALA A 1 351 ? -11.406 12.527 8.211 1.00 92.56 351 ALA A CA 1
ATOM 2765 C C . ALA A 1 351 ? -10.894 11.164 8.690 1.00 92.56 351 ALA A C 1
ATOM 2767 O O . ALA A 1 351 ? -10.992 10.167 7.973 1.00 92.56 351 ALA A O 1
ATOM 2768 N N . VAL A 1 352 ? -10.341 11.134 9.898 1.00 94.31 352 VAL A N 1
ATOM 2769 C CA . VAL A 1 352 ? -9.911 9.929 10.609 1.00 94.31 352 VAL A CA 1
ATOM 2770 C C . VAL A 1 352 ? -10.811 9.766 11.822 1.00 94.31 352 VAL A C 1
ATOM 2772 O O . VAL A 1 352 ? -10.952 10.693 12.614 1.00 94.31 352 VAL A O 1
ATOM 2775 N N . ILE A 1 353 ? -11.428 8.601 11.955 1.00 94.75 353 ILE A N 1
ATOM 2776 C CA . ILE A 1 353 ? -12.412 8.301 12.985 1.00 94.75 353 ILE A CA 1
ATOM 2777 C C . ILE A 1 353 ? -11.898 7.129 13.814 1.00 94.75 353 ILE A C 1
ATOM 2779 O O . ILE A 1 353 ? -11.661 6.038 13.287 1.00 94.75 353 ILE A O 1
ATOM 2783 N N . HIS A 1 354 ? -11.753 7.364 15.111 1.00 94.06 354 HIS A N 1
ATOM 2784 C CA . HIS A 1 354 ? -11.337 6.377 16.094 1.00 94.06 354 HIS A CA 1
ATOM 2785 C C . HIS A 1 354 ? -12.561 5.862 16.852 1.00 94.06 354 HIS A C 1
ATOM 2787 O O . HIS A 1 354 ? -13.305 6.652 17.430 1.00 94.06 354 HIS A O 1
ATOM 2793 N N . ASP A 1 355 ? -12.755 4.543 16.878 1.00 92.56 355 ASP A N 1
ATOM 2794 C CA . ASP A 1 355 ? -13.782 3.901 17.705 1.00 92.56 355 ASP A CA 1
ATOM 2795 C C . ASP A 1 355 ? -13.265 3.784 19.146 1.00 92.56 355 ASP A C 1
ATOM 2797 O O . ASP A 1 355 ? -12.402 2.959 19.455 1.00 92.56 355 ASP A O 1
ATOM 2801 N N . ILE A 1 356 ? -13.775 4.644 20.028 1.00 92.19 356 ILE A N 1
ATOM 2802 C CA . ILE A 1 356 ? -13.398 4.697 21.444 1.00 92.19 356 ILE A CA 1
ATOM 2803 C C . ILE A 1 356 ? -14.466 4.078 22.350 1.00 92.19 356 ILE A C 1
ATOM 2805 O O . ILE A 1 356 ? -14.382 4.229 23.568 1.00 92.19 356 ILE A O 1
ATOM 2809 N N . THR A 1 357 ? -15.436 3.344 21.795 1.00 89.50 357 THR A N 1
ATOM 2810 C CA . THR A 1 357 ? -16.612 2.826 22.519 1.00 89.50 357 THR A CA 1
ATOM 2811 C C . THR A 1 357 ? -16.240 2.072 23.795 1.00 89.50 357 THR A C 1
ATOM 2813 O O . THR A 1 357 ? -16.756 2.375 24.866 1.00 89.50 357 THR A O 1
ATOM 2816 N N . ALA A 1 358 ? -15.281 1.143 23.727 1.00 86.94 358 ALA A N 1
ATOM 2817 C CA . ALA A 1 358 ? -14.866 0.361 24.895 1.00 86.94 358 ALA A CA 1
ATOM 2818 C C . ALA A 1 358 ? -14.280 1.233 26.018 1.00 86.94 358 ALA A C 1
ATOM 2820 O O . ALA A 1 358 ? -14.539 0.998 27.198 1.00 86.94 358 ALA A O 1
ATOM 2821 N N . ARG A 1 359 ? -13.492 2.250 25.652 1.00 87.56 359 ARG A N 1
ATOM 2822 C CA . ARG A 1 359 ? -12.919 3.195 26.613 1.00 87.56 359 ARG A CA 1
ATOM 2823 C C . ARG A 1 359 ? -13.995 4.118 27.178 1.00 87.56 359 ARG A C 1
ATOM 2825 O O . ARG A 1 359 ? -14.016 4.334 28.383 1.00 87.56 359 ARG A O 1
ATOM 2832 N N . TYR A 1 360 ? -14.875 4.629 26.322 1.00 87.25 360 TYR A N 1
ATOM 2833 C CA . TYR A 1 360 ? -15.976 5.504 26.704 1.00 87.25 360 TYR A CA 1
ATOM 2834 C C . TYR A 1 360 ? -16.911 4.823 27.713 1.00 87.25 360 TYR A C 1
ATOM 2836 O O . TYR A 1 360 ? -17.199 5.391 28.765 1.00 87.25 360 TYR A O 1
ATOM 2844 N N . GLU A 1 361 ? -17.309 3.575 27.450 1.00 83.75 361 GLU A N 1
ATOM 2845 C CA . GLU A 1 361 ? -18.152 2.791 28.360 1.00 83.75 361 GLU A CA 1
ATOM 2846 C C . GLU A 1 361 ? -17.443 2.470 29.684 1.00 83.75 361 GLU A C 1
ATOM 2848 O O . GLU A 1 361 ? -18.061 2.534 30.746 1.00 83.75 361 GLU A O 1
ATOM 2853 N N . LEU A 1 362 ? -16.133 2.194 29.664 1.00 84.25 362 LEU A N 1
ATOM 2854 C CA . LEU A 1 362 ? -15.355 1.990 30.890 1.00 84.25 362 LEU A CA 1
ATOM 2855 C C . LEU A 1 362 ? -15.270 3.270 31.730 1.00 84.25 362 LEU A C 1
ATOM 2857 O O . LEU A 1 362 ? -15.524 3.232 32.936 1.00 84.25 362 LEU A O 1
ATOM 2861 N N . ASP A 1 363 ? -14.950 4.404 31.103 1.00 83.50 363 ASP A N 1
ATOM 2862 C CA . ASP A 1 363 ? -14.869 5.703 31.775 1.00 83.50 363 ASP A CA 1
ATOM 2863 C C . ASP A 1 363 ? -16.240 6.103 32.349 1.00 83.50 363 ASP A C 1
ATOM 2865 O O . ASP A 1 363 ? -16.330 6.614 33.472 1.00 83.50 363 ASP A O 1
ATOM 2869 N N . LYS A 1 364 ? -17.326 5.826 31.617 1.00 82.56 364 LYS A N 1
ATOM 2870 C CA . LYS A 1 364 ? -18.707 6.022 32.072 1.00 82.56 364 LYS A CA 1
ATOM 2871 C C . LYS A 1 364 ? -19.035 5.138 33.277 1.00 82.56 364 LYS A C 1
ATOM 2873 O O . LYS A 1 364 ? -19.439 5.669 34.312 1.00 82.56 364 LYS A O 1
ATOM 2878 N N . ALA A 1 365 ? -18.776 3.832 33.197 1.00 79.31 365 ALA A N 1
ATOM 2879 C CA . ALA A 1 365 ? -19.003 2.892 34.295 1.00 79.31 365 ALA A CA 1
ATOM 2880 C C . ALA A 1 365 ? -18.187 3.255 35.549 1.00 79.31 365 ALA A C 1
ATOM 2882 O O . ALA A 1 365 ? -18.682 3.160 36.673 1.00 79.31 365 ALA A O 1
ATOM 2883 N N . GLN A 1 366 ? -16.948 3.732 35.380 1.00 81.38 366 GLN A N 1
ATOM 2884 C CA . GLN A 1 366 ? -16.120 4.207 36.487 1.00 81.38 366 GLN A CA 1
ATOM 2885 C C . GLN A 1 366 ? -16.724 5.449 37.160 1.00 81.38 366 GLN A C 1
ATOM 2887 O O . GLN A 1 366 ? -16.766 5.520 38.392 1.00 81.38 366 GLN A O 1
ATOM 2892 N N . ARG A 1 367 ? -17.202 6.427 36.378 1.00 82.38 367 ARG A N 1
ATOM 2893 C CA . ARG A 1 367 ? -17.864 7.628 36.916 1.00 82.38 367 ARG A CA 1
ATOM 2894 C C . ARG A 1 367 ? -19.144 7.267 37.667 1.00 82.38 367 ARG A C 1
ATOM 2896 O O . ARG A 1 367 ? -19.342 7.753 38.781 1.00 82.38 367 ARG A O 1
ATOM 2903 N N . GLU A 1 368 ? -19.969 6.391 37.097 1.00 80.62 368 GLU A N 1
ATOM 2904 C CA . GLU A 1 368 ? -21.188 5.886 37.738 1.00 80.62 368 GLU A CA 1
ATOM 2905 C C . GLU A 1 368 ? -20.873 5.142 39.041 1.00 80.62 368 GLU A C 1
ATOM 2907 O O . GLU A 1 368 ? -21.509 5.392 40.064 1.00 80.62 368 GLU A O 1
ATOM 2912 N N . PHE A 1 369 ? -19.830 4.307 39.061 1.00 81.19 369 PHE A N 1
ATOM 2913 C CA . PHE A 1 369 ? -19.377 3.627 40.274 1.00 81.19 369 PHE A CA 1
ATOM 2914 C C . PHE A 1 369 ? -18.986 4.613 41.383 1.00 81.19 369 PHE A C 1
ATOM 2916 O O . PHE A 1 369 ? -19.455 4.479 42.513 1.00 81.19 369 PHE A O 1
ATOM 2923 N N . VAL A 1 370 ? -18.172 5.630 41.079 1.00 83.38 370 VAL A N 1
ATOM 2924 C CA . VAL A 1 370 ? -17.755 6.641 42.071 1.00 83.38 370 VAL A CA 1
ATOM 2925 C C . VAL A 1 370 ? -18.956 7.431 42.598 1.00 83.38 370 VAL A C 1
ATOM 2927 O O . VAL A 1 370 ? -19.046 7.690 43.805 1.00 83.38 370 VAL A O 1
ATOM 2930 N N . ALA A 1 371 ? -19.897 7.788 41.721 1.00 80.38 371 ALA A N 1
ATOM 2931 C CA . ALA A 1 371 ? -21.130 8.462 42.110 1.00 80.38 371 ALA A CA 1
ATOM 2932 C C . ALA A 1 371 ? -21.989 7.582 43.039 1.00 80.38 371 ALA A C 1
ATOM 2934 O O . ALA A 1 371 ? -22.417 8.050 44.097 1.00 80.38 371 ALA A O 1
ATOM 2935 N N . ASN A 1 372 ? -22.161 6.300 42.703 1.00 78.44 372 ASN A N 1
ATOM 2936 C CA . ASN A 1 372 ? -22.956 5.345 43.478 1.00 78.44 372 ASN A CA 1
ATOM 2937 C C . ASN A 1 372 ? -22.341 5.058 44.855 1.00 78.44 372 ASN A C 1
ATOM 2939 O O . ASN A 1 372 ? -23.047 5.127 45.859 1.00 78.44 372 ASN A O 1
ATOM 2943 N N . VAL A 1 373 ? -21.021 4.843 44.938 1.00 83.31 373 VAL A N 1
ATOM 2944 C CA . VAL A 1 373 ? -20.300 4.700 46.220 1.00 83.31 373 VAL A CA 1
ATOM 2945 C C . VAL A 1 373 ? -20.527 5.926 47.104 1.00 83.31 373 VAL A C 1
ATOM 2947 O O . VAL A 1 373 ? -20.830 5.805 48.291 1.00 83.31 373 VAL A O 1
ATOM 2950 N N . SER A 1 374 ? -20.402 7.120 46.519 1.00 84.19 374 SER A N 1
ATOM 2951 C CA . SER A 1 374 ? -20.589 8.378 47.245 1.00 84.19 374 SER A CA 1
ATOM 2952 C C . SER A 1 374 ? -22.014 8.518 47.782 1.00 84.19 374 SER A C 1
ATOM 2954 O O . SER A 1 374 ? -22.205 9.039 48.881 1.00 84.19 374 SER A O 1
ATOM 2956 N N . HIS A 1 375 ? -23.013 8.054 47.027 1.00 83.81 375 HIS A N 1
ATOM 2957 C CA . HIS A 1 375 ? -24.412 8.081 47.437 1.00 83.81 375 HIS A CA 1
ATOM 2958 C C . HIS A 1 375 ? -24.701 7.069 48.560 1.00 83.81 375 HIS A C 1
ATOM 2960 O O . HIS A 1 375 ? -25.245 7.447 49.598 1.00 83.81 375 HIS A O 1
ATOM 2966 N N . GLU A 1 376 ? -24.267 5.814 48.407 1.00 81.56 376 GLU A N 1
ATOM 2967 C CA . GLU A 1 376 ? -24.503 4.738 49.383 1.00 81.56 376 GLU A CA 1
ATOM 2968 C C . GLU A 1 376 ? -23.779 4.948 50.720 1.00 81.56 376 GLU A C 1
ATOM 2970 O O . GLU A 1 376 ? -24.240 4.453 51.745 1.00 81.56 376 GLU A O 1
ATOM 2975 N N . LEU A 1 377 ? -22.679 5.708 50.747 1.00 85.75 377 LEU A N 1
ATOM 2976 C CA . LEU A 1 377 ? -22.015 6.102 51.995 1.00 85.75 377 LEU A CA 1
ATOM 2977 C C . LEU A 1 377 ? -22.640 7.347 52.641 1.00 85.75 377 LEU A C 1
ATOM 2979 O O . LEU A 1 377 ? -22.608 7.484 53.864 1.00 85.75 377 LEU A O 1
ATOM 2983 N N . ARG A 1 378 ? -23.216 8.266 51.855 1.00 85.06 378 ARG A N 1
ATOM 2984 C CA . ARG A 1 378 ? -23.799 9.513 52.380 1.00 85.06 378 ARG A CA 1
ATOM 2985 C C . ARG A 1 378 ? -25.077 9.261 53.176 1.00 85.06 378 ARG A C 1
ATOM 2987 O O . ARG A 1 378 ? -25.269 9.894 54.214 1.00 85.06 378 ARG A O 1
ATOM 2994 N N . THR A 1 379 ? -25.937 8.363 52.702 1.00 85.31 379 THR A N 1
ATOM 2995 C CA . THR A 1 379 ? -27.209 8.033 53.363 1.00 85.31 379 THR A CA 1
ATOM 2996 C C . THR A 1 379 ? -27.024 7.528 54.805 1.00 85.31 379 THR A C 1
ATOM 2998 O O . THR A 1 379 ? -27.545 8.192 55.703 1.00 85.31 379 THR A O 1
ATOM 3001 N N . PRO A 1 380 ? -26.248 6.457 55.085 1.00 85.94 380 PRO A N 1
ATOM 3002 C CA . PRO A 1 380 ? -26.044 5.968 56.452 1.00 85.94 380 PRO A CA 1
ATOM 3003 C C . PRO A 1 380 ? -25.345 7.008 57.336 1.00 85.94 380 PRO A C 1
ATOM 3005 O O . PRO A 1 380 ? -25.723 7.200 58.489 1.00 85.94 380 PRO A O 1
ATOM 3008 N N . LEU A 1 381 ? -24.383 7.759 56.785 1.00 89.62 381 LEU A N 1
ATOM 3009 C CA . LEU A 1 381 ? -23.694 8.825 57.514 1.00 89.62 381 LEU A CA 1
ATOM 3010 C C . LEU A 1 381 ? -24.657 9.937 57.962 1.00 89.62 381 LEU A C 1
ATOM 3012 O O . LEU A 1 381 ? -24.525 10.468 59.065 1.00 89.62 381 LEU A O 1
ATOM 3016 N N . THR A 1 382 ? -25.638 10.273 57.122 1.00 89.44 382 THR A N 1
ATOM 3017 C CA . THR A 1 382 ? -26.673 11.263 57.448 1.00 89.44 382 THR A CA 1
ATOM 3018 C C . THR A 1 382 ? -27.608 10.739 58.540 1.00 89.44 382 THR A C 1
ATOM 3020 O O . THR A 1 382 ? -27.932 11.493 59.455 1.00 89.44 382 THR A O 1
ATOM 3023 N N . SER A 1 383 ? -27.975 9.452 58.507 1.00 88.19 383 SER A N 1
ATOM 3024 C CA . SER A 1 383 ? -28.783 8.803 59.554 1.00 88.19 383 SER A CA 1
ATOM 3025 C C . SER A 1 383 ? -28.062 8.741 60.903 1.00 88.19 383 SER A C 1
ATOM 3027 O O . SER A 1 383 ? -28.640 9.118 61.919 1.00 88.19 383 SER A O 1
ATOM 3029 N N . ILE A 1 384 ? -26.780 8.352 60.923 1.00 91.44 384 ILE A N 1
ATOM 3030 C CA . ILE A 1 384 ? -25.947 8.341 62.141 1.00 91.44 384 ILE A CA 1
ATOM 3031 C C . ILE A 1 384 ? -25.853 9.749 62.726 1.00 91.44 384 ILE A C 1
ATOM 3033 O O . ILE A 1 384 ? -26.046 9.955 63.927 1.00 91.44 384 ILE A O 1
ATOM 3037 N N . LYS A 1 385 ? -25.581 10.741 61.871 1.00 89.88 385 LYS A N 1
ATOM 3038 C CA . LYS A 1 385 ? -25.536 12.141 62.284 1.00 89.88 385 LYS A CA 1
ATOM 3039 C C . LYS A 1 385 ? -26.880 12.581 62.876 1.00 89.88 385 LYS A C 1
ATOM 3041 O O . LYS A 1 385 ? -26.891 13.106 63.980 1.00 89.88 385 LYS A O 1
ATOM 3046 N N . GLY A 1 386 ? -28.001 12.300 62.213 1.00 91.06 386 GLY A N 1
ATOM 3047 C CA . GLY A 1 386 ? -29.333 12.656 62.712 1.00 91.06 386 GLY A CA 1
ATOM 3048 C C . GLY A 1 386 ? -29.687 11.981 64.043 1.00 91.06 386 GLY A C 1
ATOM 3049 O O . GLY A 1 386 ? -30.191 12.642 64.951 1.00 91.06 386 GLY A O 1
ATOM 3050 N N . ALA A 1 387 ? -29.371 10.692 64.202 1.00 89.06 387 ALA A N 1
ATOM 3051 C CA . ALA A 1 387 ? -29.586 9.961 65.451 1.00 89.06 387 ALA A CA 1
ATOM 3052 C C . ALA A 1 387 ? -28.754 10.554 66.601 1.00 89.06 387 ALA A C 1
ATOM 3054 O O . ALA A 1 387 ? -29.284 10.835 67.675 1.00 89.06 387 ALA A O 1
ATOM 3055 N N . THR A 1 388 ? -27.466 10.820 66.364 1.00 92.25 388 THR A N 1
ATOM 3056 C CA . THR A 1 388 ? -26.572 11.416 67.372 1.00 92.25 388 THR A CA 1
ATOM 3057 C C . THR A 1 388 ? -26.927 12.871 67.702 1.00 92.25 388 THR A C 1
ATOM 3059 O O . THR A 1 388 ? -26.907 13.244 68.873 1.00 92.25 388 THR A O 1
ATOM 3062 N N . GLU A 1 389 ? -27.327 13.683 66.720 1.00 91.38 389 GLU A N 1
ATOM 3063 C CA . GLU A 1 389 ? -27.835 15.045 66.940 1.00 91.38 389 GLU A CA 1
ATOM 3064 C C . GLU A 1 389 ? -29.122 15.037 67.773 1.00 91.38 389 GLU A C 1
ATOM 3066 O O . GLU A 1 389 ? -29.252 15.828 68.707 1.00 91.38 389 GLU A O 1
ATOM 3071 N N . THR A 1 390 ? -30.041 14.106 67.503 1.00 91.62 390 THR A N 1
ATOM 3072 C CA . THR A 1 390 ? -31.290 13.962 68.270 1.00 91.62 390 THR A CA 1
ATOM 3073 C C . THR A 1 390 ? -31.006 13.592 69.727 1.00 91.62 390 THR A C 1
ATOM 3075 O O . THR A 1 390 ? -31.584 14.183 70.640 1.00 91.62 390 THR A O 1
ATOM 3078 N N . LEU A 1 391 ? -30.066 12.671 69.960 1.00 90.81 391 LEU A N 1
ATOM 3079 C CA . LEU A 1 391 ? -29.613 12.298 71.303 1.00 90.81 391 LEU A CA 1
ATOM 3080 C C . LEU A 1 391 ? -28.982 13.475 72.066 1.00 90.81 391 LEU A C 1
ATOM 3082 O O . LEU A 1 391 ? -29.176 13.593 73.274 1.00 90.81 391 LEU A O 1
ATOM 3086 N N . LEU A 1 392 ? -28.255 14.359 71.373 1.00 90.25 392 LEU A N 1
ATOM 3087 C CA . LEU A 1 392 ? -27.651 15.556 71.969 1.00 90.25 392 LEU A CA 1
ATOM 3088 C C . LEU A 1 392 ? -28.676 16.662 72.263 1.00 90.25 392 LEU A C 1
ATOM 3090 O O . LEU A 1 392 ? -28.535 17.368 73.260 1.00 90.25 392 LEU A O 1
ATOM 3094 N N . MET A 1 393 ? -29.692 16.833 71.409 1.00 90.06 393 MET A N 1
ATOM 3095 C CA . MET A 1 393 ? -30.731 17.858 71.584 1.00 90.06 393 MET A CA 1
ATOM 3096 C C . MET A 1 393 ? -31.737 17.509 72.687 1.00 90.06 393 MET A C 1
ATOM 3098 O O . MET A 1 393 ? -32.278 18.418 73.317 1.00 90.06 393 MET A O 1
ATOM 3102 N N . TYR A 1 394 ? -31.979 16.218 72.936 1.00 90.00 394 TYR A N 1
ATOM 3103 C CA . TYR A 1 394 ? -32.977 15.738 73.896 1.00 90.00 394 TYR A CA 1
ATOM 3104 C C . TYR A 1 394 ? -32.359 14.814 74.966 1.00 90.00 394 TYR A C 1
ATOM 3106 O O . TYR A 1 394 ? -32.637 13.611 74.977 1.00 90.00 394 TYR A O 1
ATOM 3114 N N . PRO A 1 395 ? -31.549 15.353 75.900 1.00 81.81 395 PRO A N 1
ATOM 3115 C CA . PRO A 1 395 ? -30.845 14.555 76.910 1.00 81.81 395 PRO A CA 1
ATOM 3116 C C . PRO A 1 395 ? -31.779 13.847 77.907 1.00 81.81 395 PRO A C 1
ATOM 3118 O O . PRO A 1 395 ? -31.422 12.798 78.439 1.00 81.81 395 PRO A O 1
ATOM 3121 N N . ASP A 1 396 ? -32.989 14.376 78.114 1.00 87.38 396 ASP A N 1
ATOM 3122 C CA . ASP A 1 396 ? -33.982 13.839 79.055 1.00 87.38 396 ASP A CA 1
ATOM 3123 C C . ASP A 1 396 ? -34.929 12.789 78.428 1.00 87.38 396 ASP A C 1
ATOM 3125 O O . ASP A 1 396 ? -35.963 12.457 79.013 1.00 87.38 396 ASP A O 1
ATOM 3129 N N . MET A 1 397 ? -34.632 12.265 77.228 1.00 88.62 397 MET A N 1
ATOM 3130 C CA . MET A 1 397 ? -35.492 11.255 76.595 1.00 88.62 397 MET A CA 1
ATOM 3131 C C . MET A 1 397 ? -35.532 9.935 77.385 1.00 88.62 397 MET A C 1
ATOM 3133 O O . MET A 1 397 ? -34.583 9.566 78.088 1.00 88.62 397 MET A O 1
ATOM 3137 N N . ASN A 1 398 ? -36.638 9.194 77.250 1.00 90.56 398 ASN A N 1
ATOM 3138 C CA . ASN A 1 398 ? -36.792 7.906 77.925 1.00 90.56 398 ASN A CA 1
ATOM 3139 C C . ASN A 1 398 ? -35.736 6.886 77.451 1.00 90.56 398 ASN A C 1
ATOM 3141 O O . ASN A 1 398 ? -35.137 7.023 76.382 1.00 90.56 398 ASN A O 1
ATOM 3145 N N . ALA A 1 399 ? -35.489 5.866 78.276 1.00 88.00 399 ALA A N 1
ATOM 3146 C CA . ALA A 1 399 ? -34.449 4.883 77.990 1.00 88.00 399 ALA A CA 1
ATOM 3147 C C . ALA A 1 399 ? -34.690 4.141 76.672 1.00 88.00 399 ALA A C 1
ATOM 3149 O O . ALA A 1 399 ? -33.771 4.042 75.868 1.00 88.00 399 ALA A O 1
ATOM 3150 N N . ASP A 1 400 ? -35.936 3.752 76.411 1.00 87.12 400 ASP A N 1
ATOM 3151 C CA . ASP A 1 400 ? -36.290 2.996 75.212 1.00 87.12 400 ASP A CA 1
ATOM 3152 C C . ASP A 1 400 ? -36.037 3.790 73.914 1.00 87.12 400 ASP A C 1
ATOM 3154 O O . ASP A 1 400 ? -35.480 3.250 72.963 1.00 87.12 400 ASP A O 1
ATOM 3158 N N . MET A 1 401 ? -36.383 5.088 73.848 1.00 84.75 401 MET A N 1
ATOM 3159 C CA . MET A 1 401 ? -36.094 5.908 72.658 1.00 84.75 401 MET A CA 1
ATOM 3160 C C . MET A 1 401 ? -34.600 6.163 72.487 1.00 84.75 401 MET A C 1
ATOM 3162 O O . MET A 1 401 ? -34.109 6.137 71.358 1.00 84.75 401 MET A O 1
ATOM 3166 N N . ARG A 1 402 ? -33.868 6.384 73.584 1.00 89.31 402 ARG A N 1
ATOM 3167 C CA . ARG A 1 402 ? -32.412 6.563 73.529 1.00 89.31 402 ARG A CA 1
ATOM 3168 C C . ARG A 1 402 ? -31.734 5.320 72.972 1.00 89.31 402 ARG A C 1
ATOM 3170 O O . ARG A 1 402 ? -30.893 5.437 72.082 1.00 89.31 402 ARG A O 1
ATOM 3177 N N . ASP A 1 403 ? -32.124 4.154 73.471 1.00 89.56 403 ASP A N 1
ATOM 3178 C CA . ASP A 1 403 ? -31.572 2.878 73.034 1.00 89.56 403 ASP A CA 1
ATOM 3179 C C . ASP A 1 403 ? -31.936 2.611 71.567 1.00 89.56 403 ASP A C 1
ATOM 3181 O O . ASP A 1 403 ? -31.077 2.176 70.807 1.00 89.56 403 ASP A O 1
ATOM 3185 N N . ASN A 1 404 ? -33.138 2.986 71.111 1.00 87.75 404 ASN A N 1
ATOM 3186 C CA . ASN A 1 404 ? -33.507 2.911 69.693 1.00 87.75 404 ASN A CA 1
ATOM 3187 C C . ASN A 1 404 ? -32.612 3.781 68.794 1.00 87.75 404 ASN A C 1
ATOM 3189 O O . ASN A 1 404 ? -32.138 3.298 67.767 1.00 87.75 404 ASN A O 1
ATOM 3193 N N . PHE A 1 405 ? -32.334 5.039 69.161 1.00 88.81 405 PHE A N 1
ATOM 3194 C CA . PHE A 1 405 ? -31.442 5.903 68.370 1.00 88.81 405 PHE A CA 1
ATOM 3195 C C . PHE A 1 405 ? -29.981 5.435 68.402 1.00 88.81 405 PHE A C 1
ATOM 3197 O O . PHE A 1 405 ? -29.289 5.516 67.386 1.00 88.81 405 PHE A O 1
ATOM 3204 N N . LEU A 1 406 ? -29.503 4.926 69.543 1.00 89.31 406 LEU A N 1
ATOM 3205 C CA . LEU A 1 406 ? -28.168 4.333 69.647 1.00 89.31 406 LEU A CA 1
ATOM 3206 C C . LEU A 1 406 ? -28.054 3.067 68.794 1.00 89.31 406 LEU A C 1
ATOM 3208 O O . LEU A 1 406 ? -27.087 2.932 68.045 1.00 89.31 406 LEU A O 1
ATOM 3212 N N . ASN A 1 407 ? -29.049 2.180 68.852 1.00 88.69 407 ASN A N 1
ATOM 3213 C CA . ASN A 1 407 ? -29.098 0.976 68.027 1.00 88.69 407 ASN A CA 1
ATOM 3214 C C . ASN A 1 407 ? -29.158 1.332 66.540 1.00 88.69 407 ASN A C 1
ATOM 3216 O O . ASN A 1 407 ? -28.365 0.799 65.773 1.00 88.69 407 ASN A O 1
ATOM 3220 N N . MET A 1 408 ? -29.981 2.310 66.149 1.00 86.38 408 MET A N 1
ATOM 3221 C CA . MET A 1 408 ? -30.021 2.826 64.777 1.00 86.38 408 MET A CA 1
ATOM 3222 C C . MET A 1 408 ? -28.640 3.318 64.312 1.00 86.38 408 MET A C 1
ATOM 3224 O O . MET A 1 408 ? -28.188 2.971 63.222 1.00 86.38 408 MET A O 1
ATOM 3228 N N . ALA A 1 409 ? -27.922 4.087 65.139 1.00 88.00 409 ALA A N 1
ATOM 3229 C CA . ALA A 1 409 ? -26.577 4.551 64.800 1.00 88.00 409 ALA A CA 1
ATOM 3230 C C . ALA A 1 409 ? -25.565 3.393 64.679 1.00 88.00 409 ALA A C 1
ATOM 3232 O O . ALA A 1 409 ? -24.726 3.395 63.776 1.00 88.00 409 ALA A O 1
ATOM 3233 N N . VAL A 1 410 ? -25.637 2.394 65.565 1.00 88.81 410 VAL A N 1
ATOM 3234 C CA . VAL A 1 410 ? -24.772 1.202 65.526 1.00 88.81 410 VAL A CA 1
ATOM 3235 C C . VAL A 1 410 ? -25.060 0.347 64.289 1.00 88.81 410 VAL A C 1
ATOM 3237 O O . VAL A 1 410 ? -24.125 -0.097 63.621 1.00 88.81 410 VAL A O 1
ATOM 3240 N N . GLU A 1 411 ? -26.329 0.144 63.941 1.00 84.38 411 GLU A N 1
ATOM 3241 C CA . GLU A 1 411 ? -26.742 -0.605 62.753 1.00 84.38 411 GLU A CA 1
ATOM 3242 C C . GLU A 1 411 ? -26.256 0.057 61.461 1.00 84.38 411 GLU A C 1
ATOM 3244 O O . GLU A 1 411 ? -25.686 -0.622 60.601 1.00 84.38 411 GLU A O 1
ATOM 3249 N N . GLU A 1 412 ? -26.382 1.380 61.347 1.00 87.31 412 GLU A N 1
ATOM 3250 C CA . GLU A 1 412 ? -25.884 2.125 60.188 1.00 87.31 412 GLU A CA 1
ATOM 3251 C C . GLU A 1 412 ? -24.345 2.137 60.118 1.00 87.31 412 GLU A C 1
ATOM 3253 O O . GLU A 1 412 ? -23.775 1.987 59.034 1.00 87.31 412 GLU A O 1
ATOM 3258 N N . CYS A 1 413 ? -23.641 2.198 61.256 1.00 88.19 413 CYS A N 1
ATOM 3259 C CA . CYS A 1 413 ? -22.185 2.005 61.306 1.00 88.19 413 CYS A CA 1
ATOM 3260 C C . CYS A 1 413 ? -21.778 0.609 60.805 1.00 88.19 413 CYS A C 1
ATOM 3262 O O . CYS A 1 413 ? -20.875 0.477 59.973 1.00 88.19 413 CYS A O 1
ATOM 3264 N N . ASN A 1 414 ? -22.466 -0.441 61.263 1.00 84.50 414 ASN A N 1
ATOM 3265 C CA . ASN A 1 414 ? -22.230 -1.815 60.816 1.00 84.50 414 ASN A CA 1
ATOM 3266 C C . ASN A 1 414 ? -22.552 -1.989 59.325 1.00 84.50 414 ASN A C 1
ATOM 3268 O O . ASN A 1 414 ? -21.875 -2.734 58.610 1.00 84.50 414 ASN A O 1
ATOM 3272 N N . ARG A 1 415 ? -23.570 -1.287 58.819 1.00 83.25 415 ARG A N 1
ATOM 3273 C CA . ARG A 1 415 ? -23.886 -1.237 57.389 1.00 83.25 415 ARG A CA 1
ATOM 3274 C C . ARG A 1 415 ? -22.768 -0.567 56.590 1.00 83.25 415 ARG A C 1
ATOM 3276 O O . ARG A 1 415 ? -22.332 -1.149 55.599 1.00 83.25 415 ARG A O 1
ATOM 3283 N N . MET A 1 416 ? -22.252 0.583 57.027 1.00 87.44 416 MET A N 1
ATOM 3284 C CA . MET A 1 416 ? -21.103 1.232 56.379 1.00 87.44 416 MET A CA 1
ATOM 3285 C C . MET A 1 416 ? -19.867 0.329 56.369 1.00 87.44 416 MET A C 1
ATOM 3287 O O . MET A 1 416 ? -19.208 0.217 55.336 1.00 87.44 416 MET A O 1
ATOM 3291 N N . LEU A 1 417 ? -19.575 -0.353 57.482 1.00 86.25 417 LEU A N 1
ATOM 3292 C CA . LEU A 1 417 ? -18.455 -1.291 57.569 1.00 86.25 417 LEU A CA 1
ATOM 3293 C C . LEU A 1 417 ? -18.576 -2.404 56.516 1.00 86.25 417 LEU A C 1
ATOM 3295 O O . LEU A 1 417 ? -17.601 -2.692 55.822 1.00 86.25 417 LEU A O 1
ATOM 3299 N N . ARG A 1 418 ? -19.776 -2.980 56.351 1.00 82.62 418 ARG A N 1
ATOM 3300 C CA . ARG A 1 418 ? -20.054 -3.981 55.307 1.00 82.62 418 ARG A CA 1
ATOM 3301 C C . ARG A 1 418 ? -19.811 -3.423 53.903 1.00 82.62 418 ARG A C 1
ATOM 3303 O O . ARG A 1 418 ? -19.070 -4.038 53.147 1.00 82.62 418 ARG A O 1
ATOM 3310 N N . ILE A 1 419 ? -20.331 -2.233 53.583 1.00 84.44 419 ILE A N 1
ATOM 3311 C CA . ILE A 1 419 ? -20.120 -1.584 52.271 1.00 84.44 419 ILE A CA 1
ATOM 3312 C C . ILE A 1 419 ? -18.626 -1.379 51.983 1.00 84.44 419 ILE A C 1
ATOM 3314 O O . ILE A 1 419 ? -18.154 -1.684 50.890 1.00 84.44 419 ILE A O 1
ATOM 3318 N N . VAL A 1 420 ? -17.859 -0.883 52.957 1.00 87.31 420 VAL A N 1
ATOM 3319 C CA . VAL A 1 420 ? -16.416 -0.644 52.791 1.00 87.31 420 VAL A CA 1
ATOM 3320 C C . VAL A 1 420 ? -15.652 -1.956 52.588 1.00 87.31 420 VAL A C 1
ATOM 3322 O O . VAL A 1 420 ? -14.775 -2.025 51.726 1.00 87.31 420 VAL A O 1
ATOM 3325 N N . MET A 1 421 ? -15.983 -3.007 53.342 1.00 84.56 421 MET A N 1
ATOM 3326 C CA . MET A 1 421 ? -15.354 -4.324 53.188 1.00 84.56 421 MET A CA 1
ATOM 3327 C C . MET A 1 421 ? -15.690 -4.973 51.841 1.00 84.56 421 MET A C 1
ATOM 3329 O O . MET A 1 421 ? -14.796 -5.529 51.195 1.00 84.56 421 MET A O 1
ATOM 3333 N N . ASP A 1 422 ? -16.936 -4.851 51.384 1.00 85.00 422 ASP A N 1
ATOM 3334 C CA . ASP A 1 422 ? -17.377 -5.303 50.063 1.00 85.00 422 ASP A CA 1
ATOM 3335 C C . ASP A 1 422 ? -16.597 -4.580 48.953 1.00 85.00 422 ASP A C 1
ATOM 3337 O O . ASP A 1 422 ? -16.059 -5.220 48.048 1.00 85.00 422 ASP A O 1
ATOM 3341 N N . LEU A 1 423 ? -16.437 -3.256 49.061 1.00 85.56 423 LEU A N 1
ATOM 3342 C CA . LEU A 1 423 ? -15.664 -2.450 48.111 1.00 85.56 423 LEU A CA 1
ATOM 3343 C C . LEU A 1 423 ? -14.182 -2.828 48.072 1.00 85.56 423 LEU A C 1
ATOM 3345 O O . LEU A 1 423 ? -13.604 -2.950 46.992 1.00 85.56 423 LEU A O 1
ATOM 3349 N N . LEU A 1 424 ? -13.556 -3.032 49.234 1.00 84.19 424 LEU A N 1
ATOM 3350 C CA . LEU A 1 424 ? -12.163 -3.481 49.312 1.00 84.19 424 LEU A CA 1
ATOM 3351 C C . LEU A 1 424 ? -11.988 -4.884 48.727 1.00 84.19 424 LEU A C 1
ATOM 3353 O O . LEU A 1 424 ? -10.986 -5.148 48.060 1.00 84.19 424 LEU A O 1
ATOM 3357 N N . THR A 1 425 ? -12.953 -5.773 48.960 1.00 82.75 425 THR A N 1
ATOM 3358 C CA . THR A 1 425 ? -12.960 -7.125 48.390 1.00 82.75 425 THR A CA 1
ATOM 3359 C C . THR A 1 425 ? -13.045 -7.058 46.870 1.00 82.75 425 THR A C 1
ATOM 3361 O O . THR A 1 425 ? -12.205 -7.636 46.183 1.00 82.75 425 THR A O 1
ATOM 3364 N N . LEU A 1 426 ? -13.986 -6.276 46.346 1.00 83.06 426 LEU A N 1
ATOM 3365 C CA . LEU A 1 426 ? -14.192 -6.102 44.913 1.00 83.06 426 LEU A CA 1
ATOM 3366 C C . LEU A 1 426 ? -12.987 -5.432 44.231 1.00 83.06 426 LEU A C 1
ATOM 3368 O O . LEU A 1 426 ? -12.512 -5.912 43.209 1.00 83.06 426 LEU A O 1
ATOM 3372 N N . SER A 1 427 ? -12.394 -4.405 44.846 1.00 82.62 427 SER A N 1
ATOM 3373 C CA . SER A 1 427 ? -11.173 -3.762 44.336 1.00 82.62 427 SER A CA 1
ATOM 3374 C C . SER A 1 427 ? -9.969 -4.713 44.271 1.00 82.62 427 SER A C 1
ATOM 3376 O O . SER A 1 427 ? -9.138 -4.615 43.361 1.00 82.62 427 SER A O 1
ATOM 3378 N N . ARG A 1 428 ? -9.843 -5.639 45.233 1.00 82.75 428 ARG A N 1
ATOM 3379 C CA . ARG A 1 428 ? -8.784 -6.662 45.223 1.00 82.75 428 ARG A CA 1
ATOM 3380 C C . ARG A 1 428 ? -9.013 -7.709 44.135 1.00 82.75 428 ARG A C 1
ATOM 3382 O O . ARG A 1 428 ? -8.033 -8.106 43.502 1.00 82.75 428 ARG A O 1
ATOM 3389 N N . LEU A 1 429 ? -10.270 -8.103 43.915 1.00 81.25 429 LEU A N 1
ATOM 3390 C CA . LEU A 1 429 ? -10.671 -9.026 42.851 1.00 81.25 429 LEU A CA 1
ATOM 3391 C C . LEU A 1 429 ? -10.409 -8.418 41.464 1.00 81.25 429 LEU A C 1
ATOM 3393 O O . LEU A 1 429 ? -9.670 -9.024 40.693 1.00 81.25 429 LEU A O 1
ATOM 3397 N N . ASP A 1 430 ? -10.864 -7.185 41.207 1.00 76.38 430 ASP A N 1
ATOM 3398 C CA . ASP A 1 430 ? -10.650 -6.463 39.937 1.00 76.38 430 ASP A CA 1
ATOM 3399 C C . ASP A 1 430 ? -9.155 -6.365 39.573 1.00 76.38 430 ASP A C 1
ATOM 3401 O O . ASP A 1 430 ? -8.734 -6.605 38.440 1.00 76.38 430 ASP A O 1
ATOM 3405 N N . ASN A 1 431 ? -8.311 -6.051 40.560 1.00 76.00 431 ASN A N 1
ATOM 3406 C CA . ASN A 1 431 ? -6.870 -5.898 40.357 1.00 76.00 431 ASN A CA 1
ATOM 3407 C C . ASN A 1 431 ? -6.094 -7.224 40.360 1.00 76.00 431 ASN A C 1
ATOM 3409 O O . ASN A 1 431 ? -4.863 -7.186 40.340 1.00 76.00 431 ASN A O 1
ATOM 3413 N N . HIS A 1 432 ? -6.770 -8.378 40.442 1.00 71.88 432 HIS A N 1
ATOM 3414 C CA . HIS A 1 432 ? -6.141 -9.701 40.547 1.00 71.88 432 HIS A CA 1
ATOM 3415 C C . HIS A 1 432 ? -5.133 -9.801 41.713 1.00 71.88 432 HIS A C 1
ATOM 3417 O O . HIS A 1 432 ? -4.164 -10.557 41.666 1.00 71.88 432 HIS A O 1
ATOM 3423 N N . LYS A 1 433 ? -5.347 -9.014 42.777 1.00 73.81 433 LYS A N 1
ATOM 3424 C CA . LYS A 1 433 ? -4.493 -8.956 43.979 1.00 73.81 433 LYS A CA 1
ATOM 3425 C C . LYS A 1 433 ? -5.040 -9.802 45.128 1.00 73.81 433 LYS A C 1
ATOM 3427 O O . LYS A 1 433 ? -4.493 -9.768 46.232 1.00 73.81 433 LYS A O 1
ATOM 3432 N N . THR A 1 434 ? -6.133 -10.528 44.905 1.00 78.25 434 THR A N 1
ATOM 3433 C CA . THR A 1 434 ? -6.685 -11.453 45.893 1.00 78.25 434 THR A CA 1
ATOM 3434 C C . THR A 1 434 ? -5.738 -12.630 46.081 1.00 78.25 434 THR A C 1
ATOM 3436 O O . THR A 1 434 ? -5.369 -13.309 45.127 1.00 78.25 434 THR A O 1
ATOM 3439 N N . LYS A 1 435 ? -5.353 -12.872 47.333 1.00 79.75 435 LYS A N 1
ATOM 3440 C CA . LYS A 1 435 ? -4.650 -14.087 47.739 1.00 79.75 435 LYS A CA 1
ATOM 3441 C C . LYS A 1 435 ? -5.679 -15.188 47.983 1.00 79.75 435 LYS A C 1
ATOM 3443 O O . LYS A 1 435 ? -6.584 -14.980 48.790 1.00 79.75 435 LYS A O 1
ATOM 3448 N N . TRP A 1 436 ? -5.534 -16.315 47.294 1.00 86.44 436 TRP A N 1
ATOM 3449 C CA . TRP A 1 436 ? -6.452 -17.453 47.370 1.00 86.44 436 TRP A CA 1
ATOM 3450 C C . TRP A 1 436 ? -5.878 -18.552 48.259 1.00 86.44 436 TRP A C 1
ATOM 3452 O O . TRP A 1 436 ? -4.720 -18.941 48.095 1.00 86.44 436 TRP A O 1
ATOM 3462 N N . LYS A 1 437 ? -6.691 -19.088 49.171 1.00 87.56 437 LYS A N 1
ATOM 3463 C CA . LYS A 1 437 ? -6.333 -20.253 49.992 1.00 87.56 437 LYS A CA 1
ATOM 3464 C C . LYS A 1 437 ? -6.848 -21.523 49.323 1.00 87.56 437 LYS A C 1
ATOM 3466 O O . LYS A 1 437 ? -7.885 -22.058 49.698 1.00 87.56 437 LYS A O 1
ATOM 3471 N N . VAL A 1 438 ? -6.143 -21.980 48.295 1.00 88.56 438 VAL A N 1
ATOM 3472 C CA . VAL A 1 438 ? -6.572 -23.144 47.511 1.00 88.56 438 VAL A CA 1
ATOM 3473 C C . VAL A 1 438 ? -6.259 -24.432 48.273 1.00 88.56 438 VAL A C 1
ATOM 3475 O O . VAL A 1 438 ? -5.095 -24.751 48.502 1.00 88.56 438 VAL A O 1
ATOM 3478 N N . ALA A 1 439 ? -7.295 -25.177 48.653 1.00 89.88 439 ALA A N 1
ATOM 3479 C CA . ALA A 1 439 ? -7.183 -26.456 49.350 1.00 89.88 439 ALA A CA 1
ATOM 3480 C C . ALA A 1 439 ? -8.240 -27.453 48.851 1.00 89.88 439 ALA A C 1
ATOM 3482 O O . ALA A 1 439 ? -9.222 -27.071 48.213 1.00 89.88 439 ALA A O 1
ATOM 3483 N N . ARG A 1 440 ? -8.042 -28.745 49.147 1.00 90.56 440 ARG A N 1
ATOM 3484 C CA . ARG A 1 440 ? -9.090 -29.762 48.977 1.00 90.56 440 ARG A CA 1
ATOM 3485 C C . ARG A 1 440 ? -10.125 -29.620 50.083 1.00 90.56 440 ARG A C 1
ATOM 3487 O O . ARG A 1 440 ? -9.749 -29.542 51.251 1.00 90.56 440 ARG A O 1
ATOM 3494 N N . PHE A 1 441 ? -11.402 -29.608 49.723 1.00 90.12 441 PHE A N 1
ATOM 3495 C CA . PHE A 1 441 ? -12.498 -29.523 50.681 1.00 90.12 441 PHE A CA 1
ATOM 3496 C C . PHE A 1 441 ? -13.720 -30.338 50.243 1.00 90.12 441 PHE A C 1
ATOM 3498 O O . PHE A 1 441 ? -13.945 -30.593 49.055 1.00 90.12 441 PHE A O 1
ATOM 3505 N N . ASP A 1 442 ? -14.515 -30.741 51.233 1.00 90.56 442 ASP A N 1
ATOM 3506 C CA . ASP A 1 442 ? -15.765 -31.475 51.051 1.00 90.56 442 ASP A CA 1
ATOM 3507 C C . ASP A 1 442 ? -16.941 -30.490 50.952 1.00 90.56 442 ASP A C 1
ATOM 3509 O O . ASP A 1 442 ? -17.412 -29.947 51.957 1.00 90.56 442 ASP A O 1
ATOM 3513 N N . LEU A 1 443 ? -17.444 -30.280 49.731 1.00 89.56 443 LEU A N 1
ATOM 3514 C CA . LEU A 1 443 ? -18.576 -29.386 49.479 1.00 89.56 443 LEU A CA 1
ATOM 3515 C C . LEU A 1 443 ? -19.836 -29.802 50.253 1.00 89.56 443 LEU A C 1
ATOM 3517 O O . LEU A 1 443 ? -20.615 -28.939 50.655 1.00 89.56 443 LEU A O 1
ATOM 3521 N N . LYS A 1 444 ? -20.050 -31.103 50.490 1.00 90.00 444 LYS A N 1
ATOM 3522 C CA . LYS A 1 444 ? -21.215 -31.585 51.242 1.00 90.00 444 LYS A CA 1
ATOM 3523 C C . LYS A 1 444 ? -21.176 -31.064 52.674 1.00 90.00 444 LYS A C 1
ATOM 3525 O O . LYS A 1 444 ? -22.194 -30.590 53.172 1.00 90.00 444 LYS A O 1
ATOM 3530 N N . GLN A 1 445 ? -20.009 -31.106 53.319 1.00 89.31 445 GLN A N 1
ATOM 3531 C CA . GLN A 1 445 ? -19.832 -30.555 54.665 1.00 89.31 445 GLN A CA 1
ATOM 3532 C C . GLN A 1 445 ? -20.038 -29.042 54.686 1.00 89.31 445 GLN A C 1
ATOM 3534 O O . GLN A 1 445 ? -20.740 -28.545 55.566 1.00 89.31 445 GLN A O 1
ATOM 3539 N N . THR A 1 446 ? -19.509 -28.323 53.692 1.00 89.75 446 THR A N 1
ATOM 3540 C CA . THR A 1 446 ? -19.723 -26.876 53.551 1.00 89.75 446 THR A CA 1
ATOM 3541 C C . THR A 1 446 ? -21.212 -26.537 53.414 1.00 89.75 446 THR A C 1
ATOM 3543 O O . THR A 1 446 ? -21.709 -25.668 54.124 1.00 89.75 446 THR A O 1
ATOM 3546 N N . LEU A 1 447 ? -21.968 -27.257 52.578 1.00 91.12 447 LEU A N 1
ATOM 3547 C CA . LEU A 1 447 ? -23.411 -27.035 52.409 1.00 91.12 447 LEU A CA 1
ATOM 3548 C C . LEU A 1 447 ? -24.212 -27.344 53.681 1.00 91.12 447 LEU A C 1
ATOM 3550 O O . LEU A 1 447 ? -25.123 -26.589 54.023 1.00 91.12 447 LEU A O 1
ATOM 3554 N N . ILE A 1 448 ? -23.863 -28.419 54.399 1.00 90.44 448 ILE A N 1
ATOM 3555 C CA . ILE A 1 448 ? -24.478 -28.752 55.693 1.00 90.44 448 ILE A CA 1
ATOM 3556 C C . ILE A 1 448 ? -24.221 -27.628 56.702 1.00 90.44 448 ILE A C 1
ATOM 3558 O O . ILE A 1 448 ? -25.160 -27.182 57.360 1.00 90.44 448 ILE A O 1
ATOM 3562 N N . HIS A 1 449 ? -22.977 -27.150 56.801 1.00 89.56 449 HIS A N 1
ATOM 3563 C CA . HIS A 1 449 ? -22.606 -26.070 57.712 1.00 89.56 449 HIS A CA 1
ATOM 3564 C C . HIS A 1 449 ? -23.386 -24.784 57.415 1.00 89.56 449 HIS A C 1
ATOM 3566 O O . HIS A 1 449 ? -24.013 -24.218 58.308 1.00 89.56 449 HIS A O 1
ATOM 3572 N N . ILE A 1 450 ? -23.431 -24.371 56.148 1.00 90.00 450 ILE A N 1
ATOM 3573 C CA . ILE A 1 450 ? -24.130 -23.153 55.723 1.00 90.00 450 ILE A CA 1
ATOM 3574 C C . ILE A 1 450 ? -25.634 -23.252 56.000 1.00 90.00 450 ILE A C 1
ATOM 3576 O O . ILE A 1 450 ? -26.226 -22.304 56.516 1.00 90.00 450 ILE A O 1
ATOM 3580 N N . CYS A 1 451 ? -26.260 -24.402 55.723 1.00 89.38 451 CYS A N 1
ATOM 3581 C CA . CYS A 1 451 ? -27.677 -24.599 56.031 1.00 89.38 451 CYS A CA 1
ATOM 3582 C C . CYS A 1 451 ? -27.951 -24.534 57.540 1.00 89.38 451 CYS A C 1
ATOM 3584 O O . CYS A 1 451 ? -28.961 -23.961 57.935 1.00 89.38 451 CYS A O 1
ATOM 3586 N N . GLN A 1 452 ? -27.052 -25.059 58.384 1.00 87.94 452 GLN A N 1
ATOM 3587 C CA . GLN A 1 452 ? -27.169 -24.958 59.845 1.00 87.94 452 GLN A CA 1
ATOM 3588 C C . GLN A 1 452 ? -27.059 -23.509 60.332 1.00 87.94 452 GLN A C 1
ATOM 3590 O O . GLN A 1 452 ? -27.853 -23.090 61.173 1.00 87.94 452 GLN A O 1
ATOM 3595 N N . VAL A 1 453 ? -26.112 -22.734 59.791 1.00 86.44 453 VAL A N 1
ATOM 3596 C CA . VAL A 1 453 ? -25.951 -21.307 60.119 1.00 86.44 453 VAL A CA 1
ATOM 3597 C C . VAL A 1 453 ? -27.211 -20.522 59.740 1.00 86.44 453 VAL A C 1
ATOM 3599 O O . VAL A 1 453 ? -27.740 -19.768 60.556 1.00 86.44 453 VAL A O 1
ATOM 3602 N N . MET A 1 454 ? -27.755 -20.764 58.545 1.00 87.88 454 MET A N 1
ATOM 3603 C CA . MET A 1 454 ? -28.968 -20.096 58.053 1.00 87.88 454 MET A CA 1
ATOM 3604 C C . MET A 1 454 ? -30.266 -20.631 58.678 1.00 87.88 454 MET A C 1
ATOM 3606 O O . MET A 1 454 ? -31.341 -20.060 58.472 1.00 87.88 454 MET A O 1
ATOM 3610 N N . GLN A 1 455 ? -30.204 -21.707 59.468 1.00 85.69 455 GLN A N 1
ATOM 3611 C CA . GLN A 1 455 ? -31.386 -22.305 60.086 1.00 85.69 455 GLN A CA 1
ATOM 3612 C C . GLN A 1 455 ? -32.012 -21.396 61.149 1.00 85.69 455 GLN A C 1
ATOM 3614 O O . GLN A 1 455 ? -33.230 -21.375 61.300 1.00 85.69 455 GLN A O 1
ATOM 3619 N N . VAL A 1 456 ? -31.194 -20.613 61.860 1.00 84.12 456 VAL A N 1
ATOM 3620 C CA . VAL A 1 456 ? -31.670 -19.665 62.882 1.00 84.12 456 VAL A CA 1
ATOM 3621 C C . VAL A 1 456 ? -32.482 -18.538 62.240 1.00 84.12 456 VAL A C 1
ATOM 3623 O O . VAL A 1 456 ? -33.584 -18.234 62.693 1.00 84.12 456 VAL A O 1
ATOM 3626 N N . GLU A 1 457 ? -31.960 -17.954 61.162 1.00 82.62 457 GLU A N 1
ATOM 3627 C CA . GLU A 1 457 ? -32.603 -16.851 60.440 1.00 82.62 457 GLU A CA 1
ATOM 3628 C C . GLU A 1 457 ? -33.857 -17.328 59.691 1.00 82.62 457 GLU A C 1
ATOM 3630 O O . GLU A 1 457 ? -34.924 -16.732 59.813 1.00 82.62 457 GLU A O 1
ATOM 3635 N N . SER A 1 458 ? -33.781 -18.472 59.005 1.00 84.19 458 SER A N 1
ATOM 3636 C CA . SER A 1 458 ? -34.947 -19.056 58.326 1.00 84.19 458 SER A CA 1
ATOM 3637 C C . SER A 1 458 ? -36.064 -19.468 59.294 1.00 84.19 458 SER A C 1
ATOM 3639 O O . SER A 1 458 ? -37.240 -19.268 58.984 1.00 84.19 458 SER A O 1
ATOM 3641 N N . ALA A 1 459 ? -35.734 -19.975 60.489 1.00 84.31 459 ALA A N 1
ATOM 3642 C CA . ALA A 1 459 ? -36.724 -20.305 61.516 1.00 84.31 459 ALA A CA 1
ATOM 3643 C C . ALA A 1 459 ? -37.412 -19.061 62.101 1.00 84.31 459 ALA A C 1
ATOM 3645 O O . ALA A 1 459 ? -38.607 -19.126 62.404 1.00 84.31 459 ALA A O 1
ATOM 3646 N N . ALA A 1 460 ? -36.703 -17.930 62.217 1.00 84.31 460 ALA A N 1
ATOM 3647 C CA . ALA A 1 460 ? -37.295 -16.658 62.641 1.00 84.31 460 ALA A CA 1
ATOM 3648 C C . ALA A 1 460 ? -38.426 -16.211 61.693 1.00 84.31 460 ALA A C 1
ATOM 3650 O O . ALA A 1 460 ? -39.456 -15.720 62.154 1.00 84.31 460 ALA A O 1
ATOM 3651 N N . HIS A 1 461 ? -38.274 -16.496 60.397 1.00 84.50 461 HIS A N 1
ATOM 3652 C CA . HIS A 1 461 ? -39.265 -16.252 59.343 1.00 84.50 461 HIS A CA 1
ATOM 3653 C C . HIS A 1 461 ? -40.185 -17.453 59.042 1.00 84.50 461 HIS A C 1
ATOM 3655 O O . HIS A 1 461 ? -41.003 -17.422 58.122 1.00 84.50 461 HIS A O 1
ATOM 3661 N N . ARG A 1 462 ? -40.093 -18.537 59.828 1.00 89.12 462 ARG A N 1
ATOM 3662 C CA . ARG A 1 462 ? -40.880 -19.778 59.669 1.00 89.12 462 ARG A CA 1
ATOM 3663 C C . ARG A 1 462 ? -40.726 -20.461 58.300 1.00 89.12 462 ARG A C 1
ATOM 3665 O O . ARG A 1 462 ? -41.639 -21.169 57.880 1.00 89.12 462 ARG A O 1
ATOM 3672 N N . HIS A 1 463 ? -39.606 -20.276 57.607 1.00 90.25 463 HIS A N 1
ATOM 3673 C CA . HIS A 1 463 ? -39.365 -20.930 56.319 1.00 90.25 463 HIS A CA 1
ATOM 3674 C C . HIS A 1 463 ? -39.041 -22.423 56.465 1.00 90.25 463 HIS A C 1
ATOM 3676 O O . HIS A 1 463 ? -38.446 -22.856 57.455 1.00 90.25 463 HIS A O 1
ATOM 3682 N N . SER A 1 464 ? -39.374 -23.212 55.439 1.00 89.94 464 SER A N 1
ATOM 3683 C CA . SER A 1 464 ? -38.904 -24.595 55.297 1.00 89.94 464 SER A CA 1
ATOM 3684 C C . SER A 1 464 ? -37.603 -24.625 54.492 1.00 89.94 464 SER A C 1
ATOM 3686 O O . SER A 1 464 ? -37.635 -24.465 53.275 1.00 89.94 464 SER A O 1
ATOM 3688 N N . LEU A 1 465 ? -36.465 -24.826 55.167 1.00 91.88 465 LEU A N 1
ATOM 3689 C CA . LEU A 1 465 ? -35.153 -24.995 54.531 1.00 91.88 465 LEU A CA 1
ATOM 3690 C C . LEU A 1 465 ? -34.844 -26.488 54.339 1.00 91.88 465 LEU A C 1
ATOM 3692 O O . LEU A 1 465 ? -34.700 -27.222 55.321 1.00 91.88 465 LEU A O 1
ATOM 3696 N N . ARG A 1 466 ? -34.737 -26.944 53.085 1.00 92.06 466 ARG A N 1
ATOM 3697 C CA . ARG A 1 466 ? -34.408 -28.336 52.727 1.00 92.06 466 ARG A CA 1
ATOM 3698 C C . ARG A 1 466 ? -33.047 -28.419 52.035 1.00 92.06 466 ARG A C 1
ATOM 3700 O O . ARG A 1 466 ? -32.743 -27.600 51.176 1.00 92.06 466 ARG A O 1
ATOM 3707 N N . LEU A 1 467 ? -32.247 -29.422 52.401 1.00 91.94 467 LEU A N 1
ATOM 3708 C CA . LEU A 1 467 ? -30.954 -29.719 51.778 1.00 91.94 467 LEU A CA 1
ATOM 3709 C C . LEU A 1 467 ? -31.011 -31.088 51.087 1.00 91.94 467 LEU A C 1
ATOM 3711 O O . LEU A 1 467 ? -31.159 -32.112 51.756 1.00 91.94 467 LEU A O 1
ATOM 3715 N N . THR A 1 468 ? -30.848 -31.099 49.765 1.00 90.75 468 THR A N 1
ATOM 3716 C CA . THR A 1 468 ? -30.911 -32.293 48.912 1.00 90.75 468 THR A CA 1
ATOM 3717 C C . THR A 1 468 ? -29.544 -32.546 48.270 1.00 90.75 468 THR A C 1
ATOM 3719 O O . THR A 1 468 ? -29.176 -31.914 47.282 1.00 90.75 468 THR A O 1
ATOM 3722 N N . VAL A 1 469 ? -28.755 -33.473 48.823 1.00 87.12 469 VAL A N 1
ATOM 3723 C CA . VAL A 1 469 ? -27.392 -33.775 48.339 1.00 87.12 469 VAL A CA 1
ATOM 3724 C C . VAL A 1 469 ? -27.217 -35.288 48.122 1.00 87.12 469 VAL A C 1
ATOM 3726 O O . VAL A 1 469 ? -27.642 -36.058 48.986 1.00 87.12 469 VAL A O 1
ATOM 3729 N N . PRO A 1 470 ? -26.583 -35.739 47.018 1.00 83.00 470 PRO A N 1
ATOM 3730 C CA . PRO A 1 470 ? -26.254 -37.142 46.773 1.00 83.00 470 PRO A CA 1
ATOM 3731 C C . PRO A 1 470 ? -25.438 -37.783 47.905 1.00 83.00 470 PRO A C 1
ATOM 3733 O O . PRO A 1 470 ? -24.734 -37.108 48.664 1.00 83.00 470 PRO A O 1
ATOM 3736 N N . GLU A 1 471 ? -25.481 -39.117 48.005 1.00 74.44 471 GLU A N 1
ATOM 3737 C CA . GLU A 1 471 ? -24.723 -39.847 49.033 1.00 74.44 471 GLU A CA 1
ATOM 3738 C C . GLU A 1 471 ? -23.214 -39.571 48.951 1.00 74.44 471 GLU A C 1
ATOM 3740 O O . GLU A 1 471 ? -22.583 -39.371 49.993 1.00 74.44 471 GLU A O 1
ATOM 3745 N N . SER A 1 472 ? -22.668 -39.454 47.735 1.00 75.25 472 SER A N 1
ATOM 3746 C CA . SER A 1 472 ? -21.267 -39.119 47.471 1.00 75.25 472 SER A CA 1
ATOM 3747 C C . SER A 1 472 ? -21.161 -37.957 46.481 1.00 75.25 472 SER A C 1
ATOM 3749 O O . SER A 1 472 ? -21.620 -38.057 45.343 1.00 75.25 472 SER A O 1
ATOM 3751 N N . LEU A 1 473 ? -20.545 -36.861 46.927 1.00 84.50 473 LEU A N 1
ATOM 3752 C CA . LEU A 1 473 ? -20.009 -35.810 46.067 1.00 84.50 473 LEU A CA 1
ATOM 3753 C C . LEU A 1 473 ? -18.477 -35.932 46.059 1.00 84.50 473 LEU A C 1
ATOM 3755 O O . LEU A 1 473 ? -17.897 -36.201 47.113 1.00 84.50 473 LEU A O 1
ATOM 3759 N N . PRO A 1 474 ? -17.813 -35.754 44.907 1.00 84.12 474 PRO A N 1
ATOM 3760 C CA . PRO A 1 474 ? -16.355 -35.686 44.852 1.00 84.12 474 PRO A CA 1
ATOM 3761 C C . PRO A 1 474 ? -15.820 -34.465 45.620 1.00 84.12 474 PRO A C 1
ATOM 3763 O O . PRO A 1 474 ? -16.459 -33.411 45.650 1.00 84.12 474 PRO A O 1
ATOM 3766 N N . GLU A 1 475 ? -14.630 -34.601 46.214 1.00 87.19 475 GLU A N 1
ATOM 3767 C CA . GLU A 1 475 ? -13.904 -33.466 46.797 1.00 87.19 475 GLU A CA 1
ATOM 3768 C C . GLU A 1 475 ? -13.570 -32.428 45.719 1.00 87.19 475 GLU A C 1
ATOM 3770 O O . GLU A 1 475 ? -13.273 -32.782 44.574 1.00 87.19 475 GLU A O 1
ATOM 3775 N N . MET A 1 476 ? -13.582 -31.149 46.100 1.00 90.31 476 MET A N 1
ATOM 3776 C CA . MET A 1 476 ? -13.224 -30.044 45.210 1.00 90.31 476 MET A CA 1
ATOM 3777 C C . MET A 1 476 ? -11.928 -29.373 45.661 1.00 90.31 476 MET A C 1
ATOM 3779 O O . MET A 1 476 ? -11.617 -29.337 46.851 1.00 90.31 476 MET A O 1
ATOM 3783 N N . VAL A 1 477 ? -11.178 -28.817 44.711 1.00 90.00 477 VAL A N 1
ATOM 3784 C CA . VAL A 1 477 ? -9.993 -27.986 44.960 1.00 90.00 477 VAL A CA 1
ATOM 3785 C C . VAL A 1 477 ? -10.362 -26.524 44.723 1.00 90.00 477 VAL A C 1
ATOM 3787 O O . VAL A 1 477 ? -10.765 -26.155 43.621 1.00 90.00 477 VAL A O 1
ATOM 3790 N N . GLY A 1 478 ? -10.223 -25.676 45.740 1.00 91.69 478 GLY A N 1
ATOM 3791 C CA . GLY A 1 478 ? -10.564 -24.254 45.649 1.00 91.69 478 GLY A CA 1
ATOM 3792 C C . GLY A 1 478 ? -10.428 -23.526 46.983 1.00 91.69 478 GLY A C 1
ATOM 3793 O O . GLY A 1 478 ? -9.933 -24.091 47.956 1.00 91.69 478 GLY A O 1
ATOM 3794 N N . ASP A 1 479 ? -10.857 -22.267 47.029 1.00 91.81 479 ASP A N 1
ATOM 3795 C CA . ASP A 1 479 ? -10.927 -21.488 48.265 1.00 91.81 479 ASP A CA 1
ATOM 3796 C C . ASP A 1 479 ? -12.306 -21.675 48.916 1.00 91.81 479 ASP A C 1
ATOM 3798 O O . ASP A 1 479 ? -13.292 -21.030 48.547 1.00 91.81 479 ASP A O 1
ATOM 3802 N N . ALA A 1 480 ? -12.375 -22.609 49.870 1.00 90.25 480 ALA A N 1
ATOM 3803 C CA . ALA A 1 480 ? -13.617 -22.993 50.540 1.00 90.25 480 ALA A CA 1
ATOM 3804 C C . ALA A 1 480 ? -14.289 -21.811 51.262 1.00 90.25 480 ALA A C 1
ATOM 3806 O O . ALA A 1 480 ? -15.506 -21.670 51.187 1.00 90.25 480 ALA A O 1
ATOM 3807 N N . GLU A 1 481 ? -13.501 -20.933 51.893 1.00 89.56 481 GLU A N 1
ATOM 3808 C CA . GLU A 1 481 ? -13.979 -19.757 52.637 1.00 89.56 481 GLU A CA 1
ATOM 3809 C C . GLU A 1 481 ? -14.671 -18.762 51.690 1.00 89.56 481 GLU A C 1
ATOM 3811 O O . GLU A 1 481 ? -15.724 -18.196 51.991 1.00 89.56 481 GLU A O 1
ATOM 3816 N N . ARG A 1 482 ? -14.113 -18.582 50.487 1.00 89.94 482 ARG A N 1
ATOM 3817 C CA . ARG A 1 482 ? -14.702 -17.715 49.459 1.00 89.94 482 ARG A CA 1
ATOM 3818 C C . ARG A 1 482 ? -15.947 -18.315 48.826 1.00 89.94 482 ARG A C 1
ATOM 3820 O O . ARG A 1 482 ? -16.900 -17.582 48.580 1.00 89.94 482 ARG A O 1
ATOM 3827 N N . ILE A 1 483 ? -15.967 -19.621 48.578 1.00 91.62 483 ILE A N 1
ATOM 3828 C CA . ILE A 1 483 ? -17.160 -20.304 48.061 1.00 91.62 483 ILE A CA 1
ATOM 3829 C C . ILE A 1 483 ? -18.288 -20.265 49.100 1.00 91.62 483 ILE A C 1
ATOM 3831 O O . ILE A 1 483 ? -19.431 -19.972 48.753 1.00 91.62 483 ILE A O 1
ATOM 3835 N N . GLU A 1 484 ? -17.968 -20.468 50.376 1.00 91.00 484 GLU A N 1
ATOM 3836 C CA . GLU A 1 484 ? -18.907 -20.308 51.484 1.00 91.00 484 GLU A CA 1
ATOM 3837 C C . GLU A 1 484 ? -19.495 -18.892 51.532 1.00 91.00 484 GLU A C 1
ATOM 3839 O O . GLU A 1 484 ? -20.715 -18.741 51.593 1.00 91.00 484 GLU A O 1
ATOM 3844 N N . GLN A 1 485 ? -18.662 -17.855 51.390 1.00 89.75 485 GLN A N 1
ATOM 3845 C CA . GLN A 1 485 ? -19.123 -16.466 51.302 1.00 89.75 485 GLN A CA 1
ATOM 3846 C C . GLN A 1 485 ? -20.160 -16.269 50.180 1.00 89.75 485 GLN A C 1
ATOM 3848 O O . GLN A 1 485 ? -21.168 -15.584 50.378 1.00 89.75 485 GLN A O 1
ATOM 3853 N N . VAL A 1 486 ? -19.938 -16.870 49.006 1.00 92.25 486 VAL A N 1
ATOM 3854 C CA . VAL A 1 486 ? -20.883 -16.803 47.879 1.00 92.25 486 VAL A CA 1
ATOM 3855 C C . VAL A 1 486 ? -22.208 -17.479 48.219 1.00 92.25 486 VAL A C 1
ATOM 3857 O O . VAL A 1 486 ? -23.272 -16.898 47.995 1.00 92.25 486 VAL A O 1
ATOM 3860 N N . LEU A 1 487 ? -22.145 -18.690 48.763 1.00 92.69 487 LEU A N 1
ATOM 3861 C CA . LEU A 1 487 ? -23.320 -19.486 49.101 1.00 92.69 487 LEU A CA 1
ATOM 3862 C C . LEU A 1 487 ? -24.159 -18.818 50.197 1.00 92.69 487 LEU A C 1
ATOM 3864 O O . LEU A 1 487 ? -25.376 -18.734 50.049 1.00 92.69 487 LEU A O 1
ATOM 3868 N N . ILE A 1 488 ? -23.527 -18.262 51.236 1.00 90.12 488 ILE A N 1
ATOM 3869 C CA . ILE A 1 488 ? -24.206 -17.479 52.281 1.00 90.12 488 ILE A CA 1
ATOM 3870 C C . ILE A 1 488 ? -24.877 -16.245 51.676 1.00 90.12 488 ILE A C 1
ATOM 3872 O O . ILE A 1 488 ? -26.028 -15.947 51.991 1.00 90.12 488 ILE A O 1
ATOM 3876 N N . ASN A 1 489 ? -24.202 -15.525 50.778 1.00 89.12 489 ASN A N 1
ATOM 3877 C CA . ASN A 1 489 ? -24.782 -14.342 50.147 1.00 89.12 489 ASN A CA 1
ATOM 3878 C C . ASN A 1 489 ? -26.010 -14.683 49.276 1.00 89.12 489 ASN A C 1
ATOM 3880 O O . ASN A 1 489 ? -26.985 -13.936 49.256 1.00 89.12 489 ASN A O 1
ATOM 3884 N N . ILE A 1 490 ? -26.008 -15.818 48.576 1.00 91.75 490 ILE A N 1
ATOM 3885 C CA . ILE A 1 490 ? -27.169 -16.241 47.777 1.00 91.75 490 ILE A CA 1
ATOM 3886 C C . ILE A 1 490 ? -28.291 -16.759 48.680 1.00 91.75 490 ILE A C 1
ATOM 3888 O O . ILE A 1 490 ? -29.444 -16.375 48.499 1.00 91.75 490 ILE A O 1
ATOM 3892 N N . LEU A 1 491 ? -27.963 -17.580 49.677 1.00 91.00 491 LEU A N 1
ATOM 3893 C CA . LEU A 1 491 ? -28.949 -18.162 50.584 1.00 91.00 491 LEU A CA 1
ATOM 3894 C C . LEU A 1 491 ? -29.598 -17.106 51.491 1.00 91.00 491 LEU A C 1
ATOM 3896 O O . LEU A 1 491 ? -30.803 -17.158 51.717 1.00 91.00 491 LEU A O 1
ATOM 3900 N N . SER A 1 492 ? -28.847 -16.102 51.948 1.00 88.62 492 SER A N 1
ATOM 3901 C CA . SER A 1 492 ? -29.418 -14.955 52.672 1.00 88.62 492 SER A CA 1
ATOM 3902 C C . SER A 1 492 ? -30.365 -14.131 51.796 1.00 88.62 492 SER A C 1
ATOM 3904 O O . SER A 1 492 ? -31.406 -13.694 52.279 1.00 88.62 492 SER A O 1
ATOM 3906 N N . ASN A 1 493 ? -30.080 -13.976 50.495 1.00 88.94 493 ASN A N 1
ATOM 3907 C CA . ASN A 1 493 ? -31.035 -13.364 49.566 1.00 88.94 493 ASN A CA 1
ATOM 3908 C C . ASN A 1 493 ? -32.305 -14.217 49.413 1.00 88.94 493 ASN A C 1
ATOM 3910 O O . ASN A 1 493 ? -33.400 -13.659 49.436 1.00 88.94 493 ASN A O 1
ATOM 3914 N N . ALA A 1 494 ? -32.181 -15.543 49.317 1.00 90.06 494 ALA A N 1
ATOM 3915 C CA . ALA A 1 494 ? -33.333 -16.443 49.253 1.00 90.06 494 ALA A CA 1
ATOM 3916 C C . ALA A 1 494 ? -34.221 -16.326 50.506 1.00 90.06 494 ALA A C 1
ATOM 3918 O O . ALA A 1 494 ? -35.429 -16.153 50.375 1.00 90.06 494 ALA A O 1
ATOM 3919 N N . VAL A 1 495 ? -33.636 -16.322 51.711 1.00 87.69 495 VAL A N 1
ATOM 3920 C CA . VAL A 1 495 ? -34.374 -16.120 52.978 1.00 87.69 495 VAL A CA 1
ATOM 3921 C C . VAL A 1 495 ? -35.093 -14.776 52.981 1.00 87.69 495 VAL A C 1
ATOM 3923 O O . VAL A 1 495 ? -36.291 -14.695 53.211 1.00 87.69 495 VAL A O 1
ATOM 3926 N N . LYS A 1 496 ? -34.376 -13.713 52.639 1.00 84.06 496 LYS A N 1
ATOM 3927 C CA . LYS A 1 496 ? -34.875 -12.343 52.710 1.00 84.06 496 LYS A CA 1
ATOM 3928 C C . LYS A 1 496 ? -36.009 -12.014 51.736 1.00 84.06 496 LYS A C 1
ATOM 3930 O O . LYS A 1 496 ? -36.853 -11.178 52.050 1.00 84.06 496 LYS A O 1
ATOM 3935 N N . TYR A 1 497 ? -35.993 -12.581 50.530 1.00 86.94 497 TYR A N 1
ATOM 3936 C CA . TYR A 1 497 ? -36.987 -12.283 49.488 1.00 86.94 497 TYR A CA 1
ATOM 3937 C C . TYR A 1 497 ? -38.111 -13.324 49.404 1.00 86.94 497 TYR A C 1
ATOM 3939 O O . TYR A 1 497 ? -39.009 -13.204 48.561 1.00 86.94 497 TYR A O 1
ATOM 3947 N N . THR A 1 498 ? -38.098 -14.305 50.305 1.00 89.12 498 THR A N 1
ATOM 3948 C CA . THR A 1 498 ? -39.186 -15.259 50.493 1.00 89.12 498 THR A CA 1
ATOM 3949 C C . THR A 1 498 ? -40.140 -14.741 51.573 1.00 89.12 498 THR A C 1
ATOM 3951 O O . THR A 1 498 ? -39.687 -14.363 52.648 1.00 89.12 498 THR A O 1
ATOM 3954 N N . PRO A 1 499 ? -41.463 -14.692 51.337 1.00 87.25 499 PRO A N 1
ATOM 3955 C CA . PRO A 1 499 ? -42.432 -14.349 52.379 1.00 87.25 499 PRO A CA 1
ATOM 3956 C C . PRO A 1 499 ? -42.428 -15.358 53.536 1.00 87.25 499 PRO A C 1
ATOM 3958 O O . PRO A 1 499 ? -42.227 -16.553 53.303 1.00 87.25 499 PRO A O 1
ATOM 3961 N N . ASP A 1 500 ? -42.701 -14.900 54.763 1.00 88.50 500 ASP A N 1
ATOM 3962 C CA . ASP A 1 500 ? -42.756 -15.754 55.960 1.00 88.50 500 ASP A CA 1
ATOM 3963 C C . ASP A 1 500 ? -43.583 -17.032 55.714 1.00 88.50 500 ASP A C 1
ATOM 3965 O O . ASP A 1 500 ? -44.711 -16.980 55.215 1.00 88.50 500 ASP A O 1
ATOM 3969 N N . GLY A 1 501 ? -43.032 -18.193 56.074 1.00 86.69 501 GLY A N 1
ATOM 3970 C CA . GLY A 1 501 ? -43.652 -19.497 55.795 1.00 86.69 501 GLY A CA 1
ATOM 3971 C C . GLY A 1 501 ? -43.336 -20.109 54.423 1.00 86.69 501 GLY A C 1
ATOM 3972 O O . GLY A 1 501 ? -43.824 -21.200 54.134 1.00 86.69 501 GLY A O 1
ATOM 3973 N N . GLY A 1 502 ? -42.545 -19.440 53.576 1.00 89.88 502 GLY A N 1
ATOM 3974 C CA . GLY A 1 502 ? -42.119 -19.978 52.278 1.00 89.88 502 GLY A CA 1
ATOM 3975 C C . GLY A 1 502 ? -41.101 -21.128 52.350 1.00 89.88 502 GLY A C 1
ATOM 3976 O O . GLY A 1 502 ? -40.666 -21.546 53.425 1.00 89.88 502 GLY A O 1
ATOM 3977 N N . GLU A 1 503 ? -40.729 -21.655 51.186 1.00 92.56 503 GLU A N 1
ATOM 3978 C CA . GLU A 1 503 ? -39.847 -22.815 51.028 1.00 92.56 503 GLU A CA 1
ATOM 3979 C C . GLU A 1 503 ? -38.549 -22.428 50.318 1.00 92.56 503 GLU A C 1
ATOM 3981 O O . GLU A 1 503 ? -38.567 -21.709 49.318 1.00 92.56 503 GLU A O 1
ATOM 3986 N N . ILE A 1 504 ? -37.432 -22.946 50.831 1.00 94.56 504 ILE A N 1
ATOM 3987 C CA . ILE A 1 504 ? -36.098 -22.763 50.264 1.00 94.56 504 ILE A CA 1
ATOM 3988 C C . ILE A 1 504 ? -35.433 -24.134 50.169 1.00 94.56 504 ILE A C 1
ATOM 3990 O O . ILE A 1 504 ? -35.315 -24.856 51.161 1.00 94.56 504 ILE A O 1
ATOM 3994 N N . GLU A 1 505 ? -34.984 -24.496 48.976 1.00 94.62 505 GLU A N 1
ATOM 3995 C CA . GLU A 1 505 ? -34.286 -25.745 48.708 1.00 94.62 505 GLU A CA 1
ATOM 3996 C C . GLU A 1 505 ? -32.857 -25.470 48.242 1.00 94.62 505 GLU A C 1
ATOM 3998 O O . GLU A 1 505 ? -32.619 -24.700 47.314 1.00 94.62 505 GLU A O 1
ATOM 4003 N N . VAL A 1 506 ? -31.898 -26.123 48.893 1.00 94.94 506 VAL A N 1
ATOM 4004 C CA . VAL A 1 506 ? -30.500 -26.163 48.472 1.00 94.94 506 VAL A CA 1
ATOM 4005 C C . VAL A 1 506 ? -30.218 -27.563 47.955 1.00 94.94 506 VAL A C 1
ATOM 4007 O O . VAL A 1 506 ? -30.367 -28.538 48.690 1.00 94.94 506 VAL A O 1
ATOM 4010 N N . SER A 1 507 ? -29.784 -27.682 46.707 1.00 93.62 507 SER A N 1
ATOM 4011 C CA . SER A 1 507 ? -29.414 -28.960 46.110 1.00 93.62 507 SER A CA 1
ATOM 4012 C C . SER A 1 507 ? -28.036 -28.907 45.472 1.00 93.62 507 SER A C 1
ATOM 4014 O O . SER A 1 507 ? -27.612 -27.862 44.985 1.00 93.62 507 SER A O 1
ATOM 4016 N N . ALA A 1 508 ? -27.335 -30.035 45.439 1.00 92.88 508 ALA A N 1
ATOM 4017 C CA . ALA A 1 508 ? -26.066 -30.141 44.729 1.00 92.88 508 ALA A CA 1
ATOM 4018 C C . ALA A 1 508 ? -26.019 -31.409 43.882 1.00 92.88 508 ALA A C 1
ATOM 4020 O O . ALA A 1 508 ? -26.466 -32.464 44.317 1.00 92.88 508 ALA A O 1
ATOM 4021 N N . GLU A 1 509 ? -25.453 -31.324 42.686 1.00 91.62 509 GLU A N 1
ATOM 4022 C CA . GLU A 1 509 ? -25.315 -32.453 41.770 1.00 91.62 509 GLU A CA 1
ATOM 4023 C C . GLU A 1 509 ? -23.956 -32.423 41.067 1.00 91.62 509 GLU A C 1
ATOM 4025 O O . GLU A 1 509 ? -23.398 -31.364 40.778 1.00 91.62 509 GLU A O 1
ATOM 4030 N N . HIS A 1 510 ? -23.415 -33.605 40.784 1.00 87.50 510 HIS A N 1
ATOM 4031 C CA . HIS A 1 510 ? -22.186 -33.748 40.013 1.00 87.50 510 HIS A CA 1
ATOM 4032 C C . HIS A 1 510 ? -22.517 -34.016 38.540 1.00 87.50 510 HIS A C 1
ATOM 4034 O O . HIS A 1 510 ? -23.324 -34.897 38.241 1.00 87.50 510 HIS A O 1
ATOM 4040 N N . ARG A 1 511 ? -21.889 -33.274 37.622 1.00 82.88 511 ARG A N 1
ATOM 4041 C CA . ARG A 1 511 ? -22.057 -33.409 36.168 1.00 82.88 511 ARG A CA 1
ATOM 4042 C C . ARG A 1 511 ? -20.701 -33.266 35.475 1.00 82.88 511 ARG A C 1
ATOM 4044 O O . ARG A 1 511 ? -20.118 -32.190 35.525 1.00 82.88 511 ARG A O 1
ATOM 4051 N N . ASP A 1 512 ? -20.208 -34.333 34.844 1.00 73.25 512 ASP A N 1
ATOM 4052 C CA . ASP A 1 512 ? -19.054 -34.349 33.921 1.00 73.25 512 ASP A CA 1
ATOM 4053 C C . ASP A 1 512 ? -17.894 -33.390 34.279 1.00 73.25 512 ASP A C 1
ATOM 4055 O O . ASP A 1 512 ? -17.542 -32.489 33.519 1.00 73.25 512 ASP A O 1
ATOM 4059 N N . GLY A 1 513 ? -17.285 -33.572 35.458 1.00 80.06 513 GLY A N 1
ATOM 4060 C CA . GLY A 1 513 ? -16.128 -32.770 35.903 1.00 80.06 513 GLY A CA 1
ATOM 4061 C C . GLY A 1 513 ? -16.466 -31.418 36.549 1.00 80.06 513 GLY A C 1
ATOM 4062 O O . GLY A 1 513 ? -15.559 -30.708 36.990 1.00 80.06 513 GLY A O 1
ATOM 4063 N N . PHE A 1 514 ? -17.754 -31.096 36.674 1.00 88.56 514 PHE A N 1
ATOM 4064 C CA . PHE A 1 514 ? -18.280 -29.946 37.402 1.00 88.56 514 PHE A CA 1
ATOM 4065 C C . PHE A 1 514 ? -19.232 -30.379 38.522 1.00 88.56 514 PHE A C 1
ATOM 4067 O O . PHE A 1 514 ? -19.831 -31.457 38.493 1.00 88.56 514 PHE A O 1
ATOM 4074 N N . THR A 1 515 ? -19.405 -29.507 39.505 1.00 90.62 515 THR A N 1
ATOM 4075 C CA . THR A 1 515 ? -20.432 -29.616 40.538 1.00 90.62 515 THR A CA 1
ATOM 4076 C C . THR A 1 515 ? -21.354 -28.412 40.429 1.00 90.62 515 THR A C 1
ATOM 4078 O O . THR A 1 515 ? -20.896 -27.267 40.461 1.00 90.62 515 THR A O 1
ATOM 4081 N N . ALA A 1 516 ? -22.648 -28.672 40.266 1.00 92.38 516 ALA A N 1
ATOM 4082 C CA . ALA A 1 516 ? -23.681 -27.652 40.238 1.00 92.38 516 ALA A CA 1
ATOM 4083 C C . ALA A 1 516 ? -24.358 -27.574 41.610 1.00 92.38 516 ALA A C 1
ATOM 4085 O O . ALA A 1 516 ? -24.834 -28.582 42.126 1.00 92.38 516 ALA A O 1
ATOM 4086 N N . VAL A 1 517 ? -24.387 -26.382 42.201 1.00 94.12 517 VAL A N 1
ATOM 4087 C CA . VAL A 1 517 ? -25.126 -26.065 43.425 1.00 94.12 517 VAL A CA 1
ATOM 4088 C C . VAL A 1 517 ? -26.287 -25.160 43.051 1.00 94.12 517 VAL A C 1
ATOM 4090 O O . VAL A 1 517 ? -26.082 -24.089 42.482 1.00 94.12 517 VAL A O 1
ATOM 4093 N N . SER A 1 518 ? -27.498 -25.579 43.384 1.00 95.31 518 SER A N 1
ATOM 4094 C CA . SER A 1 518 ? -28.728 -24.851 43.111 1.00 95.31 518 SER A CA 1
ATOM 4095 C C . SER A 1 518 ? -29.382 -24.422 44.419 1.00 95.31 518 SER A C 1
ATOM 4097 O O . SER A 1 518 ? -29.516 -25.219 45.342 1.00 95.31 518 SER A O 1
ATOM 4099 N N . ILE A 1 519 ? -29.777 -23.154 44.495 1.00 95.56 519 ILE A N 1
ATOM 4100 C CA . ILE A 1 519 ? -30.547 -22.579 45.599 1.00 95.56 519 ILE A CA 1
ATOM 4101 C C . ILE A 1 519 ? -31.850 -22.073 44.991 1.00 95.56 519 ILE A C 1
ATOM 4103 O O . ILE A 1 519 ? -31.826 -21.177 44.144 1.00 95.56 519 ILE A O 1
ATOM 4107 N N . GLN A 1 520 ? -32.963 -22.683 45.383 1.00 95.62 520 GLN A N 1
ATOM 4108 C CA . GLN A 1 520 ? -34.297 -22.370 44.896 1.00 95.62 520 GLN A CA 1
ATOM 4109 C C . GLN A 1 520 ? -35.163 -21.828 46.027 1.00 95.62 520 GLN A C 1
ATOM 4111 O O . GLN A 1 520 ? -35.244 -22.437 47.088 1.00 95.62 520 GLN A O 1
ATOM 4116 N N . ASP A 1 521 ? -35.852 -20.724 45.775 1.00 94.69 521 ASP A N 1
ATOM 4117 C CA . ASP A 1 521 ? -36.888 -20.179 46.645 1.00 94.69 521 ASP A CA 1
ATOM 4118 C C . ASP A 1 521 ? -38.232 -20.065 45.918 1.00 94.69 521 ASP A C 1
ATOM 4120 O O . ASP A 1 521 ? -38.284 -20.056 44.686 1.00 94.69 521 ASP A O 1
ATOM 4124 N N . ASN A 1 522 ? -39.320 -19.959 46.684 1.00 92.69 522 ASN A N 1
ATOM 4125 C CA . ASN A 1 522 ? -40.665 -19.648 46.187 1.00 92.69 522 ASN A CA 1
ATOM 4126 C C . ASN A 1 522 ? -41.093 -18.201 46.506 1.00 92.69 522 ASN A C 1
ATOM 4128 O O . ASN A 1 522 ? -42.269 -17.929 46.761 1.00 92.69 522 ASN A O 1
ATOM 4132 N N . GLY A 1 523 ? -40.127 -17.281 46.534 1.00 88.00 523 GLY A N 1
ATOM 4133 C CA . GLY A 1 523 ? -40.327 -15.893 46.917 1.00 88.00 523 GLY A CA 1
ATOM 4134 C C . GLY A 1 523 ? -40.988 -15.019 45.850 1.00 88.00 523 GLY A C 1
ATOM 4135 O O . GLY A 1 523 ? -41.651 -15.474 44.917 1.00 88.00 523 GLY A O 1
ATOM 4136 N N . ILE A 1 524 ? -40.795 -13.705 45.980 1.00 87.19 524 ILE A N 1
ATOM 4137 C CA . ILE A 1 524 ? -41.440 -12.697 45.115 1.00 87.19 524 ILE A CA 1
ATOM 4138 C C . ILE A 1 524 ? -41.033 -12.782 43.632 1.00 87.19 524 ILE A C 1
ATOM 4140 O O . ILE A 1 524 ? -41.749 -12.264 42.771 1.00 87.19 524 ILE A O 1
ATOM 4144 N N . GLY A 1 525 ? -39.912 -13.443 43.331 1.00 87.44 525 GLY A N 1
ATOM 4145 C CA . GLY A 1 525 ? -39.330 -13.528 41.993 1.00 87.44 525 GLY A CA 1
ATOM 4146 C C . GLY A 1 525 ? -38.779 -12.194 41.470 1.00 87.44 525 GLY A C 1
ATOM 4147 O O . GLY A 1 525 ? -38.924 -11.139 42.090 1.00 87.44 525 GLY A O 1
ATOM 4148 N N . ILE A 1 526 ? -38.130 -12.246 40.308 1.00 88.31 526 ILE A N 1
ATOM 4149 C CA . ILE A 1 526 ? -37.415 -11.128 39.684 1.00 88.31 526 ILE A CA 1
ATOM 4150 C C . ILE A 1 526 ? -37.978 -10.893 38.271 1.00 88.31 526 ILE A C 1
ATOM 4152 O O . ILE A 1 526 ? -38.148 -11.859 37.523 1.00 88.31 526 ILE A O 1
ATOM 4156 N N . PRO A 1 527 ? -38.279 -9.640 37.880 1.00 89.25 527 PRO A N 1
ATOM 4157 C CA . PRO A 1 527 ? -38.687 -9.309 36.516 1.00 89.25 527 PRO A CA 1
ATOM 4158 C C . PRO A 1 527 ? -37.628 -9.687 35.473 1.00 89.25 527 PRO A C 1
ATOM 4160 O O . PRO A 1 527 ? -36.428 -9.531 35.698 1.00 89.25 527 PRO A O 1
ATOM 4163 N N . ALA A 1 528 ? -38.070 -10.131 34.294 1.00 87.69 528 ALA A N 1
ATOM 4164 C CA . ALA A 1 528 ? -37.166 -10.560 33.223 1.00 87.69 528 ALA A CA 1
ATOM 4165 C C . ALA A 1 528 ? -36.237 -9.436 32.718 1.00 87.69 528 ALA A C 1
ATOM 4167 O O . ALA A 1 528 ? -35.120 -9.712 32.291 1.00 87.69 528 ALA A O 1
ATOM 4168 N N . GLU A 1 529 ? -36.684 -8.180 32.798 1.00 86.62 529 GLU A N 1
ATOM 4169 C CA . GLU A 1 529 ? -35.910 -6.986 32.427 1.00 86.62 529 GLU A CA 1
ATOM 4170 C C . GLU A 1 529 ? -34.727 -6.705 33.368 1.00 86.62 529 GLU A C 1
ATOM 4172 O O . GLU A 1 529 ? -33.713 -6.156 32.939 1.00 86.62 529 GLU A O 1
ATOM 4177 N N . ASP A 1 530 ? -34.821 -7.144 34.625 1.00 87.06 530 ASP A N 1
ATOM 4178 C CA . ASP A 1 530 ? -33.810 -6.887 35.650 1.00 87.06 530 ASP A CA 1
ATOM 4179 C C . ASP A 1 530 ? -32.741 -7.996 35.710 1.00 87.06 530 ASP A C 1
ATOM 4181 O O . ASP A 1 530 ? -31.614 -7.747 36.143 1.00 87.06 530 ASP A O 1
ATOM 4185 N N . LEU A 1 531 ? -33.058 -9.217 35.246 1.00 87.25 531 LEU A N 1
ATOM 4186 C CA . LEU A 1 531 ? -32.163 -10.388 35.288 1.00 87.25 531 LEU A CA 1
ATOM 4187 C C . LEU A 1 531 ? -30.751 -10.131 34.715 1.00 87.25 531 LEU A C 1
ATOM 4189 O O . LEU A 1 531 ? -29.784 -10.516 35.380 1.00 87.25 531 LEU A O 1
ATOM 4193 N N . PRO A 1 532 ? -30.572 -9.473 33.546 1.00 87.19 532 PRO A N 1
ATOM 4194 C CA . PRO A 1 532 ? -29.239 -9.222 32.987 1.00 87.19 532 PRO A CA 1
ATOM 4195 C C . PRO A 1 532 ? -28.384 -8.295 33.858 1.00 87.19 532 PRO A C 1
ATOM 4197 O O . PRO A 1 532 ? -27.155 -8.354 33.815 1.00 87.19 532 PRO A O 1
ATOM 4200 N N . ARG A 1 533 ? -29.042 -7.451 34.656 1.00 85.00 533 ARG A N 1
ATOM 4201 C CA . ARG A 1 533 ? -28.433 -6.357 35.411 1.00 85.00 533 ARG A CA 1
ATOM 4202 C C . ARG A 1 533 ? -28.139 -6.716 36.862 1.00 85.00 533 ARG A C 1
ATOM 4204 O O . ARG A 1 533 ? -27.408 -5.996 37.527 1.00 85.00 533 ARG A O 1
ATOM 4211 N N . LEU A 1 534 ? -28.638 -7.848 37.366 1.00 87.06 534 LEU A N 1
ATOM 4212 C CA . LEU A 1 534 ? -28.466 -8.272 38.765 1.00 87.06 534 LEU A CA 1
ATOM 4213 C C . LEU A 1 534 ? -27.005 -8.352 39.230 1.00 87.06 534 LEU A C 1
ATOM 4215 O O . LEU A 1 534 ? -26.720 -8.184 40.414 1.00 87.06 534 LEU A O 1
ATOM 4219 N N . PHE A 1 535 ? -26.083 -8.615 38.307 1.00 88.19 535 PHE A N 1
ATOM 4220 C CA . PHE A 1 535 ? -24.651 -8.678 38.590 1.00 88.19 535 PHE A CA 1
ATOM 4221 C C . PHE A 1 535 ? -23.932 -7.324 38.442 1.00 88.19 535 PHE A C 1
ATOM 4223 O O . PHE A 1 535 ? -22.729 -7.257 38.699 1.00 88.19 535 PHE A O 1
ATOM 4230 N N . GLU A 1 536 ? -24.625 -6.260 38.017 1.00 83.81 536 GLU A N 1
ATOM 4231 C CA . GLU A 1 536 ? -24.094 -4.893 38.010 1.00 83.81 536 GLU A CA 1
ATOM 4232 C C . GLU A 1 536 ? -23.851 -4.412 39.450 1.00 83.81 536 GLU A C 1
ATOM 4234 O O . GLU A 1 536 ? -24.591 -4.718 40.387 1.00 83.81 536 GLU A O 1
ATOM 4239 N N . ARG A 1 537 ? -22.792 -3.622 39.640 1.00 85.19 537 ARG A N 1
ATOM 4240 C CA . ARG A 1 537 ? -22.413 -3.085 40.955 1.00 85.19 537 ARG A CA 1
ATOM 4241 C C . ARG A 1 537 ? -23.485 -2.101 41.428 1.00 85.19 537 ARG A C 1
ATOM 4243 O O . ARG A 1 537 ? -23.852 -1.204 40.677 1.00 85.19 537 ARG A O 1
ATOM 4250 N N . PHE A 1 538 ? -23.928 -2.226 42.680 1.00 78.25 538 PHE A N 1
ATOM 4251 C CA . PHE A 1 538 ? -24.957 -1.370 43.299 1.00 78.25 538 PHE A CA 1
ATOM 4252 C C . PHE A 1 538 ? -26.357 -1.469 42.677 1.00 78.25 538 PHE A C 1
ATOM 4254 O O . PHE A 1 538 ? -27.259 -0.724 43.068 1.00 78.25 538 PHE A O 1
ATOM 4261 N N . TYR A 1 539 ? -26.575 -2.395 41.742 1.00 79.12 539 TYR A N 1
ATOM 4262 C CA . TYR A 1 539 ? -27.875 -2.557 41.116 1.00 79.12 539 TYR A CA 1
ATOM 4263 C C . TYR A 1 539 ? -28.869 -3.264 42.048 1.00 79.12 539 TYR A C 1
ATOM 4265 O O . TYR A 1 539 ? -28.532 -4.199 42.779 1.00 79.12 539 TYR A O 1
ATOM 4273 N N . ARG A 1 540 ? -30.116 -2.778 42.050 1.00 78.50 540 ARG A N 1
ATOM 4274 C CA . ARG A 1 540 ? -31.224 -3.273 42.880 1.00 78.50 540 ARG A CA 1
ATOM 4275 C C . ARG A 1 540 ? -32.548 -3.085 42.140 1.00 78.50 540 ARG A C 1
ATOM 4277 O O . ARG A 1 540 ? -32.797 -2.006 41.608 1.00 78.50 540 ARG A O 1
ATOM 4284 N N . VAL A 1 541 ? -33.418 -4.090 42.214 1.00 78.62 541 VAL A N 1
ATOM 4285 C CA . VAL A 1 541 ? -34.795 -4.043 41.691 1.00 78.62 541 VAL A CA 1
ATOM 4286 C C . VAL A 1 541 ? -35.618 -2.991 42.454 1.00 78.62 541 VAL A C 1
ATOM 4288 O O . VAL A 1 541 ? -35.574 -2.945 43.687 1.00 78.62 541 VAL A O 1
ATOM 4291 N N . GLU A 1 542 ? -36.385 -2.145 41.754 1.00 61.34 542 GLU A N 1
ATOM 4292 C CA . GLU A 1 542 ? -37.085 -0.984 42.343 1.00 61.34 542 GLU A CA 1
ATOM 4293 C C . GLU A 1 542 ? -38.052 -1.339 43.485 1.00 61.34 542 GLU A C 1
ATOM 4295 O O . GLU A 1 542 ? -38.095 -0.624 44.486 1.00 61.34 542 GLU A O 1
ATOM 4300 N N . LYS A 1 543 ? -38.757 -2.479 43.414 1.00 52.62 543 LYS A N 1
ATOM 4301 C CA . LYS A 1 543 ? -39.651 -2.951 44.496 1.00 52.62 543 LYS A CA 1
ATOM 4302 C C . LYS A 1 543 ? -38.922 -3.258 45.814 1.00 52.62 543 LYS A C 1
ATOM 4304 O O . LYS A 1 543 ? -39.555 -3.272 46.864 1.00 52.62 543 LYS A O 1
ATOM 4309 N N . ALA A 1 544 ? -37.603 -3.458 45.780 1.00 51.59 544 ALA A N 1
ATOM 4310 C CA . ALA A 1 544 ? -36.765 -3.670 46.960 1.00 51.59 544 ALA A CA 1
ATOM 4311 C C . ALA A 1 544 ? -36.138 -2.371 47.511 1.00 51.59 544 ALA A C 1
ATOM 4313 O O . ALA A 1 544 ? -35.356 -2.435 48.464 1.00 51.59 544 ALA A O 1
ATOM 4314 N N . ARG A 1 545 ? -36.420 -1.194 46.924 1.00 51.56 545 ARG A N 1
ATOM 4315 C CA . ARG A 1 545 ? -35.926 0.109 47.423 1.00 51.56 545 ARG A CA 1
ATOM 4316 C C . ARG A 1 545 ? -36.723 0.637 48.619 1.00 51.56 545 ARG A C 1
ATOM 4318 O O . ARG A 1 545 ? -36.164 1.377 49.418 1.00 51.56 545 ARG A O 1
ATOM 4325 N N . THR A 1 546 ? -37.991 0.252 48.746 1.00 40.81 546 THR A N 1
ATOM 4326 C CA . THR A 1 546 ? -38.934 0.752 49.765 1.00 40.81 546 THR A CA 1
ATOM 4327 C C . THR A 1 546 ? -38.953 -0.042 51.070 1.00 40.81 546 THR A C 1
ATOM 4329 O O . THR A 1 546 ? -39.530 0.428 52.045 1.00 40.81 546 THR A O 1
ATOM 4332 N N . SER A 1 547 ? -38.335 -1.223 51.118 1.00 46.59 547 SER A N 1
ATOM 4333 C CA . SER A 1 547 ? -38.264 -2.033 52.338 1.00 46.59 547 SER A CA 1
ATOM 4334 C C . SER A 1 547 ? -36.999 -1.700 53.137 1.00 46.59 547 SER A C 1
ATOM 4336 O O . SER A 1 547 ? -35.898 -1.729 52.584 1.00 46.59 547 SER A O 1
ATOM 4338 N N . GLU A 1 548 ? -37.139 -1.476 54.450 1.00 43.47 548 GLU A N 1
ATOM 4339 C CA . GLU A 1 548 ? -36.044 -1.320 55.439 1.00 43.47 548 GLU A CA 1
ATOM 4340 C C . GLU A 1 548 ? -35.032 -2.482 55.430 1.00 43.47 548 GLU A C 1
ATOM 4342 O O . GLU A 1 548 ? -33.941 -2.392 55.977 1.00 43.47 548 GLU A O 1
ATOM 4347 N N . MET A 1 549 ? -35.353 -3.568 54.733 1.00 48.47 549 MET A N 1
ATOM 4348 C CA . MET A 1 549 ? -34.556 -4.780 54.632 1.00 48.47 549 MET A CA 1
ATOM 4349 C C . MET A 1 549 ? -33.291 -4.634 53.753 1.00 48.47 549 MET A C 1
ATOM 4351 O O . MET A 1 549 ? -32.565 -5.599 53.599 1.00 48.47 549 MET A O 1
ATOM 4355 N N . GLY A 1 550 ? -32.977 -3.493 53.128 1.00 53.34 550 GLY A N 1
ATOM 4356 C CA . GLY A 1 550 ? -32.037 -3.365 51.989 1.00 53.34 550 GLY A CA 1
ATOM 4357 C C . GLY A 1 550 ? -30.578 -3.869 52.138 1.00 53.34 550 GLY A C 1
ATOM 4358 O O . GLY A 1 550 ? -29.878 -3.551 53.091 1.00 53.34 550 GLY A O 1
ATOM 4359 N N . GLY A 1 551 ? -30.090 -4.624 51.137 1.00 64.88 551 GLY A N 1
ATOM 4360 C CA . GLY A 1 551 ? -28.672 -5.017 50.988 1.00 64.88 551 GLY A CA 1
ATOM 4361 C C . GLY A 1 551 ? -27.855 -4.007 50.163 1.00 64.88 551 GLY A C 1
ATOM 4362 O O . GLY A 1 551 ? -28.428 -3.125 49.527 1.00 64.88 551 GLY A O 1
ATOM 4363 N N . THR A 1 552 ? -26.525 -4.144 50.149 1.00 70.06 552 THR A N 1
ATOM 4364 C CA . THR A 1 552 ? -25.575 -3.185 49.533 1.00 70.06 552 THR A CA 1
ATOM 4365 C C . THR A 1 552 ? -25.597 -3.156 47.998 1.00 70.06 552 THR A C 1
ATOM 4367 O O . THR A 1 552 ? -25.029 -2.252 47.396 1.00 70.06 552 THR A O 1
ATOM 4370 N N . GLY A 1 553 ? -26.216 -4.146 47.343 1.00 77.31 553 GLY A N 1
ATOM 4371 C CA . GLY A 1 553 ? -26.152 -4.311 45.882 1.00 77.31 553 GLY A CA 1
ATOM 4372 C C . GLY A 1 553 ? -24.765 -4.726 45.363 1.00 77.31 553 GLY A C 1
ATOM 4373 O O . GLY A 1 553 ? -24.547 -4.760 44.158 1.00 77.31 553 GLY A O 1
ATOM 4374 N N . LEU A 1 554 ? -23.816 -5.037 46.256 1.00 82.25 554 LEU A N 1
ATOM 4375 C CA . LEU A 1 554 ? -22.463 -5.488 45.902 1.00 82.25 554 LEU A CA 1
ATOM 4376 C C . LEU A 1 554 ? -22.295 -7.006 46.016 1.00 82.25 554 LEU A C 1
ATOM 4378 O O . LEU A 1 554 ? -21.468 -7.582 45.315 1.00 82.25 554 LEU A O 1
ATOM 4382 N N . GLY A 1 555 ? -23.092 -7.667 46.861 1.00 84.81 555 GLY A N 1
ATOM 4383 C CA . GLY A 1 555 ? -22.915 -9.087 47.171 1.00 84.81 555 GLY A CA 1
ATOM 4384 C C . GLY A 1 555 ? -22.951 -9.991 45.937 1.00 84.81 555 GLY A C 1
ATOM 4385 O O . GLY A 1 555 ? -22.089 -10.852 45.777 1.00 84.81 555 GLY A O 1
ATOM 4386 N N . LEU A 1 556 ? -23.919 -9.800 45.035 1.00 89.00 556 LEU A N 1
ATOM 4387 C CA . LEU A 1 556 ? -24.054 -10.659 43.855 1.00 89.00 556 LEU A CA 1
ATOM 4388 C C . LEU A 1 556 ? -22.954 -10.402 42.804 1.00 89.00 556 LEU A C 1
ATOM 4390 O O . LEU A 1 556 ? -22.497 -11.342 42.154 1.00 89.00 556 LEU A O 1
ATOM 4394 N N . ALA A 1 557 ? -22.459 -9.164 42.701 1.00 86.75 557 ALA A N 1
ATOM 4395 C CA . ALA A 1 557 ? -21.287 -8.837 41.890 1.00 86.75 557 ALA A CA 1
ATOM 4396 C C . ALA A 1 557 ? -20.019 -9.519 42.441 1.00 86.75 557 ALA A C 1
ATOM 4398 O O . ALA A 1 557 ? -19.282 -10.150 41.688 1.00 86.75 557 ALA A O 1
ATOM 4399 N N . ILE A 1 558 ? -19.811 -9.483 43.764 1.00 87.56 558 ILE A N 1
ATOM 4400 C CA . ILE A 1 558 ? -18.704 -10.192 44.434 1.00 87.56 558 ILE A CA 1
ATOM 4401 C C . ILE A 1 558 ? -18.824 -11.705 44.222 1.00 87.56 558 ILE A C 1
ATOM 4403 O O . ILE A 1 558 ? -17.831 -12.364 43.918 1.00 87.56 558 ILE A O 1
ATOM 4407 N N . ALA A 1 559 ? -20.035 -12.257 44.334 1.00 91.06 559 ALA A N 1
ATOM 4408 C CA . ALA A 1 559 ? -20.291 -13.670 44.082 1.00 91.06 559 ALA A CA 1
ATOM 4409 C C . ALA A 1 559 ? -19.889 -14.087 42.664 1.00 91.06 559 ALA A C 1
ATOM 4411 O O . ALA A 1 559 ? -19.200 -15.092 42.495 1.00 91.06 559 ALA A O 1
ATOM 4412 N N . LYS A 1 560 ? -20.261 -13.294 41.654 1.00 90.81 560 LYS A N 1
ATOM 4413 C CA . LYS A 1 560 ? -19.879 -13.550 40.264 1.00 90.81 560 LYS A CA 1
ATOM 4414 C C . LYS A 1 560 ? -18.364 -13.548 40.076 1.00 90.81 560 LYS A C 1
ATOM 4416 O O . LYS A 1 560 ? -17.852 -14.486 39.475 1.00 90.81 560 LYS A O 1
ATOM 4421 N N . GLU A 1 561 ? -17.656 -12.559 40.618 1.00 89.06 561 GLU A N 1
ATOM 4422 C CA . GLU A 1 561 ? -16.192 -12.475 40.506 1.00 89.06 561 GLU A CA 1
ATOM 4423 C C . GLU A 1 561 ? -15.481 -13.636 41.215 1.00 89.06 561 GLU A C 1
ATOM 4425 O O . GLU A 1 561 ? -14.544 -14.217 40.670 1.00 89.06 561 GLU A O 1
ATOM 4430 N N . ILE A 1 562 ? -15.947 -14.039 42.403 1.00 90.38 562 ILE A N 1
ATOM 4431 C CA . ILE A 1 562 ? -15.380 -15.192 43.119 1.00 90.38 562 ILE A CA 1
ATOM 4432 C C . ILE A 1 562 ? -15.575 -16.480 42.312 1.00 90.38 562 ILE A C 1
ATOM 4434 O O . ILE A 1 562 ? -14.620 -17.239 42.138 1.00 90.38 562 ILE A O 1
ATOM 4438 N N . ILE A 1 563 ? -16.787 -16.736 41.810 1.00 92.12 563 ILE A N 1
ATOM 4439 C CA . ILE A 1 563 ? -17.084 -17.945 41.030 1.00 92.12 563 ILE A CA 1
ATOM 4440 C C . ILE A 1 563 ? -16.322 -17.945 39.699 1.00 92.12 563 ILE A C 1
ATOM 4442 O O . ILE A 1 563 ? -15.750 -18.972 39.330 1.00 92.12 563 ILE A O 1
ATOM 4446 N N . ALA A 1 564 ? -16.240 -16.800 39.016 1.00 90.06 564 ALA A N 1
ATOM 4447 C CA . ALA A 1 564 ? -15.469 -16.652 37.784 1.00 90.06 564 ALA A CA 1
ATOM 4448 C C . ALA A 1 564 ? -13.968 -16.889 38.014 1.00 90.06 564 ALA A C 1
ATOM 4450 O O . ALA A 1 564 ? -13.336 -17.598 37.231 1.00 90.06 564 ALA A O 1
ATOM 4451 N N . ALA A 1 565 ? -13.404 -16.384 39.119 1.00 88.38 565 ALA A N 1
ATOM 4452 C CA . ALA A 1 565 ? -12.013 -16.642 39.495 1.00 88.38 565 ALA A CA 1
ATOM 4453 C C . ALA A 1 565 ? -11.735 -18.139 39.731 1.00 88.38 565 ALA A C 1
ATOM 4455 O O . ALA A 1 565 ? -10.656 -18.624 39.396 1.00 88.38 565 ALA A O 1
ATOM 4456 N N . HIS A 1 566 ? -12.720 -18.892 40.231 1.00 90.12 566 HIS A N 1
ATOM 4457 C CA . HIS A 1 566 ? -12.651 -20.353 40.364 1.00 90.12 566 HIS A CA 1
ATOM 4458 C C . HIS A 1 566 ? -12.875 -21.111 39.039 1.00 90.12 566 HIS A C 1
ATOM 4460 O O . HIS A 1 566 ? -12.859 -22.340 39.027 1.00 90.12 566 HIS A O 1
ATOM 4466 N N . GLY A 1 567 ? -13.082 -20.411 37.917 1.00 88.44 567 GLY A N 1
ATOM 4467 C CA . GLY A 1 567 ? -13.378 -21.011 36.612 1.00 88.44 567 GLY A CA 1
ATOM 4468 C C . GLY A 1 567 ? -14.809 -21.542 36.479 1.00 88.44 567 GLY A C 1
ATOM 4469 O O . GLY A 1 567 ? -15.077 -22.354 35.594 1.00 88.44 567 GLY A O 1
ATOM 4470 N N . GLY A 1 568 ? -15.707 -21.122 37.371 1.00 91.56 568 GLY A N 1
ATOM 4471 C CA . GLY A 1 568 ? -17.117 -21.491 37.375 1.00 91.56 568 GLY A CA 1
ATOM 4472 C C . GLY A 1 568 ? -18.030 -20.460 36.709 1.00 91.56 568 GLY A C 1
ATOM 4473 O O . GLY A 1 568 ? -17.588 -19.449 36.165 1.00 91.56 568 GLY A O 1
ATOM 4474 N N . SER A 1 569 ? -19.339 -20.699 36.790 1.00 93.06 569 SER A N 1
ATOM 4475 C CA . SER A 1 569 ? -20.376 -19.756 36.352 1.00 93.06 569 SER A CA 1
ATOM 4476 C C . SER A 1 569 ? -21.542 -19.699 37.338 1.00 93.06 569 SER A C 1
ATOM 4478 O O . SER A 1 569 ? -21.805 -20.661 38.056 1.00 93.06 569 SER A O 1
ATOM 4480 N N . ILE A 1 570 ? -22.238 -18.563 37.379 1.00 94.25 570 ILE A N 1
ATOM 4481 C CA . ILE A 1 570 ? -23.449 -18.354 38.177 1.00 94.25 570 ILE A CA 1
ATOM 4482 C C . ILE A 1 570 ? -24.581 -17.909 37.250 1.00 94.25 570 ILE A C 1
ATOM 4484 O O . ILE A 1 570 ? -24.422 -16.959 36.489 1.00 94.25 570 ILE A O 1
ATOM 4488 N N . ASN A 1 571 ? -25.716 -18.601 37.312 1.00 93.62 571 ASN A N 1
ATOM 4489 C CA . ASN A 1 571 ? -26.898 -18.336 36.496 1.00 93.62 571 ASN A CA 1
ATOM 4490 C C . ASN A 1 571 ? -28.123 -18.160 37.391 1.00 93.62 571 ASN A C 1
ATOM 4492 O O . ASN A 1 571 ? -28.262 -18.854 38.398 1.00 93.62 571 ASN A O 1
ATOM 4496 N N . ILE A 1 572 ? -29.018 -17.251 37.010 1.00 94.06 572 ILE A N 1
ATOM 4497 C CA . ILE A 1 572 ? -30.249 -16.958 37.748 1.00 94.06 572 ILE A CA 1
ATOM 4498 C C . ILE A 1 572 ? -31.430 -17.111 36.794 1.00 94.06 572 ILE A C 1
ATOM 4500 O O . ILE A 1 572 ? -31.453 -16.497 35.730 1.00 94.06 572 ILE A O 1
ATOM 4504 N N . SER A 1 573 ? -32.408 -17.916 37.193 1.00 92.69 573 SER A N 1
ATOM 4505 C CA . SER A 1 573 ? -33.703 -18.053 36.531 1.00 92.69 573 SER A CA 1
ATOM 4506 C C . SER A 1 573 ? -34.785 -17.676 37.530 1.00 92.69 573 SER A C 1
ATOM 4508 O O . SER A 1 573 ? -34.822 -18.222 38.628 1.00 92.69 573 SER A O 1
ATOM 4510 N N . SER A 1 574 ? -35.665 -16.745 37.182 1.00 93.00 574 SER A N 1
ATOM 4511 C CA . SER A 1 574 ? -36.704 -16.264 38.093 1.00 93.00 574 SER A CA 1
ATOM 4512 C C . SER A 1 574 ? -37.962 -15.890 37.324 1.00 93.00 574 SER A C 1
ATOM 4514 O O . SER A 1 574 ? -37.880 -15.422 36.188 1.00 93.00 574 SER A O 1
ATOM 4516 N N . GLU A 1 575 ? -39.119 -16.086 37.948 1.00 90.12 575 GLU A N 1
ATOM 4517 C CA . GLU A 1 575 ? -40.404 -15.613 37.439 1.00 90.12 575 GLU A CA 1
ATOM 4518 C C . GLU A 1 575 ? -41.172 -14.939 38.578 1.00 90.12 575 GLU A C 1
ATOM 4520 O O . GLU A 1 575 ? -41.262 -15.463 39.693 1.00 90.12 575 GLU A O 1
ATOM 4525 N N . VAL A 1 576 ? -41.724 -13.756 38.302 1.00 87.38 576 VAL A N 1
ATOM 4526 C CA . VAL A 1 576 ? -42.431 -12.945 39.302 1.00 87.38 576 VAL A CA 1
ATOM 4527 C C . VAL A 1 576 ? -43.578 -13.752 39.920 1.00 87.38 576 VAL A C 1
ATOM 4529 O O . VAL A 1 576 ? -44.460 -14.241 39.217 1.00 87.38 576 VAL A O 1
ATOM 4532 N N . GLY A 1 577 ? -43.563 -13.881 41.247 1.00 84.94 577 GLY A N 1
ATOM 4533 C CA . GLY A 1 577 ? -44.555 -14.622 42.030 1.00 84.94 577 GLY A CA 1
ATOM 4534 C C . GLY A 1 577 ? -44.385 -16.145 42.059 1.00 84.94 577 GLY A C 1
ATOM 4535 O O . GLY A 1 577 ? -45.186 -16.808 42.715 1.00 84.94 577 GLY A O 1
ATOM 4536 N N . LYS A 1 578 ? -43.380 -16.709 41.373 1.00 87.56 578 LYS A N 1
ATOM 4537 C CA . LYS A 1 578 ? -43.037 -18.142 41.460 1.00 87.56 578 LYS A CA 1
ATOM 4538 C C . LYS A 1 578 ? -41.745 -18.415 42.231 1.00 87.56 578 LYS A C 1
ATOM 4540 O O . LYS A 1 578 ? -41.565 -19.539 42.689 1.00 87.56 578 LYS A O 1
ATOM 4545 N N . GLY A 1 579 ? -40.882 -17.409 42.370 1.00 90.94 579 GLY A N 1
ATOM 4546 C CA . GLY A 1 579 ? -39.611 -17.490 43.089 1.00 90.94 579 GLY A CA 1
ATOM 4547 C C . GLY A 1 579 ? -38.390 -17.495 42.174 1.00 90.94 579 GLY A C 1
ATOM 4548 O O . GLY A 1 579 ? -38.491 -17.219 40.973 1.00 90.94 579 GLY A O 1
ATOM 4549 N N . THR A 1 580 ? -37.221 -17.757 42.755 1.00 94.56 580 THR A N 1
ATOM 4550 C CA . THR A 1 580 ? -35.923 -17.656 42.073 1.00 94.56 580 THR A CA 1
ATOM 4551 C C . THR A 1 580 ? -35.110 -18.935 42.221 1.00 94.56 580 THR A C 1
ATOM 4553 O O . THR A 1 580 ? -35.074 -19.554 43.275 1.00 94.56 580 THR A O 1
ATOM 4556 N N . LEU A 1 581 ? -34.429 -19.327 41.147 1.00 95.56 581 LEU A N 1
ATOM 4557 C CA . LEU A 1 581 ? -33.455 -20.408 41.110 1.00 95.56 581 LEU A CA 1
ATOM 4558 C C . LEU A 1 581 ? -32.090 -19.829 40.744 1.00 95.56 581 LEU A C 1
ATOM 4560 O O . LEU A 1 581 ? -31.889 -19.338 39.631 1.00 95.56 581 LEU A O 1
ATOM 4564 N N . VAL A 1 582 ? -31.135 -19.935 41.661 1.00 95.88 582 VAL A N 1
ATOM 4565 C CA . VAL A 1 582 ? -29.733 -19.587 41.424 1.00 95.88 582 VAL A CA 1
ATOM 4566 C C . VAL A 1 582 ? -28.931 -20.870 41.292 1.00 95.88 582 VAL A C 1
ATOM 4568 O O . VAL A 1 582 ? -28.945 -21.700 42.192 1.00 95.88 582 VAL A O 1
ATOM 4571 N N . THR A 1 583 ? -28.230 -21.042 40.173 1.00 94.88 583 THR A N 1
ATOM 4572 C CA . THR A 1 583 ? -27.386 -22.213 39.906 1.00 94.88 583 THR A CA 1
ATOM 4573 C C . THR A 1 583 ? -25.937 -21.785 39.733 1.00 94.88 583 THR A C 1
ATOM 4575 O O . THR A 1 583 ? -25.609 -21.007 38.837 1.00 94.88 583 THR A O 1
ATOM 4578 N N . ILE A 1 584 ? -25.065 -22.313 40.584 1.00 95.00 584 ILE A N 1
ATOM 4579 C CA . ILE A 1 584 ? -23.619 -22.111 40.566 1.00 95.00 584 ILE A CA 1
ATOM 4580 C C . ILE A 1 584 ? -22.971 -23.381 40.040 1.00 95.00 584 ILE A C 1
ATOM 4582 O O . ILE A 1 584 ? -23.185 -24.449 40.594 1.00 95.00 584 ILE A O 1
ATOM 4586 N N . THR A 1 585 ? -22.150 -23.272 39.005 1.00 93.44 585 THR A N 1
ATOM 4587 C CA . THR A 1 585 ? -21.391 -24.396 38.448 1.00 93.44 585 THR A CA 1
ATOM 4588 C C . THR A 1 585 ? -19.911 -24.175 38.712 1.00 93.44 585 THR A C 1
ATOM 4590 O O . THR A 1 585 ? -19.370 -23.159 38.284 1.00 93.44 585 THR A O 1
ATOM 4593 N N . LEU A 1 586 ? -19.255 -25.109 39.398 1.00 91.94 586 LEU A N 1
ATOM 4594 C CA . LEU A 1 586 ? -17.833 -25.045 39.749 1.00 91.94 586 LEU A CA 1
ATOM 4595 C C . LEU A 1 586 ? -17.082 -26.265 39.198 1.00 91.94 586 LEU A C 1
ATOM 4597 O O . LEU A 1 586 ? -17.622 -27.370 39.259 1.00 91.94 586 LEU A O 1
ATOM 4601 N N . PRO A 1 587 ? -15.860 -26.111 38.659 1.00 90.88 587 PRO A N 1
ATOM 4602 C CA . PRO A 1 587 ? -15.028 -27.256 38.292 1.00 90.88 587 PRO A CA 1
ATOM 4603 C C . PRO A 1 587 ? -14.546 -27.999 39.547 1.00 90.88 587 PRO A C 1
ATOM 4605 O O . PRO A 1 587 ? -14.321 -27.379 40.585 1.00 90.88 587 PRO A O 1
ATOM 4608 N N . LEU A 1 588 ? -14.342 -29.319 39.451 1.00 86.88 588 LEU A N 1
ATOM 4609 C CA . LEU A 1 588 ? -13.773 -30.104 40.561 1.00 86.88 588 LEU A CA 1
ATOM 4610 C C . LEU A 1 588 ? -12.353 -29.662 40.935 1.00 86.88 588 LEU A C 1
ATOM 4612 O O . LEU A 1 588 ? -11.974 -29.721 42.103 1.00 86.88 588 LEU A O 1
ATOM 4616 N N . ASP A 1 589 ? -11.578 -29.226 39.942 1.00 86.50 589 ASP A N 1
ATOM 4617 C CA . ASP A 1 589 ? -10.211 -28.748 40.115 1.00 86.50 589 ASP A CA 1
ATOM 4618 C C . ASP A 1 589 ? -10.099 -27.300 39.625 1.00 86.50 589 ASP A C 1
ATOM 4620 O O . ASP A 1 589 ? -10.077 -27.026 38.418 1.00 86.50 589 ASP A O 1
ATOM 4624 N N . SER A 1 590 ? -10.102 -26.353 40.565 1.00 83.81 590 SER A N 1
ATOM 4625 C CA . SER A 1 590 ? -9.942 -24.934 40.253 1.00 83.81 590 SER A CA 1
ATOM 4626 C C . SER A 1 590 ? -8.521 -24.642 39.773 1.00 83.81 590 SER A C 1
ATOM 4628 O O . SER A 1 590 ? -7.539 -25.033 40.397 1.00 83.81 590 SER A O 1
ATOM 4630 N N . LYS A 1 591 ? -8.387 -23.854 38.699 1.00 80.31 591 LYS A N 1
ATOM 4631 C CA . LYS A 1 591 ? -7.081 -23.409 38.169 1.00 80.31 591 LYS A CA 1
ATOM 4632 C C . LYS A 1 591 ? -6.426 -22.292 38.994 1.00 80.31 591 LYS A C 1
ATOM 4634 O O . LYS A 1 591 ? -5.425 -21.716 38.559 1.00 80.31 591 LYS A O 1
ATOM 4639 N N . LEU A 1 592 ? -6.998 -21.942 40.145 1.00 82.94 592 LEU A N 1
ATOM 4640 C CA . LEU A 1 592 ? -6.433 -20.941 41.041 1.00 82.94 592 LEU A CA 1
ATOM 4641 C C . LEU A 1 592 ? -5.067 -21.398 41.558 1.00 82.94 592 LEU A C 1
ATOM 4643 O O . LEU A 1 592 ? -4.893 -22.522 42.021 1.00 82.94 592 LEU A O 1
ATOM 4647 N N . LYS A 1 593 ? -4.089 -20.494 41.513 1.00 72.69 593 LYS A N 1
ATOM 4648 C CA . LYS A 1 593 ? -2.791 -20.710 42.154 1.00 72.69 593 LYS A CA 1
ATOM 4649 C C . LYS A 1 593 ? -2.917 -20.309 43.623 1.00 72.69 593 LYS A C 1
ATOM 4651 O O . LYS A 1 593 ? -3.103 -19.127 43.911 1.00 72.69 593 LYS A O 1
ATOM 4656 N N . GLY A 1 594 ? -2.869 -21.287 44.526 1.00 64.12 594 GLY A N 1
ATOM 4657 C CA . GLY A 1 594 ? -2.734 -21.032 45.963 1.00 64.12 594 GLY A CA 1
ATOM 4658 C C . GLY A 1 594 ? -1.334 -20.522 46.313 1.00 64.12 594 GLY A C 1
ATOM 4659 O O . GLY A 1 594 ? -0.413 -20.637 45.502 1.00 64.12 594 GLY A O 1
ATOM 4660 N N . GLU A 1 595 ? -1.161 -19.961 47.510 1.00 54.88 595 GLU A N 1
ATOM 4661 C CA . GLU A 1 595 ? 0.185 -19.820 48.081 1.00 54.88 595 GLU A CA 1
ATOM 4662 C C . GLU A 1 595 ? 0.800 -21.228 48.232 1.00 54.88 595 GLU A C 1
ATOM 4664 O O . GLU A 1 595 ? 0.224 -22.098 48.887 1.00 54.88 595 GLU A O 1
ATOM 4669 N N . GLU A 1 596 ? 1.963 -21.464 47.614 1.00 42.78 596 GLU A N 1
ATOM 4670 C CA . GLU A 1 596 ? 2.918 -22.416 48.185 1.00 42.78 596 GLU A CA 1
ATOM 4671 C C . GLU A 1 596 ? 3.359 -21.805 49.522 1.00 42.78 596 GLU A C 1
ATOM 4673 O O . GLU A 1 596 ? 3.806 -20.656 49.544 1.00 42.78 596 GLU A O 1
ATOM 4678 N N . ASN A 1 597 ? 3.134 -22.531 50.622 1.00 36.44 597 ASN A N 1
ATOM 4679 C CA . ASN A 1 597 ? 3.601 -22.146 51.960 1.00 36.44 597 ASN A CA 1
ATOM 4680 C C . ASN A 1 597 ? 5.089 -21.786 51.982 1.00 36.44 597 ASN A C 1
ATOM 4682 O O . ASN A 1 597 ? 5.876 -22.539 51.360 1.00 36.44 597 ASN A O 1
#

Secondary structure (DSSP, 8-state):
----HHHHHHHHHHHHHHHHHHHHHHHHHHHHHHHHHHHHHHHHHHHHSTT-HHHHHHHHHTTSTTHHHHHHHHHHHTHHHHT-SSSEEEEEEETTS-EEEES-S--------HHHHHHHTTS-B-PPPTT-S-EEEEEEEE-SS-EEEEEEEE--HHHHHHHHHHHHHHHHHHHHHHHHHHHHHHHHHHHHHHHHHHHHHHHHHHTTT----PPP---SSHHHHHHHHHHHHHHHHHHHHHHHHHHHHHHHHHHHH-SSEEEEE-TTSBEEEE-HHHHHHHGGG--TT-BHHHHHHHTT-TTHHHHHHH--SSTT-EEEEEEEETTEEEEEEEEEEEEEETTEEEEEEEEEEEE-HHHHHHHHHHHHHHHHHHHHHHHHHHHHHHHHHHHHH-TT--HHHHHHHHHHHHHHHHHHHHHHHHHHHHHHHHTT-PPP--EEE-HHHHHHHHHHHHHHHHHHTT-EEEEE--S----EEE-HHHHHHHHHHHHHHHHHHSPTT-EEEEEEEEETTEEEEEEEE-SS---TTTGGGTTSTT---GGGSSSTT---S-HHHHHHHHHHHTT-EEEEEEETTTEEEEEEEEESB----PPP-

pLDDT: mean 85.72, std 8.73, range [36.44, 95.88]